Protein 7U5Q (pdb70)

Foldseek 3Di:
DDDPLVVVLVVVLVCLLLCVFAFFRFDDLVVVCVVVVHDSVSVVSSLVVCVVLVQWDCPPPPHITGHFQEPVLVVVLLVLCLVLLLQLLLQLLQLPDVVLLVVLVVLLVVLVVCVVVVNVVVNVVSVLVNSLSSNVSSVHSVSSVVSVSSCSSLSSLVSVVVSPPCNSVVLSVLSVQLSVSSNVSPSVSNSVSSSVSSCVSVVSVVVVCVVPVSRYD/DVLVVVLVVVLVCQLLCVQAFFAFDDLVVVCVVVVDDSPSVVVSLVVCVVLVQWDQDPVPHITGHFQELVLVVVLLVLCLVLLLQLLLLLLQLPDPVLLVQLVVLLVVLVVCVVVLNQSVNLVSLLVNSLSSNVSSVHSVSSVVSVSSCSSVSSLSSVPRSPPPPSVVLSVLSVQLSVSSNVSPSVSNSVSSSVSSCVSNVSVVVCCVVPVVRYD

Structure (mmCIF, N/CA/C/O backbone):
data_7U5Q
#
_entry.id   7U5Q
#
_cell.length_a   79.320
_cell.length_b   83.350
_cell.length_c   116.100
_cell.angle_alpha   90.000
_cell.angle_beta   90.000
_cell.angle_gamma   90.000
#
_symmetry.space_group_name_H-M   'P 21 21 21'
#
loop_
_entity.id
_entity.type
_entity.pdbx_description
1 polymer 'Transcriptional regulator, GntR family protein'
2 non-polymer 'ZINC ION'
3 non-polymer 'BROMIDE ION'
4 water water
#
loop_
_atom_site.group_PDB
_atom_site.id
_atom_site.type_symbol
_atom_site.label_atom_id
_atom_site.label_alt_id
_atom_site.label_comp_id
_atom_site.label_asym_id
_atom_site.label_entity_id
_atom_site.label_seq_id
_atom_site.pdbx_PDB_ins_code
_atom_site.Cartn_x
_atom_site.Cartn_y
_atom_site.Cartn_z
_atom_site.occupancy
_atom_site.B_iso_or_equiv
_atom_site.auth_seq_id
_atom_site.auth_comp_id
_atom_site.auth_asym_id
_atom_site.auth_atom_id
_atom_site.pdbx_PDB_model_num
ATOM 1 N N . ARG A 1 49 ? 44.25601 -12.27896 -25.27022 1.000 113.77619 41 ARG A N 1
ATOM 2 C CA . ARG A 1 49 ? 44.77405 -13.37308 -24.45098 1.000 119.35627 41 ARG A CA 1
ATOM 3 C C . ARG A 1 49 ? 44.92576 -12.97059 -22.97796 1.000 117.69359 41 ARG A C 1
ATOM 4 O O . ARG A 1 49 ? 45.07610 -11.79323 -22.65110 1.000 116.57377 41 ARG A O 1
ATOM 6 N N . VAL A 1 50 ? 44.88699 -13.96667 -22.09746 1.000 113.53106 42 VAL A N 1
ATOM 7 C CA . VAL A 1 50 ? 44.99786 -13.74057 -20.66052 1.000 100.98642 42 VAL A CA 1
ATOM 8 C C . VAL A 1 50 ? 46.45514 -13.49004 -20.29250 1.000 103.87866 42 VAL A C 1
ATOM 9 O O . VAL A 1 50 ? 47.35007 -14.23101 -20.71399 1.000 111.12495 42 VAL A O 1
ATOM 13 N N . THR A 1 51 ? 46.69728 -12.44937 -19.49531 1.000 99.26697 43 THR A N 1
ATOM 14 C CA . THR A 1 51 ? 48.01239 -12.16792 -18.93308 1.000 101.17423 43 THR A CA 1
ATOM 15 C C . THR A 1 51 ? 47.88284 -11.97396 -17.42642 1.000 98.69725 43 THR A C 1
ATOM 16 O O . THR A 1 51 ? 46.79406 -11.70651 -16.91341 1.000 98.07571 43 THR A O 1
ATOM 20 N N . THR A 1 52 ? 49.00565 -12.12740 -16.70877 1.000 100.03331 44 THR A N 1
ATOM 21 C CA . THR A 1 52 ? 48.97462 -11.89693 -15.26482 1.000 93.25938 44 THR A CA 1
ATOM 22 C C . THR A 1 52 ? 48.57782 -10.46100 -14.93063 1.000 98.57601 44 THR A C 1
ATOM 23 O O . THR A 1 52 ? 47.95709 -10.21901 -13.88938 1.000 98.36856 44 THR A O 1
ATOM 27 N N . ALA A 1 53 ? 48.89517 -9.49970 -15.80110 1.000 98.11523 45 ALA A N 1
ATOM 28 C CA . ALA A 1 53 ? 48.45468 -8.13007 -15.55563 1.000 94.06337 45 ALA A CA 1
ATOM 29 C C . ALA A 1 53 ? 46.93511 -8.02254 -15.61262 1.000 91.50822 45 ALA A C 1
ATOM 30 O O . ALA A 1 53 ? 46.31325 -7.41090 -14.73770 1.000 94.52732 45 ALA A O 1
ATOM 32 N N . LYS A 1 54 ? 46.31400 -8.62517 -16.62643 1.000 91.76714 46 LYS A N 1
ATOM 33 C CA . LYS A 1 54 ? 44.85833 -8.58271 -16.70642 1.000 94.14003 46 LYS A CA 1
ATOM 34 C C . LYS A 1 54 ? 44.21800 -9.36418 -15.56174 1.000 90.27741 46 LYS A C 1
ATOM 35 O O . LYS A 1 54 ? 43.17351 -8.96026 -15.03988 1.000 91.65726 46 LYS A O 1
ATOM 37 N N . LEU A 1 55 ? 44.82864 -10.48566 -15.15935 1.000 88.88198 47 LEU A N 1
ATOM 38 C CA . LEU A 1 55 ? 44.26345 -11.30942 -14.09072 1.000 86.03540 47 LEU A CA 1
ATOM 39 C C . LEU A 1 55 ? 44.32319 -10.60225 -12.74252 1.000 93.56953 47 LEU A C 1
ATOM 40 O O . LEU A 1 55 ? 43.36188 -10.64997 -11.96442 1.000 95.90711 47 LEU A O 1
ATOM 45 N N . ILE A 1 56 ? 45.45375 -9.96854 -12.43314 1.000 92.11990 48 ILE A N 1
ATOM 46 C CA . ILE A 1 56 ? 45.53565 -9.15767 -11.22273 1.000 88.01954 48 ILE A CA 1
ATOM 47 C C . ILE A 1 56 ? 44.53430 -8.01160 -11.29004 1.000 93.83316 48 ILE A C 1
ATOM 48 O O . ILE A 1 56 ? 43.81580 -7.73522 -10.32135 1.000 97.44079 48 ILE A O 1
ATOM 53 N N . TYR A 1 57 ? 44.46350 -7.33803 -12.44077 1.000 90.26918 49 TYR A N 1
ATOM 54 C CA . TYR A 1 57 ? 43.54816 -6.21754 -12.61562 1.000 88.27046 49 TYR A CA 1
ATOM 55 C C . TYR A 1 57 ? 42.11888 -6.61791 -12.27176 1.000 89.65508 49 TYR A C 1
ATOM 56 O O . TYR A 1 57 ? 41.49603 -6.03385 -11.37960 1.000 93.52402 49 TYR A O 1
ATOM 65 N N . HIS A 1 58 ? 41.59137 -7.63937 -12.95260 1.000 90.63343 50 HIS A N 1
ATOM 66 C CA A HIS A 1 58 ? 40.20926 -8.03496 -12.70283 0.494 90.22551 50 HIS A CA 1
ATOM 67 C CA B HIS A 1 58 ? 40.21440 -8.06100 -12.70990 0.506 95.10036 50 HIS A CA 1
ATOM 68 C C . HIS A 1 58 ? 40.00504 -8.49820 -11.26355 1.000 95.15964 50 HIS A C 1
ATOM 69 O O . HIS A 1 58 ? 38.92355 -8.29945 -10.69768 1.000 93.43191 50 HIS A O 1
ATOM 82 N N . GLU A 1 59 ? 41.02251 -9.10093 -10.64486 1.000 87.59388 51 GLU A N 1
ATOM 83 C CA . GLU A 1 59 ? 40.87087 -9.49688 -9.24816 1.000 86.99945 51 GLU A CA 1
ATOM 84 C C . GLU A 1 59 ? 40.77644 -8.27120 -8.34678 1.000 91.34610 51 GLU A C 1
ATOM 85 O O . GLU A 1 59 ? 39.85912 -8.15825 -7.52374 1.000 89.45697 51 GLU A O 1
ATOM 91 N N . LEU A 1 60 ? 41.71246 -7.33330 -8.50288 1.000 92.34908 52 LEU A N 1
ATOM 92 C CA . LEU A 1 60 ? 41.68089 -6.10620 -7.71649 1.000 85.63968 52 LEU A CA 1
ATOM 93 C C . LEU A 1 60 ? 40.42145 -5.31156 -8.01320 1.000 88.04989 52 LEU A C 1
ATOM 94 O O . LEU A 1 60 ? 39.74241 -4.83474 -7.09882 1.000 100.04840 52 LEU A O 1
ATOM 99 N N . GLN A 1 61 ? 40.11006 -5.13757 -9.29675 1.000 89.50244 53 GLN A N 1
ATOM 100 C CA . GLN A 1 61 ? 38.89190 -4.43765 -9.67708 1.000 89.30715 53 GLN A CA 1
ATOM 101 C C . GLN A 1 61 ? 37.68626 -5.02299 -8.96137 1.000 94.14661 53 GLN A C 1
ATOM 102 O O . GLN A 1 61 ? 36.92556 -4.29884 -8.31202 1.000 94.23511 53 GLN A O 1
ATOM 108 N N . GLN A 1 62 ? 37.49851 -6.34248 -9.06934 1.000 99.47026 54 GLN A N 1
ATOM 109 C CA . GLN A 1 62 ? 36.33424 -6.97438 -8.45300 1.000 95.21987 54 GLN A CA 1
ATOM 110 C C . GLN A 1 62 ? 36.27139 -6.69941 -6.95952 1.000 94.71384 54 GLN A C 1
ATOM 111 O O . GLN A 1 62 ? 35.20477 -6.36746 -6.43110 1.000 98.27770 54 GLN A O 1
ATOM 117 N N . GLN A 1 63 ? 37.40409 -6.81314 -6.26463 1.000 95.54988 55 GLN A N 1
ATOM 118 C CA . GLN A 1 63 ? 37.41573 -6.54910 -4.82782 1.000 90.72861 55 GLN A CA 1
ATOM 119 C C . GLN A 1 63 ? 36.96695 -5.12750 -4.51888 1.000 91.95387 55 GLN A C 1
ATOM 120 O O . GLN A 1 63 ? 36.27946 -4.88972 -3.52219 1.000 96.31210 55 GLN A O 1
ATOM 126 N N . ILE A 1 64 ? 37.31143 -4.17440 -5.38073 1.000 91.15681 56 ILE A N 1
ATOM 127 C CA . ILE A 1 64 ? 36.87958 -2.80010 -5.16373 1.000 85.39816 56 ILE A CA 1
ATOM 128 C C . ILE A 1 64 ? 35.39638 -2.65120 -5.48178 1.000 89.86426 56 ILE A C 1
ATOM 129 O O . ILE A 1 64 ? 34.65261 -2.00724 -4.73454 1.000 97.69481 56 ILE A O 1
ATOM 134 N N . ILE A 1 65 ? 34.93948 -3.25565 -6.58415 1.000 91.90116 57 ILE A N 1
ATOM 135 C CA . ILE A 1 65 ? 33.54111 -3.13277 -6.99816 1.000 92.05657 57 ILE A CA 1
ATOM 136 C C . ILE A 1 65 ? 32.61417 -3.81043 -5.99588 1.000 93.06983 57 ILE A C 1
ATOM 137 O O . ILE A 1 65 ? 31.46794 -3.38023 -5.80972 1.000 90.72368 57 ILE A O 1
ATOM 142 N N . ARG A 1 66 ? 33.08051 -4.86915 -5.33433 1.000 92.76409 58 ARG A N 1
ATOM 143 C CA . ARG A 1 66 ? 32.26401 -5.61052 -4.38624 1.000 93.46118 58 ARG A CA 1
ATOM 144 C C . ARG A 1 66 ? 32.49297 -5.13427 -2.96351 1.000 98.62675 58 ARG A C 1
ATOM 145 O O . ARG A 1 66 ? 32.02849 -5.77800 -2.01653 1.000 103.06695 58 ARG A O 1
ATOM 153 N N . MET A 1 67 ? 33.15195 -3.98613 -2.80519 1.000 92.18507 59 MET A N 1
ATOM 154 C CA . MET A 1 67 ? 33.36746 -3.35599 -1.50798 1.000 94.99904 59 MET A CA 1
ATOM 155 C C . MET A 1 67 ? 34.05539 -4.29341 -0.51234 1.000 102.85310 59 MET A C 1
ATOM 156 O O . MET A 1 67 ? 33.90705 -4.14661 0.70653 1.000 104.64108 59 MET A O 1
ATOM 161 N N . GLU A 1 68 ? 34.82607 -5.25831 -1.02820 1.000 96.99372 60 GLU A N 1
ATOM 162 C CA . GLU A 1 68 ? 35.71308 -6.04145 -0.17220 1.000 89.27337 60 GLU A CA 1
ATOM 163 C C . GLU A 1 68 ? 36.92708 -5.21777 0.23399 1.000 92.64946 60 GLU A C 1
ATOM 164 O O . GLU A 1 68 ? 37.42304 -5.34242 1.35914 1.000 106.36747 60 GLU A O 1
ATOM 170 N N . LEU A 1 69 ? 37.43571 -4.39517 -0.68132 1.000 93.03562 61 LEU A N 1
ATOM 171 C CA . LEU A 1 69 ? 38.44909 -3.38631 -0.37831 1.000 102.91829 61 LEU A CA 1
ATOM 172 C C . LEU A 1 69 ? 37.73743 -2.03573 -0.31760 1.000 108.95015 61 LEU A C 1
ATOM 173 O O . LEU A 1 69 ? 37.36238 -1.46619 -1.34797 1.000 109.99074 61 LEU A O 1
ATOM 178 N N . LEU A 1 70 ? 37.50838 -1.55717 0.90459 1.000 108.54074 62 LEU A N 1
ATOM 179 C CA . LEU A 1 70 ? 36.74361 -0.34615 1.13903 1.000 109.28767 62 LEU A CA 1
ATOM 180 C C . LEU A 1 70 ? 37.53509 0.88784 0.69894 1.000 108.45505 62 LEU A C 1
ATOM 181 O O . LEU A 1 70 ? 38.76340 0.84095 0.58338 1.000 102.09868 62 LEU A O 1
ATOM 186 N N . PRO A 1 71 ? 36.84662 1.99807 0.41993 1.000 110.93108 63 PRO A N 1
ATOM 187 C CA . PRO A 1 71 ? 37.55333 3.22799 0.03094 1.000 104.80667 63 PRO A CA 1
ATOM 188 C C . PRO A 1 71 ? 38.54251 3.65795 1.10490 1.000 111.07467 63 PRO A C 1
ATOM 189 O O . PRO A 1 71 ? 38.22318 3.67899 2.29598 1.000 116.40233 63 PRO A O 1
ATOM 193 N N . GLY A 1 72 ? 39.75253 4.00945 0.67569 1.000 107.98315 64 GLY A N 1
ATOM 194 C CA . GLY A 1 72 ? 40.80595 4.40909 1.58042 1.000 111.82207 64 GLY A CA 1
ATOM 195 C C . GLY A 1 72 ? 41.79194 3.30861 1.91245 1.000 115.04802 64 GLY A C 1
ATOM 196 O O . GLY A 1 72 ? 42.89616 3.60371 2.38871 1.000 115.72567 64 GLY A O 1
ATOM 197 N N . THR A 1 73 ? 41.41540 2.05660 1.68227 1.000 111.90220 65 THR A N 1
ATOM 198 C CA . THR A 1 73 ? 42.30161 0.92625 1.90391 1.000 112.01009 65 THR A CA 1
ATOM 199 C C . THR A 1 73 ? 43.56519 1.11638 1.07474 1.000 118.11756 65 THR A C 1
ATOM 200 O O . THR A 1 73 ? 43.47350 1.25618 -0.15571 1.000 122.61548 65 THR A O 1
ATOM 204 N N . PRO A 1 74 ? 44.74272 1.15400 1.68644 1.000 115.62072 66 PRO A N 1
ATOM 205 C CA . PRO A 1 74 ? 45.96928 1.26732 0.89742 1.000 118.42272 66 PRO A CA 1
ATOM 206 C C . PRO A 1 74 ? 46.23909 0.00520 0.09183 1.000 125.03043 66 PRO A C 1
ATOM 207 O O . PRO A 1 74 ? 45.78795 -1.09622 0.41570 1.000 125.56165 66 PRO A O 1
ATOM 211 N N . LEU A 1 75 ? 46.99049 0.19537 -0.98836 1.000 128.18923 67 LEU A N 1
ATOM 212 C CA . LEU A 1 75 ? 47.42039 -0.87940 -1.87189 1.000 121.69786 67 LEU A CA 1
ATOM 213 C C . LEU A 1 75 ? 48.93346 -0.78703 -1.95868 1.000 125.52155 67 LEU A C 1
ATOM 214 O O . LEU A 1 75 ? 49.47312 0.23309 -2.40092 1.000 130.05296 67 LEU A O 1
ATOM 219 N N . ASN A 1 76 ? 49.61410 -1.82881 -1.50678 1.000 122.54630 68 ASN A N 1
ATOM 220 C CA . ASN A 1 76 ? 51.06461 -1.81658 -1.39035 1.000 128.94929 68 ASN A CA 1
ATOM 221 C C . ASN A 1 76 ? 51.63973 -2.65533 -2.51939 1.000 125.80271 68 ASN A C 1
ATOM 222 O O . ASN A 1 76 ? 51.41656 -3.86928 -2.57395 1.000 127.95237 68 ASN A O 1
ATOM 227 N N . GLU A 1 77 ? 52.35280 -1.99566 -3.43482 1.000 128.50133 69 GLU A N 1
ATOM 228 C CA . GLU A 1 77 ? 52.92191 -2.70457 -4.57444 1.000 130.63210 69 GLU A CA 1
ATOM 229 C C . GLU A 1 77 ? 53.88371 -3.79364 -4.11379 1.000 133.88148 69 GLU A C 1
ATOM 230 O O . GLU A 1 77 ? 53.92870 -4.88177 -4.70057 1.000 132.33145 69 GLU A O 1
ATOM 236 N N . LYS A 1 78 ? 54.65407 -3.52350 -3.05617 1.000 125.75677 70 LYS A N 1
ATOM 237 C CA . LYS A 1 78 ? 55.53421 -4.54934 -2.50701 1.000 134.16902 70 LYS A CA 1
ATOM 238 C C . LYS A 1 78 ? 54.71907 -5.72238 -1.98058 1.000 134.76056 70 LYS A C 1
ATOM 239 O O . LYS A 1 78 ? 55.02016 -6.88551 -2.27171 1.000 136.91262 70 LYS A O 1
ATOM 241 N N . ALA A 1 79 ? 53.66332 -5.42916 -1.21482 1.000 129.87091 71 ALA A N 1
ATOM 242 C CA . ALA A 1 79 ? 52.83967 -6.48914 -0.64404 1.000 126.59328 71 ALA A CA 1
ATOM 243 C C . ALA A 1 79 ? 52.04243 -7.22170 -1.71325 1.000 125.53468 71 ALA A C 1
ATOM 244 O O . ALA A 1 79 ? 51.81205 -8.43010 -1.59030 1.000 123.67147 71 ALA A O 1
ATOM 246 N N . LEU A 1 80 ? 51.60712 -6.50794 -2.75688 1.000 128.86473 72 LEU A N 1
ATOM 247 C CA . LEU A 1 80 ? 50.90427 -7.14794 -3.86415 1.000 117.51097 72 LEU A CA 1
ATOM 248 C C . LEU A 1 80 ? 51.83406 -8.05241 -4.65918 1.000 120.8997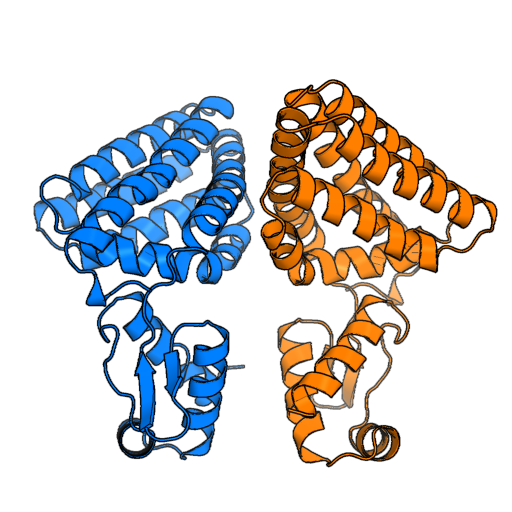8 72 LEU A C 1
ATOM 249 O O . LEU A 1 80 ? 51.45808 -9.17356 -5.02108 1.000 120.71683 72 LEU A O 1
ATOM 254 N N . THR A 1 81 ? 53.04907 -7.57735 -4.94461 1.000 121.73401 73 THR A N 1
ATOM 255 C CA . THR A 1 81 ? 54.02220 -8.39091 -5.66741 1.000 127.23133 73 THR A CA 1
ATOM 256 C C . THR A 1 81 ? 54.31413 -9.69263 -4.93091 1.000 125.43029 73 THR A C 1
ATOM 257 O O . THR A 1 81 ? 54.43506 -10.75413 -5.55356 1.000 126.63957 73 THR A O 1
ATOM 261 N N . GLU A 1 82 ? 54.43009 -9.63087 -3.60448 1.000 131.93011 74 GLU A N 1
ATOM 262 C CA . GLU A 1 82 ? 54.67002 -10.84258 -2.83036 1.000 134.04335 74 GLU A CA 1
ATOM 263 C C . GLU A 1 82 ? 53.45758 -11.76714 -2.86502 1.000 132.54347 74 GLU A C 1
ATOM 264 O O . GLU A 1 82 ? 53.60727 -12.99115 -2.95503 1.000 131.96351 74 GLU A O 1
ATOM 270 N N . LYS A 1 83 ? 52.25013 -11.20308 -2.77891 1.000 124.49577 75 LYS A N 1
ATOM 271 C CA . LYS A 1 83 ? 51.04105 -12.02350 -2.75662 1.000 117.86973 75 LYS A CA 1
ATOM 272 C C . LYS A 1 83 ? 50.89880 -12.84904 -4.02923 1.000 120.62540 75 LYS A C 1
ATOM 273 O O . LYS A 1 83 ? 50.69091 -14.06675 -3.97285 1.000 120.94243 75 LYS A O 1
ATOM 279 N N . TYR A 1 84 ? 51.01328 -12.20044 -5.19117 1.000 118.65770 76 TYR A N 1
ATOM 280 C CA . TYR A 1 84 ? 50.73605 -12.86305 -6.46066 1.000 115.20353 76 TYR A CA 1
ATOM 281 C C . TYR A 1 84 ? 51.88578 -13.73933 -6.93292 1.000 115.23291 76 TYR A C 1
ATOM 282 O O . TYR A 1 84 ? 51.67197 -14.60154 -7.79125 1.000 111.19226 76 TYR A O 1
ATOM 291 N N . GLY A 1 85 ? 53.09445 -13.51494 -6.42307 1.000 119.69410 77 GLY A N 1
ATOM 292 C CA . GLY A 1 85 ? 54.24089 -14.31224 -6.80969 1.000 124.78606 77 GLY A CA 1
ATOM 293 C C . GLY A 1 85 ? 54.77833 -14.04179 -8.18982 1.000 122.19196 77 GLY A C 1
ATOM 294 O O . GLY A 1 85 ? 55.53115 -14.86031 -8.72139 1.000 128.47801 77 GLY A O 1
ATOM 295 N N . VAL A 1 86 ? 54.43141 -12.90463 -8.78172 1.000 128.50112 78 VAL A N 1
ATOM 296 C CA . VAL A 1 86 ? 54.92271 -12.54743 -10.10563 1.000 130.99012 78 VAL A CA 1
ATOM 297 C C . VAL A 1 86 ? 55.72274 -11.26681 -9.89883 1.000 136.37792 78 VAL A C 1
ATOM 298 O O . VAL A 1 86 ? 55.86868 -10.80049 -8.76298 1.000 135.28956 78 VAL A O 1
ATOM 302 N N . SER A 1 87 ? 56.25580 -10.69848 -10.97575 1.000 136.11794 79 SER A N 1
ATOM 303 C CA . SER A 1 87 ? 57.08469 -9.50993 -10.88861 1.000 134.34750 79 SER A CA 1
ATOM 304 C C . SER A 1 87 ? 56.28766 -8.32451 -10.33718 1.000 132.80622 79 SER A C 1
ATOM 305 O O . SER A 1 87 ? 55.07394 -8.38627 -10.12841 1.000 131.01275 79 SER A O 1
ATOM 308 N N . ARG A 1 88 ? 57.00259 -7.22847 -10.08944 1.000 132.90247 80 ARG A N 1
ATOM 309 C CA . ARG A 1 88 ? 56.34838 -5.97523 -9.74634 1.000 123.18452 80 ARG A CA 1
ATOM 310 C C . ARG A 1 88 ? 55.78198 -5.29152 -10.98040 1.000 128.08178 80 ARG A C 1
ATOM 311 O O . ARG A 1 88 ? 54.99298 -4.35002 -10.84348 1.000 128.78499 80 ARG A O 1
ATOM 313 N N . THR A 1 89 ? 56.17425 -5.75021 -12.17970 1.000 129.54184 81 THR A N 1
ATOM 314 C CA . THR A 1 89 ? 55.70939 -5.10942 -13.40888 1.000 125.43948 81 THR A CA 1
ATOM 315 C C . THR A 1 89 ? 54.21025 -5.28805 -13.62193 1.000 124.73222 81 THR A C 1
ATOM 316 O O . THR A 1 89 ? 53.52228 -4.27715 -13.84927 1.000 127.90886 81 THR A O 1
ATOM 320 N N . PRO A 1 90 ? 53.63695 -6.50225 -13.59298 1.000 123.57263 82 PRO A N 1
ATOM 321 C CA . PRO A 1 90 ? 52.19046 -6.61079 -13.84620 1.000 117.98901 82 PRO A CA 1
ATOM 322 C C . PRO A 1 90 ? 51.34392 -5.94275 -12.77880 1.000 119.10918 82 PRO A C 1
ATOM 323 O O . PRO A 1 90 ? 50.18671 -5.60147 -13.05023 1.000 117.77662 82 PRO A O 1
ATOM 327 N N . VAL A 1 91 ? 51.86914 -5.77419 -11.56528 1.000 117.52706 83 VAL A N 1
ATOM 328 C CA . VAL A 1 91 ? 51.13008 -5.06254 -10.52763 1.000 111.29553 83 VAL A CA 1
ATOM 329 C C . VAL A 1 91 ? 50.98676 -3.59160 -10.89546 1.000 115.92089 83 VAL A C 1
ATOM 330 O O . VAL A 1 91 ? 49.90035 -3.01101 -10.78827 1.000 118.28597 83 VAL A O 1
ATOM 334 N N . ARG A 1 92 ? 52.08092 -2.97352 -11.35264 1.000 116.29816 84 ARG A N 1
ATOM 335 C CA . ARG A 1 92 ? 52.03253 -1.57152 -11.75595 1.000 116.37905 84 ARG A CA 1
ATOM 336 C C . ARG A 1 92 ? 51.05475 -1.36350 -12.90510 1.000 118.09770 84 ARG A C 1
ATOM 337 O O . ARG A 1 92 ? 50.28121 -0.39858 -12.90480 1.000 114.65818 84 ARG A O 1
ATOM 345 N N . GLU A 1 93 ? 51.07472 -2.25968 -13.89515 1.000 123.55129 85 GLU A N 1
ATOM 346 C CA . GLU A 1 93 ? 50.17631 -2.11798 -15.03615 1.000 122.67703 85 GLU A CA 1
ATOM 347 C C . GLU A 1 93 ? 48.71962 -2.16181 -14.59534 1.000 122.88667 85 GLU A C 1
ATOM 348 O O . GLU A 1 93 ? 47.88242 -1.41366 -15.11510 1.000 122.42423 85 GLU A O 1
ATOM 354 N N . ALA A 1 94 ? 48.39788 -3.03580 -13.63769 1.000 112.88978 86 ALA A N 1
ATOM 355 C CA . ALA A 1 94 ? 47.01822 -3.15338 -13.17964 1.000 108.46995 86 ALA A CA 1
ATOM 356 C C . ALA A 1 94 ? 46.59128 -1.91825 -12.39370 1.000 110.83459 86 ALA A C 1
ATOM 357 O O . ALA A 1 94 ? 45.47496 -1.41406 -12.57222 1.000 109.26270 86 ALA A O 1
ATOM 359 N N . LEU A 1 95 ? 47.45864 -1.42484 -11.50907 1.000 111.72954 87 LEU A N 1
ATOM 360 C CA . LEU A 1 95 ? 47.12412 -0.23385 -10.73583 1.000 107.20307 87 LEU A CA 1
ATOM 361 C C . LEU A 1 95 ? 46.90906 0.97276 -11.64518 1.000 110.04978 87 LEU A C 1
ATOM 362 O O . LEU A 1 95 ? 46.02549 1.80012 -11.39057 1.000 110.61860 87 LEU A O 1
ATOM 367 N N . ILE A 1 96 ? 47.71003 1.09247 -12.70843 1.000 107.85660 88 ILE A N 1
ATOM 368 C CA . ILE A 1 96 ? 47.53018 2.18747 -13.66264 1.000 110.16554 88 ILE A CA 1
ATOM 369 C C . ILE A 1 96 ? 46.13233 2.14559 -14.27086 1.000 106.99176 88 ILE A C 1
ATOM 370 O O . ILE A 1 96 ? 45.42831 3.16186 -14.32275 1.000 111.02090 88 ILE A O 1
ATOM 375 N N . ARG A 1 97 ? 45.71500 0.97084 -14.75003 1.000 101.90152 89 ARG A N 1
ATOM 376 C CA . ARG A 1 97 ? 44.39911 0.84913 -15.37021 1.000 105.77917 89 ARG A CA 1
ATOM 377 C C . ARG A 1 97 ? 43.29437 1.16874 -14.37023 1.000 106.10746 89 ARG A C 1
ATOM 378 O O . ARG A 1 97 ? 42.34074 1.89087 -14.68817 1.000 102.64854 89 ARG A O 1
ATOM 386 N N . LEU A 1 98 ? 43.41050 0.63293 -13.15144 1.000 108.71863 90 LEU A N 1
ATOM 387 C CA . LEU A 1 98 ? 42.42934 0.91313 -12.10894 1.000 100.08157 90 LEU A CA 1
ATOM 388 C C . LEU A 1 98 ? 42.32202 2.40570 -11.81991 1.000 103.98776 90 LEU A C 1
ATOM 389 O O . LEU A 1 98 ? 41.22808 2.91451 -11.54742 1.000 105.57856 90 LEU A O 1
ATOM 394 N N . ALA A 1 99 ? 43.44037 3.12839 -11.88133 1.000 104.31132 91 ALA A N 1
ATOM 395 C CA . ALA A 1 99 ? 43.37749 4.57121 -11.68171 1.000 104.41964 91 ALA A CA 1
ATOM 396 C C . ALA A 1 99 ? 42.56736 5.23974 -12.78451 1.000 110.68724 91 ALA A C 1
ATOM 397 O O . ALA A 1 99 ? 41.73558 6.11357 -12.51156 1.000 112.95883 91 ALA A O 1
ATOM 399 N N . GLU A 1 100 ? 42.78118 4.82069 -14.03628 1.000 105.07780 92 GLU A N 1
ATOM 400 C CA . GLU A 1 100 ? 41.99885 5.34036 -15.15377 1.000 105.08882 92 GLU A CA 1
ATOM 401 C C . GLU A 1 100 ? 40.52198 5.00424 -15.01483 1.000 105.98013 92 GLU A C 1
ATOM 402 O O . GLU A 1 100 ? 39.66968 5.73507 -15.53178 1.000 108.56301 92 GLU A O 1
ATOM 408 N N . ASP A 1 101 ? 40.19958 3.89277 -14.35054 1.000 107.70326 93 ASP A N 1
ATOM 409 C CA . ASP A 1 101 ? 38.81260 3.57716 -14.03563 1.000 102.62389 93 ASP A CA 1
ATOM 410 C C . ASP A 1 101 ? 38.25437 4.45150 -12.92315 1.000 107.63060 93 ASP A C 1
ATOM 411 O O . ASP A 1 101 ? 37.05929 4.34186 -12.62103 1.000 108.58539 93 ASP A O 1
ATOM 416 N N . ARG A 1 102 ? 39.08224 5.31583 -12.32702 1.000 109.91178 94 ARG A N 1
ATOM 417 C CA . ARG A 1 102 ? 38.73599 6.11516 -11.15268 1.000 107.93419 94 ARG A CA 1
ATOM 418 C C . ARG A 1 102 ? 38.42426 5.23715 -9.93996 1.000 108.49579 94 ARG A C 1
ATOM 419 O O . ARG A 1 102 ? 37.73893 5.67261 -9.00450 1.000 108.37689 94 ARG A O 1
ATOM 421 N N . LEU A 1 103 ? 38.93567 4.00301 -9.93618 1.000 106.77105 95 LEU A N 1
ATOM 422 C CA . LEU A 1 103 ? 38.72057 3.08078 -8.82881 1.000 103.84070 95 LEU A CA 1
ATOM 423 C C . LEU A 1 103 ? 39.76716 3.22789 -7.73298 1.000 106.03666 95 LEU A C 1
ATOM 424 O O . LEU A 1 103 ? 39.48123 2.91470 -6.57150 1.000 106.78914 95 LEU A O 1
ATOM 429 N N . VAL A 1 104 ? 40.97376 3.69095 -8.06985 1.000 103.84709 96 VAL A N 1
ATOM 430 C CA . VAL A 1 104 ? 42.02580 3.91593 -7.08806 1.000 107.52136 96 VAL A CA 1
ATOM 431 C C . VAL A 1 104 ? 42.55867 5.33380 -7.25154 1.000 110.39231 96 VAL A C 1
ATOM 432 O O . VAL A 1 104 ? 42.44946 5.94924 -8.31408 1.000 110.56207 96 VAL A O 1
ATOM 436 N N . ASP A 1 105 ? 43.13808 5.84991 -6.17222 1.000 117.49771 97 ASP A N 1
ATOM 437 C CA . ASP A 1 105 ? 43.72751 7.18278 -6.14290 1.000 117.53105 97 ASP A CA 1
ATOM 438 C C . ASP A 1 105 ? 45.23425 7.05993 -5.98557 1.000 123.25034 97 ASP A C 1
ATOM 439 O O . ASP A 1 105 ? 45.71269 6.37616 -5.07424 1.000 125.21481 97 ASP A O 1
ATOM 444 N N . VAL A 1 106 ? 45.97388 7.70740 -6.87850 1.000 126.60900 98 VAL A N 1
ATOM 445 C CA . VAL A 1 106 ? 47.43364 7.72731 -6.82223 1.000 131.02806 98 VAL A CA 1
ATOM 446 C C . VAL A 1 106 ? 47.83050 9.05888 -6.18994 1.000 136.34064 98 VAL A C 1
ATOM 447 O O . VAL A 1 106 ? 48.08175 10.05181 -6.87631 1.000 138.60874 98 VAL A O 1
ATOM 449 N N . PHE A 1 107 ? 47.88211 9.08250 -4.86413 1.000 132.96862 99 PHE A N 1
ATOM 450 C CA . PHE A 1 107 ? 48.37617 10.25030 -4.13946 1.000 147.98792 99 PHE A CA 1
ATOM 451 C C . PHE A 1 107 ? 49.89168 10.27187 -4.29793 1.000 162.33845 99 PHE A C 1
ATOM 452 O O . PHE A 1 107 ? 50.56808 9.38683 -3.75492 1.000 160.53334 99 PHE A O 1
ATOM 454 N N . PRO A 1 108 ? 50.46179 11.23995 -5.02964 1.000 178.46364 100 PRO A N 1
ATOM 455 C CA . PRO A 1 108 ? 51.85306 11.08912 -5.51250 1.000 179.19346 100 PRO A CA 1
ATOM 456 C C . PRO A 1 108 ? 52.88648 10.74022 -4.45193 1.000 179.83912 100 PRO A C 1
ATOM 457 O O . PRO A 1 108 ? 53.63490 9.76734 -4.62118 1.000 173.89460 100 PRO A O 1
ATOM 461 N N . GLN A 1 109 ? 52.94870 11.49395 -3.36054 1.000 166.34923 101 GLN A N 1
ATOM 462 C CA . GLN A 1 109 ? 53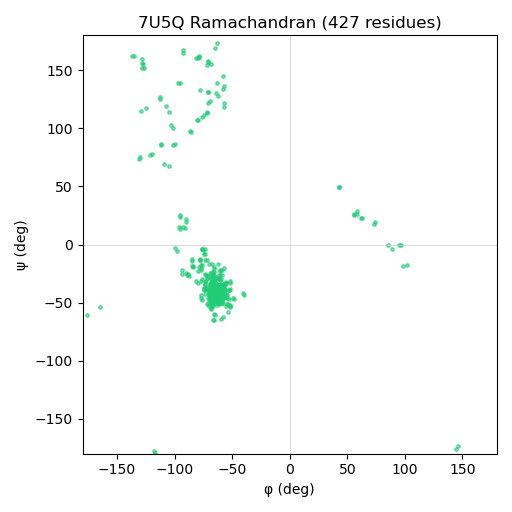.87957 11.20946 -2.27348 1.000 165.20596 101 GLN A CA 1
ATOM 463 C C . GLN A 1 109 ? 53.09864 10.69937 -1.06634 1.000 164.54703 101 GLN A C 1
ATOM 464 O O . GLN A 1 109 ? 53.00136 11.36207 -0.03151 1.000 172.35108 101 GLN A O 1
ATOM 466 N N . SER A 1 110 ? 52.55455 9.49070 -1.20314 1.000 159.49406 102 SER A N 1
ATOM 467 C CA . SER A 1 110 ? 51.84711 8.82653 -0.11386 1.000 153.05363 102 SER A CA 1
ATOM 468 C C . SER A 1 110 ? 51.67391 7.34976 -0.43852 1.000 147.27291 102 SER A C 1
ATOM 469 O O . SER A 1 110 ? 52.05153 6.47812 0.35128 1.000 150.86948 102 SER A O 1
ATOM 472 N N . GLY A 1 111 ? 51.09749 7.07065 -1.60274 1.000 138.69568 103 GLY A N 1
ATOM 473 C CA . GLY A 1 111 ? 50.86870 5.71681 -2.06094 1.000 137.83135 103 GLY A CA 1
ATOM 474 C C . GLY A 1 111 ? 49.57163 5.61553 -2.83514 1.000 140.02301 103 GLY A C 1
ATOM 475 O O . GLY A 1 111 ? 48.90098 6.62679 -3.06364 1.000 138.27385 103 GLY A O 1
ATOM 476 N N . THR A 1 112 ? 49.20236 4.41006 -3.24883 1.000 132.79289 104 THR A N 1
ATOM 477 C CA . THR A 1 112 ? 47.92802 4.18743 -3.91362 1.000 132.89753 104 THR A CA 1
ATOM 478 C C . THR A 1 112 ? 46.91036 3.69511 -2.89810 1.000 132.38219 104 THR A C 1
ATOM 479 O O . THR A 1 112 ? 47.23013 2.88286 -2.02645 1.000 133.07096 104 THR A O 1
ATOM 483 N N . PHE A 1 113 ? 45.68678 4.19695 -3.01274 1.000 124.41070 105 PHE A N 1
ATOM 484 C CA . PHE A 1 113 ? 44.59344 3.77559 -2.15547 1.000 120.70521 105 PHE A CA 1
ATOM 485 C C . PHE A 1 113 ? 43.36107 3.56172 -3.02186 1.000 117.20509 105 PHE A C 1
ATOM 486 O O . PHE A 1 113 ? 43.28739 4.03739 -4.15732 1.000 116.49540 105 PHE A O 1
ATOM 494 N N . VAL A 1 114 ? 42.38915 2.83164 -2.47677 1.000 111.60352 106 VAL A N 1
ATOM 495 C CA . VAL A 1 114 ? 41.11444 2.66745 -3.16331 1.000 108.66007 106 VAL A CA 1
ATOM 496 C C . VAL A 1 114 ? 40.36033 3.98924 -3.12976 1.000 107.24296 106 VAL A C 1
ATOM 497 O O . VAL A 1 114 ? 40.25229 4.63338 -2.07780 1.000 113.98907 106 VAL A O 1
ATOM 501 N N . ALA A 1 115 ? 39.85304 4.41074 -4.28472 1.000 102.31392 107 ALA A N 1
ATOM 502 C CA . ALA A 1 115 ? 39.22736 5.71790 -4.39474 1.000 107.72613 107 ALA A CA 1
ATOM 503 C C . ALA A 1 115 ? 37.81107 5.69211 -3.82651 1.000 104.95057 107 ALA A C 1
ATOM 504 O O . ALA A 1 115 ? 37.19488 4.63591 -3.66191 1.000 101.09833 107 ALA A O 1
ATOM 506 N N . ARG A 1 116 ? 37.29825 6.88070 -3.52398 1.000 101.95762 108 ARG A N 1
ATOM 507 C CA . ARG A 1 116 ? 35.91225 7.01211 -3.10955 1.000 106.67690 108 ARG A CA 1
ATOM 508 C C . ARG A 1 116 ? 34.98124 7.02502 -4.31914 1.000 103.68840 108 ARG A C 1
ATOM 509 O O . ARG A 1 116 ? 35.38771 7.30573 -5.44745 1.000 105.13398 108 ARG A O 1
ATOM 517 N N . ILE A 1 117 ? 33.71129 6.72821 -4.06068 1.000 100.86843 109 ILE A N 1
ATOM 518 C CA . ILE A 1 117 ? 32.68358 6.65253 -5.09554 1.000 97.65509 109 ILE A CA 1
ATOM 519 C C . ILE A 1 117 ? 32.36254 8.05893 -5.58656 1.000 103.11551 109 ILE A C 1
ATOM 520 O O . ILE A 1 117 ? 31.82277 8.86770 -4.81848 1.000 104.18104 109 ILE A O 1
ATOM 525 N N . PRO A 1 118 ? 32.65908 8.39541 -6.84382 1.000 102.76170 110 PRO A N 1
ATOM 526 C CA . PRO A 1 118 ? 32.37989 9.75356 -7.33963 1.000 101.98767 110 PRO A CA 1
ATOM 527 C C . PRO A 1 118 ? 30.88197 9.98456 -7.46788 1.000 107.18399 110 PRO A C 1
ATOM 528 O O . PRO A 1 118 ? 30.18061 9.22636 -8.13763 1.000 106.04705 110 PRO A O 1
ATOM 532 N N . VAL A 1 119 ? 30.39073 11.02487 -6.79419 1.000 109.60593 111 VAL A N 1
ATOM 533 C CA . VAL A 1 119 ? 28.95381 11.27168 -6.76425 1.000 113.92051 111 VAL A CA 1
ATOM 534 C C . VAL A 1 119 ? 28.47427 11.95208 -8.04560 1.000 119.90700 111 VAL A C 1
ATOM 535 O O . VAL A 1 119 ? 27.35242 11.69920 -8.49822 1.000 118.78660 111 VAL A O 1
ATOM 539 N N . ASP A 1 120 ? 29.30768 12.79824 -8.66098 1.000 135.68955 112 ASP A N 1
ATOM 540 C CA . ASP A 1 120 ? 28.86426 13.58504 -9.81160 1.000 139.36693 112 ASP A CA 1
ATOM 541 C C . ASP A 1 120 ? 28.53639 12.72041 -11.02662 1.000 140.01544 112 ASP A C 1
ATOM 542 O O . ASP A 1 120 ? 27.66266 13.08204 -11.82248 1.000 142.37864 112 ASP A O 1
ATOM 547 N N . ALA A 1 121 ? 29.21081 11.58262 -11.18606 1.000 126.50285 113 ALA A N 1
ATOM 548 C CA . ALA A 1 121 ? 29.00673 10.73399 -12.35435 1.000 112.47604 113 ALA A CA 1
ATOM 549 C C . ALA A 1 121 ? 27.83808 9.76619 -12.20600 1.000 108.63743 113 ALA A C 1
ATOM 550 O O . ALA A 1 121 ? 27.42708 9.16804 -13.20363 1.000 108.45543 113 ALA A O 1
ATOM 552 N N . ILE A 1 122 ? 27.29740 9.59716 -10.99747 1.000 108.37764 114 ILE A N 1
ATOM 553 C CA . ILE A 1 122 ? 26.22163 8.62116 -10.78688 1.000 99.77586 114 ILE A CA 1
ATOM 554 C C . ILE A 1 122 ? 24.99314 8.90374 -11.64962 1.000 94.74383 114 ILE A C 1
ATOM 555 O O . ILE A 1 122 ? 24.49952 7.96923 -12.30354 1.000 97.62753 114 ILE A O 1
ATOM 560 N N . PRO A 1 123 ? 24.43770 10.12539 -11.69208 1.000 90.29799 115 PRO A N 1
ATOM 561 C CA . PRO A 1 123 ? 23.20707 10.32064 -12.48209 1.000 97.27719 115 PRO A CA 1
ATOM 562 C C . PRO A 1 123 ? 23.36624 9.97893 -13.95537 1.000 94.37472 115 PRO A C 1
ATOM 563 O O . PRO A 1 123 ? 22.46619 9.36339 -14.54255 1.000 94.98329 115 PRO A O 1
ATOM 567 N N . GLU A 1 124 ? 24.48349 10.37792 -14.57178 1.000 88.38012 116 GLU A N 1
ATOM 568 C CA . GLU A 1 124 ? 24.73853 10.02197 -15.96625 1.000 87.70998 116 GLU A CA 1
ATOM 569 C C . GLU A 1 124 ? 24.80260 8.50775 -16.15215 1.000 81.32926 116 GLU A C 1
ATOM 570 O O . GLU A 1 124 ? 24.34428 7.98175 -17.17183 1.000 83.19687 116 GLU A O 1
ATOM 576 N N . ALA A 1 125 ? 25.36172 7.78699 -15.17671 1.000 85.94413 117 ALA A N 1
ATOM 577 C CA . ALA A 1 125 ? 25.39742 6.33134 -15.27318 1.000 80.23495 117 ALA A CA 1
ATOM 578 C C . ALA A 1 125 ? 24.00204 5.72399 -15.21460 1.000 84.74307 117 ALA A C 1
ATOM 579 O O . ALA A 1 125 ? 23.73751 4.72470 -15.89254 1.000 88.96800 117 ALA A O 1
ATOM 581 N N . VAL A 1 126 ? 23.09319 6.31519 -14.43571 1.000 87.75365 118 VAL A N 1
ATOM 582 C CA . VAL A 1 126 ? 21.73484 5.78431 -14.36181 1.000 88.14918 118 VAL A CA 1
ATOM 583 C C . VAL A 1 126 ? 20.99923 6.01662 -15.67682 1.000 89.84449 118 VAL A C 1
ATOM 584 O O . VAL A 1 126 ? 20.28247 5.13454 -16.17162 1.000 81.94140 118 VAL A O 1
ATOM 588 N N . VAL A 1 127 ? 21.16204 7.20515 -16.26284 1.000 86.65906 119 VAL A N 1
ATOM 589 C CA . VAL A 1 127 ? 20.50524 7.50195 -17.53166 1.000 82.44912 119 VAL A CA 1
ATOM 590 C C . VAL A 1 127 ? 20.98034 6.53986 -18.61260 1.000 78.56585 119 VAL A C 1
ATOM 591 O O . VAL A 1 127 ? 20.17221 5.90449 -19.29906 1.000 76.10051 119 VAL A O 1
ATOM 595 N N . ILE A 1 128 ? 22.29827 6.38193 -18.74532 1.000 75.87799 120 ILE A N 1
ATOM 596 C CA . ILE A 1 128 ? 22.84277 5.43970 -19.72054 1.000 71.80004 120 ILE A CA 1
ATOM 597 C C . ILE A 1 128 ? 22.26558 4.05114 -19.49293 1.000 78.54123 120 ILE A C 1
ATOM 598 O O . ILE A 1 128 ? 21.84055 3.37538 -20.43727 1.000 81.19019 120 ILE A O 1
ATOM 603 N N . ARG A 1 129 ? 22.22574 3.61211 -18.23166 1.000 83.48554 121 ARG A N 1
ATOM 604 C CA . ARG A 1 129 ? 21.66360 2.30064 -17.93285 1.000 77.55963 121 ARG A CA 1
ATOM 605 C C . ARG A 1 129 ? 20.16479 2.26659 -18.20793 1.000 74.99657 121 ARG A C 1
ATOM 606 O O . ARG A 1 129 ? 19.66361 1.30570 -18.79790 1.000 80.50748 121 ARG A O 1
ATOM 614 N N . GLN A 1 130 ? 19.43228 3.30773 -17.80676 1.000 75.68980 122 GLN A N 1
ATOM 615 C CA . GLN A 1 130 ? 18.01147 3.35700 -18.13702 1.000 82.65987 122 GLN A CA 1
ATOM 616 C C . GLN A 1 130 ? 17.79696 3.26861 -19.64189 1.000 83.92059 122 GLN A C 1
ATOM 617 O O . GLN A 1 130 ? 16.86025 2.61128 -20.10656 1.000 88.75266 122 GLN A O 1
ATOM 623 N N . ALA A 1 131 ? 18.65605 3.92093 -20.42206 1.000 81.87503 123 ALA A N 1
ATOM 624 C CA . ALA A 1 131 ? 18.48113 3.90344 -21.86803 1.000 83.71220 123 ALA A CA 1
ATOM 625 C C . ALA A 1 131 ? 18.81497 2.53167 -22.44645 1.000 84.81664 123 ALA A C 1
ATOM 626 O O . ALA A 1 131 ? 18.01669 1.95084 -23.19312 1.000 93.04334 123 ALA A O 1
ATOM 628 N N . LEU A 1 132 ? 19.98936 1.99260 -22.10864 1.000 77.82329 124 LEU A N 1
ATOM 629 C CA . LEU A 1 132 ? 20.40206 0.71474 -22.68056 1.000 78.81204 124 LEU A CA 1
ATOM 630 C C . LEU A 1 132 ? 19.53220 -0.42589 -22.16918 1.000 84.40976 124 LEU A C 1
ATOM 631 O O . LEU A 1 132 ? 19.07656 -1.26969 -22.95065 1.000 87.09795 124 LEU A O 1
ATOM 636 N N . GLU A 1 133 ? 19.30371 -0.48274 -20.85646 1.000 88.41641 125 GLU A N 1
ATOM 637 C CA . GLU A 1 133 ? 18.44807 -1.53507 -20.32222 1.000 88.76957 125 GLU A CA 1
ATOM 638 C C . GLU A 1 133 ? 16.98542 -1.28292 -20.64659 1.000 89.56074 125 GLU A C 1
ATOM 639 O O . GLU A 1 133 ? 16.19414 -2.23023 -20.69080 1.000 91.04435 125 GLU A O 1
ATOM 645 N N . GLY A 1 134 ? 16.60166 -0.02430 -20.86187 1.000 83.79600 126 GLY A N 1
ATOM 646 C CA . GLY A 1 134 ? 15.28446 0.23315 -21.41124 1.000 85.08768 126 GLY A CA 1
ATOM 647 C C . GLY A 1 134 ? 15.12790 -0.40654 -22.77239 1.000 94.45863 126 GLY A C 1
ATOM 648 O O . GLY A 1 134 ? 14.06710 -0.94365 -23.09980 1.000 97.84984 126 GLY A O 1
ATOM 649 N N . GLU A 1 135 ? 16.20219 -0.39158 -23.56739 1.000 93.14746 127 GLU A N 1
ATOM 650 C CA . GLU A 1 135 ? 16.18184 -1.01566 -24.88518 1.000 82.95381 127 GLU A CA 1
ATOM 651 C C . GLU A 1 135 ? 16.07704 -2.53178 -24.77384 1.000 82.15845 127 GLU A C 1
ATOM 652 O O . GLU A 1 135 ? 15.15111 -3.14114 -25.31874 1.000 88.92832 127 GLU A O 1
ATOM 658 N N . THR A 1 136 ? 17.00379 -3.15701 -24.04024 1.000 87.89023 128 THR A N 1
ATOM 659 C CA . THR A 1 136 ? 16.95672 -4.60626 -23.85758 1.000 82.11608 128 THR A CA 1
ATOM 660 C C . THR A 1 136 ? 15.62278 -5.06915 -23.28461 1.000 84.47365 128 THR A C 1
ATOM 661 O O . THR A 1 136 ? 15.18630 -6.18517 -23.57147 1.000 89.32405 128 THR A O 1
ATOM 665 N N . ALA A 1 137 ? 14.97532 -4.24962 -22.45410 1.000 89.85328 129 ALA A N 1
ATOM 666 C CA . ALA A 1 137 ? 13.65476 -4.60991 -21.93949 1.000 93.49299 129 ALA A CA 1
ATOM 667 C C . ALA A 1 137 ? 12.59861 -4.56696 -23.04121 1.000 93.21974 129 ALA A C 1
ATOM 668 O O . ALA A 1 137 ? 11.75781 -5.46878 -23.14023 1.000 91.80819 129 ALA A O 1
ATOM 670 N N . GLU A 1 138 ? 12.61282 -3.50853 -23.86228 1.000 94.24605 130 GLU A N 1
ATOM 671 C CA . GLU A 1 138 ? 11.70010 -3.41121 -25.00132 1.000 91.62337 130 GLU A CA 1
ATOM 672 C C . GLU A 1 138 ? 11.79428 -4.64700 -25.87586 1.000 92.36617 130 GLU A C 1
ATOM 673 O O . GLU A 1 138 ? 10.78338 -5.26248 -26.23080 1.000 91.65719 130 GLU A O 1
ATOM 679 N N . ARG A 1 139 ? 13.01742 -5.00718 -26.25039 1.000 91.97329 131 ARG A N 1
ATOM 680 C CA . ARG A 1 139 ? 13.21826 -6.09050 -27.19683 1.000 83.96606 131 ARG A CA 1
ATOM 681 C C . ARG A 1 139 ? 12.91285 -7.44706 -26.57231 1.000 94.28204 131 ARG A C 1
ATOM 682 O O . ARG A 1 139 ? 12.34296 -8.32286 -27.23430 1.000 95.91125 131 ARG A O 1
ATOM 690 N N . ALA A 1 140 ? 13.27110 -7.63536 -25.29730 1.000 101.54136 132 ALA A N 1
ATOM 691 C CA . ALA A 1 140 ? 12.97804 -8.89492 -24.61801 1.000 102.03870 132 ALA A CA 1
ATOM 692 C C . ALA A 1 140 ? 11.48442 -9.19126 -24.60747 1.000 104.95218 132 ALA A C 1
ATOM 693 O O . ALA A 1 140 ? 11.07246 -10.34313 -24.79474 1.000 114.29243 132 ALA A O 1
ATOM 695 N N . ALA A 1 141 ? 10.65582 -8.16943 -24.37921 1.000 101.84648 133 ALA A N 1
ATOM 696 C CA . ALA A 1 141 ? 9.21103 -8.36857 -24.45131 1.000 104.44450 133 ALA A CA 1
ATOM 697 C C . ALA A 1 141 ? 8.79769 -8.86226 -25.82874 1.000 103.10052 133 ALA A C 1
ATOM 698 O O . ALA A 1 141 ? 7.99417 -9.79548 -25.95224 1.000 100.72138 133 ALA A O 1
ATOM 700 N N . ALA A 1 142 ? 9.35743 -8.25284 -26.87493 1.000 102.41466 134 ALA A N 1
ATOM 701 C CA . ALA A 1 142 ? 9.00186 -8.61092 -28.24192 1.000 101.69400 134 ALA A CA 1
ATOM 702 C C . ALA A 1 142 ? 9.45204 -10.02571 -28.58779 1.000 105.53275 134 ALA A C 1
ATOM 703 O O . ALA A 1 142 ? 8.75100 -10.74127 -29.31317 1.000 107.73466 134 ALA A O 1
ATOM 705 N N . ASN A 1 143 ? 10.61903 -10.44514 -28.09058 1.000 106.46447 135 ASN A N 1
ATOM 706 C CA . ASN A 1 143 ? 11.17977 -11.75311 -28.40441 1.000 101.78493 135 ASN A CA 1
ATOM 707 C C . ASN A 1 143 ? 10.83544 -12.80242 -27.36298 1.000 111.16230 135 ASN A C 1
ATOM 708 O O . ASN A 1 143 ? 11.53304 -13.81912 -27.26593 1.000 112.62424 135 ASN A O 1
ATOM 713 N N . SER A 1 144 ? 9.74781 -12.60456 -26.62535 1.000 115.70083 136 SER A N 1
ATOM 714 C CA . SER A 1 144 ? 9.47042 -13.38969 -25.42899 1.000 117.11368 136 SER A CA 1
ATOM 715 C C . SER A 1 144 ? 8.87266 -14.74277 -25.79487 1.000 125.44944 136 SER A C 1
ATOM 716 O O . SER A 1 144 ? 7.71658 -14.82889 -26.22375 1.000 124.48098 136 SER A O 1
ATOM 719 N N . THR A 1 145 ? 9.66809 -15.79521 -25.65322 1.000 125.64414 137 THR A N 1
ATOM 720 C CA . THR A 1 145 ? 9.13777 -17.14727 -25.63493 1.000 121.50062 137 THR A CA 1
ATOM 721 C C . THR A 1 145 ? 8.87541 -17.56180 -24.18942 1.000 112.73029 137 THR A C 1
ATOM 722 O O . THR A 1 145 ? 9.37703 -16.95182 -23.24464 1.000 111.91429 137 THR A O 1
ATOM 726 N N . ALA A 1 146 ? 8.09762 -18.63154 -24.02719 1.000 116.61454 138 ALA A N 1
ATOM 727 C CA . ALA A 1 146 ? 7.77384 -19.10569 -22.68570 1.000 109.84699 138 ALA A CA 1
ATOM 728 C C . ALA A 1 146 ? 8.99585 -19.70516 -22.00075 1.000 114.19411 138 ALA A C 1
ATOM 729 O O . ALA A 1 146 ? 9.15758 -19.57254 -20.78132 1.000 116.01723 138 ALA A O 1
ATOM 731 N N . ALA A 1 147 ? 9.85806 -20.38505 -22.76372 1.000 116.14114 139 ALA A N 1
ATOM 732 C CA . ALA A 1 147 ? 11.07068 -20.94985 -22.18019 1.000 113.50735 139 ALA A CA 1
ATOM 733 C C . ALA A 1 147 ? 12.00322 -19.85976 -21.68572 1.000 111.20179 139 ALA A C 1
ATOM 734 O O . ALA A 1 147 ? 12.78317 -20.08506 -20.75350 1.000 116.11975 139 ALA A O 1
ATOM 736 N N . ALA A 1 148 ? 11.93977 -18.67606 -22.29495 1.000 110.76353 140 ALA A N 1
ATOM 737 C CA . ALA A 1 148 ? 12.69758 -17.54358 -21.77840 1.000 112.47626 140 ALA A CA 1
ATOM 738 C C . ALA A 1 148 ? 12.14058 -17.08181 -20.43294 1.000 109.87710 140 ALA A C 1
ATOM 739 O O . ALA A 1 148 ? 12.90042 -16.82181 -19.49181 1.000 101.64643 140 ALA A O 1
ATOM 741 N N . ILE A 1 149 ? 10.81127 -16.97041 -20.32695 1.000 108.83903 141 ILE A N 1
ATOM 742 C CA . ILE A 1 149 ? 10.18816 -16.57001 -19.06774 1.000 101.10360 141 ILE A CA 1
ATOM 743 C C . ILE A 1 149 ? 10.52008 -17.56592 -17.96745 1.000 104.56766 141 ILE A C 1
ATOM 744 O O . ILE A 1 149 ? 10.73017 -17.18538 -16.80823 1.000 101.27959 141 ILE A O 1
ATOM 749 N N . GLU A 1 150 ? 10.58211 -18.85437 -18.30863 1.000 103.09633 142 GLU A N 1
ATOM 750 C CA . GLU A 1 150 ? 11.00905 -19.84345 -17.32607 1.000 106.78268 142 GLU A CA 1
ATOM 751 C C . GLU A 1 150 ? 12.39911 -19.50810 -16.80165 1.000 103.92452 142 GLU A C 1
ATOM 752 O O . GLU A 1 150 ? 12.63509 -19.51004 -15.58709 1.000 106.18316 142 GLU A O 1
ATOM 754 N N . LYS A 1 151 ? 13.32387 -19.17732 -17.70854 1.000 102.74476 143 LYS A N 1
ATOM 755 C CA . LYS A 1 151 ? 14.67634 -18.81310 -17.29692 1.000 106.63932 143 LYS A CA 1
ATOM 756 C C . LYS A 1 151 ? 14.66627 -17.61528 -16.34730 1.000 106.03327 143 LYS A C 1
ATOM 757 O O . LYS A 1 151 ? 15.43551 -17.57683 -15.37750 1.000 105.82361 143 LYS A O 1
ATOM 763 N N . LEU A 1 152 ? 13.80051 -16.62878 -16.60669 1.000 101.02034 144 LEU A N 1
ATOM 764 C CA . LEU A 1 152 ? 13.67819 -15.49095 -15.69871 1.000 95.01652 144 LEU A CA 1
ATOM 765 C C . LEU A 1 152 ? 13.07911 -15.91647 -14.36279 1.000 100.20984 144 LEU A C 1
ATOM 766 O O . LEU A 1 152 ? 13.59085 -15.55298 -13.29523 1.000 89.73618 144 LEU A O 1
ATOM 771 N N . ASP A 1 153 ? 11.98640 -16.68531 -14.40960 1.000 102.74366 145 ASP A N 1
ATOM 772 C CA . ASP A 1 153 ? 11.34915 -17.17282 -13.19050 1.000 89.10542 145 ASP A CA 1
ATOM 773 C C . ASP A 1 153 ? 12.32180 -17.98237 -12.34961 1.000 92.36895 145 ASP A C 1
ATOM 774 O O . ASP A 1 153 ? 12.35823 -17.84230 -11.12230 1.000 96.72577 145 ASP A O 1
ATOM 779 N N . GLU A 1 154 ? 13.11032 -18.84511 -12.99407 1.000 93.35697 146 GLU A N 1
ATOM 780 C CA . GLU A 1 154 ? 14.12910 -19.60001 -12.27391 1.000 96.90298 146 GLU A CA 1
ATOM 781 C C . GLU A 1 154 ? 15.08963 -18.66999 -11.53861 1.000 99.03850 146 GLU A C 1
ATOM 782 O O . GLU A 1 154 ? 15.50170 -18.95980 -10.40896 1.000 96.59306 146 GLU A O 1
ATOM 788 N N . LEU A 1 155 ? 15.45979 -17.54563 -12.16128 1.000 94.32988 147 LEU A N 1
ATOM 789 C CA . LEU A 1 155 ? 16.37375 -16.61104 -11.51085 1.000 92.20857 147 LEU A CA 1
ATOM 790 C C . LEU A 1 155 ? 15.69028 -15.78384 -10.42496 1.000 99.26334 147 LEU A C 1
ATOM 791 O O . LEU A 1 155 ? 16.34055 -15.39092 -9.44703 1.000 92.55578 147 LEU A O 1
ATOM 796 N N . ILE A 1 156 ? 14.39411 -15.51197 -10.57200 1.000 97.91730 148 ILE A N 1
ATOM 797 C CA . ILE A 1 156 ? 13.66625 -14.81105 -9.52310 1.000 81.01996 148 ILE A CA 1
ATOM 798 C C . ILE A 1 156 ? 13.54562 -15.69377 -8.29258 1.000 92.38781 148 ILE A C 1
ATOM 799 O O . ILE A 1 156 ? 13.78193 -15.25055 -7.16271 1.000 104.31439 148 ILE A O 1
ATOM 804 N N . HIS A 1 157 ? 13.17541 -16.95853 -8.49351 1.000 92.64210 149 HIS A N 1
ATOM 805 C CA . HIS A 1 157 ? 13.14462 -17.90516 -7.38452 1.000 90.47252 149 HIS A CA 1
ATOM 806 C C . HIS A 1 157 ? 14.50706 -18.01246 -6.70872 1.000 91.35559 149 HIS A C 1
ATOM 807 O O . HIS A 1 157 ? 14.58873 -18.13395 -5.48234 1.000 103.83545 149 HIS A O 1
ATOM 814 N N . LEU A 1 158 ? 15.59011 -17.97458 -7.48712 1.000 92.74460 150 LEU A N 1
ATOM 815 C CA . LEU A 1 158 ? 16.91683 -18.03769 -6.88305 1.000 89.26881 150 LEU A CA 1
ATOM 816 C C . LEU A 1 158 ? 17.21933 -16.78771 -6.06567 1.000 94.70199 150 LEU A C 1
ATOM 817 O O . LEU A 1 158 ? 17.82542 -16.87734 -4.99157 1.000 93.83960 150 LEU A O 1
ATOM 822 N N . GLN A 1 159 ? 16.78976 -15.61726 -6.54310 1.000 96.45045 151 GLN A N 1
ATOM 823 C CA . GLN A 1 159 ? 16.95224 -14.39741 -5.75938 1.000 94.72523 151 GLN A CA 1
ATOM 824 C C . GLN A 1 159 ? 16.13597 -14.46861 -4.47893 1.000 96.49199 151 GLN A C 1
ATOM 825 O O . GLN A 1 159 ? 16.63022 -14.14361 -3.39274 1.000 98.64886 151 GLN A O 1
ATOM 831 N N . THR A 1 160 ? 14.87050 -14.87902 -4.59546 1.000 94.59472 152 THR A N 1
ATOM 832 C CA . THR A 1 160 ? 14.01906 -15.03831 -3.42198 1.000 94.38278 152 THR A CA 1
ATOM 833 C C . THR A 1 160 ? 14.68660 -15.91247 -2.36478 1.000 92.44915 152 THR A C 1
ATOM 834 O O . THR A 1 160 ? 14.58389 -15.63727 -1.16299 1.000 86.32568 152 THR A O 1
ATOM 838 N N . PHE A 1 161 ? 15.39024 -16.96212 -2.79478 1.000 92.29597 153 PHE A N 1
ATOM 839 C CA . PHE A 1 161 ? 16.08279 -17.82419 -1.84406 1.000 88.75130 153 PHE A CA 1
ATOM 840 C C . PHE A 1 161 ? 17.18052 -17.06842 -1.10677 1.000 92.46602 153 PHE A C 1
ATOM 841 O O . PHE A 1 161 ? 17.32102 -17.19074 0.11437 1.000 94.81740 153 PHE A O 1
ATOM 849 N N . TYR A 1 162 ? 17.98604 -16.29449 -1.83229 1.000 90.72696 154 TYR A N 1
ATOM 850 C CA . TYR A 1 162 ? 19.04892 -15.55324 -1.16346 1.000 90.58571 154 TYR A CA 1
ATOM 851 C C . TYR A 1 162 ? 18.49158 -14.46843 -0.25453 1.000 91.08473 154 TYR A C 1
ATOM 852 O O . TYR A 1 162 ? 19.09450 -14.16476 0.78128 1.000 92.92954 154 TYR A O 1
ATOM 861 N N . ALA A 1 163 ? 17.34753 -13.88353 -0.61625 1.000 89.65905 155 ALA A N 1
ATOM 862 C CA . ALA A 1 163 ? 16.69841 -12.92397 0.26835 1.000 88.64706 155 ALA A CA 1
ATOM 863 C C . ALA A 1 163 ? 16.19713 -13.60730 1.53690 1.000 95.78928 155 ALA A C 1
ATOM 864 O O . ALA A 1 163 ? 16.45049 -13.12914 2.64857 1.000 92.81488 155 ALA A O 1
ATOM 866 N N . ARG A 1 164 ? 15.47883 -14.73009 1.38777 1.000 94.09478 156 ARG A N 1
ATOM 867 C CA . ARG A 1 164 ? 15.03348 -15.49641 2.55012 1.000 82.86338 156 ARG A CA 1
ATOM 868 C C . ARG A 1 164 ? 16.19047 -15.85963 3.46729 1.000 86.87354 156 ARG A C 1
ATOM 869 O O . ARG A 1 164 ? 16.05763 -15.80262 4.69514 1.000 103.32951 156 ARG A O 1
ATOM 877 N N . LYS A 1 165 ? 17.33316 -16.23901 2.89993 1.000 88.09633 157 LYS A N 1
ATOM 878 C CA . LYS A 1 165 ? 18.46664 -16.67128 3.69949 1.000 90.20182 157 LYS A CA 1
ATOM 879 C C . LYS A 1 165 ? 19.39521 -15.51107 4.04060 1.000 94.30526 157 LYS A C 1
ATOM 880 O O . LYS A 1 165 ? 20.48968 -15.73945 4.56676 1.000 94.97641 157 LYS A O 1
ATOM 882 N N . ASP A 1 166 ? 18.92967 -14.27895 3.83774 1.000 98.55150 158 ASP A N 1
ATOM 883 C CA . ASP A 1 166 ? 19.68104 -13.05813 4.10658 1.000 99.64433 158 ASP A CA 1
ATOM 884 C C . ASP A 1 166 ? 21.13280 -13.17174 3.63857 1.000 100.31623 158 ASP A C 1
ATOM 885 O O . ASP A 1 166 ? 22.08283 -12.87416 4.36757 1.000 106.29969 158 ASP A O 1
ATOM 890 N N . LYS A 1 167 ? 21.29665 -13.61927 2.39370 1.000 96.60249 159 LYS A N 1
ATOM 891 C CA . LYS A 1 167 ? 22.59289 -13.70916 1.72888 1.000 89.63703 159 LYS A CA 1
ATOM 892 C C . LYS A 1 167 ? 22.63544 -12.68099 0.60608 1.000 97.51559 159 LYS A C 1
ATOM 893 O O . LYS A 1 167 ? 22.29851 -12.99253 -0.54663 1.000 97.29494 159 LYS A O 1
ATOM 899 N N . PRO A 1 168 ? 23.02637 -11.43297 0.88957 1.000 99.84210 160 PRO A N 1
ATOM 900 C CA . PRO A 1 168 ? 22.90540 -10.37525 -0.12779 1.000 101.31393 160 PRO A CA 1
ATOM 901 C C . PRO A 1 168 ? 23.97740 -10.41052 -1.21163 1.000 96.27407 160 PRO A C 1
ATOM 902 O O . PRO A 1 168 ? 23.79529 -9.76096 -2.25080 1.000 89.64013 160 PRO A O 1
ATOM 906 N N . GLY A 1 169 ? 25.09288 -11.10858 -0.99833 1.000 93.83545 161 GLY A N 1
ATOM 907 C CA . GLY A 1 169 ? 26.12719 -11.21710 -2.00172 1.000 85.70164 161 GLY A CA 1
ATOM 908 C C . GLY A 1 169 ? 25.63487 -11.99393 -3.20363 1.000 97.64657 161 GLY A C 1
ATOM 909 O O . GLY A 1 169 ? 25.52483 -11.46731 -4.31705 1.000 94.71051 161 GLY A O 1
ATOM 910 N N . PRO A 1 170 ? 25.33874 -13.27874 -2.99582 1.000 97.70386 162 PRO A N 1
ATOM 911 C CA . PRO A 1 170 ? 24.66347 -14.05643 -4.04375 1.000 86.92634 162 PRO A CA 1
ATOM 912 C C . PRO A 1 170 ? 23.40785 -13.39148 -4.56794 1.000 84.70553 162 PRO A C 1
ATOM 913 O O . PRO A 1 170 ? 23.06886 -13.57256 -5.74475 1.000 94.43120 162 PRO A O 1
ATOM 917 N N . PHE A 1 171 ? 22.69580 -12.62965 -3.73262 1.000 85.99433 163 PHE A N 1
ATOM 918 C CA . PHE A 1 171 ? 21.55385 -11.87750 -4.24114 1.000 92.80678 163 PHE A CA 1
ATOM 919 C C . PHE A 1 171 ? 21.98255 -10.87366 -5.29942 1.000 87.13506 163 PHE A C 1
ATOM 920 O O . PHE A 1 171 ? 21.28990 -10.69041 -6.30589 1.000 82.34029 163 PHE A O 1
ATOM 928 N N . HIS A 1 172 ? 23.10068 -10.18499 -5.07201 1.000 87.87562 164 HIS A N 1
ATOM 929 C CA . HIS A 1 172 ? 23.55117 -9.20879 -6.05026 1.000 87.85842 164 HIS A CA 1
ATOM 930 C C . HIS A 1 172 ? 23.99565 -9.90211 -7.33094 1.000 92.02350 164 HIS A C 1
ATOM 931 O O . HIS A 1 172 ? 23.73394 -9.40935 -8.43478 1.000 89.15590 164 HIS A O 1
ATOM 938 N N . GLU A 1 173 ? 24.65905 -11.05555 -7.20583 1.000 92.94961 165 GLU A N 1
ATOM 939 C CA . GLU A 1 173 ? 25.14837 -11.74976 -8.39136 1.000 75.90849 165 GLU A CA 1
ATOM 940 C C . GLU A 1 173 ? 23.99463 -12.29646 -9.21524 1.000 85.96152 165 GLU A C 1
ATOM 941 O O . GLU A 1 173 ? 24.03814 -12.26468 -10.45094 1.000 91.17272 165 GLU A O 1
ATOM 947 N N . THR A 1 174 ? 22.94418 -12.78744 -8.55301 1.000 85.16551 166 THR A N 1
ATOM 948 C CA . THR A 1 174 ? 21.77465 -13.25226 -9.29190 1.000 87.89213 166 THR A CA 1
ATOM 949 C C . THR A 1 174 ? 21.00570 -12.07986 -9.88504 1.000 85.73315 166 THR A C 1
ATOM 950 O O . THR A 1 174 ? 20.31404 -12.23733 -10.89691 1.000 90.85613 166 THR A O 1
ATOM 954 N N . ASP A 1 175 ? 21.10766 -10.90488 -9.26287 1.000 86.70572 167 ASP A N 1
ATOM 955 C CA . ASP A 1 175 ? 20.58575 -9.68580 -9.87029 1.000 86.44538 167 ASP A CA 1
ATOM 956 C C . ASP A 1 175 ? 21.23076 -9.43550 -11.23235 1.000 86.52462 167 ASP A C 1
ATOM 957 O O . ASP A 1 175 ? 20.53644 -9.20951 -12.22981 1.000 88.08988 167 ASP A O 1
ATOM 962 N N . ASP A 1 176 ? 22.56429 -9.47463 -11.29180 1.000 83.47204 168 ASP A N 1
ATOM 963 C CA . ASP A 1 176 ? 23.25638 -9.29658 -12.56288 1.000 75.07252 168 ASP A CA 1
ATOM 964 C C . ASP A 1 176 ? 22.81586 -10.34417 -13.57948 1.000 87.91681 168 ASP A C 1
ATOM 965 O O . ASP A 1 176 ? 22.57582 -10.02145 -14.75033 1.000 88.88784 168 ASP A O 1
ATOM 970 N N . ALA A 1 177 ? 22.70420 -11.60620 -13.15225 1.000 86.95468 169 ALA A N 1
ATOM 971 C CA . ALA A 1 177 ? 22.28898 -12.66639 -14.06866 1.000 85.36143 169 ALA A CA 1
ATOM 972 C C . ALA A 1 177 ? 20.87991 -12.42939 -14.60019 1.000 85.85828 169 ALA A C 1
ATOM 973 O O . ALA A 1 177 ? 20.58288 -12.75122 -15.75745 1.000 81.43420 169 ALA A O 1
ATOM 975 N N . PHE A 1 178 ? 19.99723 -11.86727 -13.76916 1.000 84.25444 170 PHE A N 1
ATOM 976 C CA . PHE A 1 178 ? 18.64283 -11.55964 -14.22190 1.000 83.99821 170 PHE A CA 1
ATOM 977 C C . PHE A 1 178 ? 18.67105 -10.55921 -15.36798 1.000 85.68425 170 PHE A C 1
ATOM 978 O O . PHE A 1 178 ? 17.97557 -10.73028 -16.37268 1.000 86.66815 170 PHE A O 1
ATOM 986 N N . HIS A 1 179 ? 19.47061 -9.50017 -15.22657 1.000 84.59034 171 HIS A N 1
ATOM 987 C CA . HIS A 1 179 ? 19.58023 -8.49456 -16.27583 1.000 82.58660 171 HIS A CA 1
ATOM 988 C C . HIS A 1 179 ? 20.32906 -9.03288 -17.48930 1.000 84.83929 171 HIS A C 1
ATOM 989 O O . HIS A 1 179 ? 19.95877 -8.74090 -18.63298 1.000 88.07569 171 HIS A O 1
ATOM 996 N N . GLU A 1 180 ? 21.37937 -9.82693 -17.26259 1.000 83.48118 172 GLU A N 1
ATOM 997 C CA . GLU A 1 180 ? 22.10783 -10.41571 -18.38114 1.000 79.15457 172 GLU A CA 1
ATOM 998 C C . GLU A 1 180 ? 21.18065 -11.27308 -19.23225 1.000 87.48494 172 GLU A C 1
ATOM 999 O O . GLU A 1 180 ? 21.31063 -11.31575 -20.46038 1.000 98.56916 172 GLU A O 1
ATOM 1005 N N . THR A 1 181 ? 20.22468 -11.95389 -18.59573 1.000 86.81385 173 THR A N 1
ATOM 1006 C CA . THR A 1 181 ? 19.28422 -12.77516 -19.34733 1.000 86.51709 173 THR A CA 1
ATOM 1007 C C . THR A 1 181 ? 18.26374 -11.92547 -20.09198 1.000 90.71108 173 THR A C 1
ATOM 1008 O O . THR A 1 181 ? 17.82051 -12.31847 -21.17936 1.000 91.98577 173 THR A O 1
ATOM 1012 N N . ILE A 1 182 ? 17.89481 -10.75598 -19.55460 1.000 82.45484 174 ILE A N 1
ATOM 1013 C CA . ILE A 1 182 ? 17.06144 -9.84734 -20.33882 1.000 83.00471 174 ILE A CA 1
ATOM 1014 C C . ILE A 1 182 ? 17.77213 -9.49643 -21.63714 1.000 88.89918 174 ILE A C 1
ATOM 1015 O O . ILE A 1 182 ? 17.15929 -9.44617 -22.70868 1.000 92.78788 174 ILE A O 1
ATOM 1020 N N . ALA A 1 183 ? 19.08007 -9.24340 -21.55560 1.000 82.81293 175 ALA A N 1
ATOM 1021 C CA . ALA A 1 183 ? 19.85047 -8.88255 -22.73764 1.000 82.97348 175 ALA A CA 1
ATOM 1022 C C . ALA A 1 183 ? 19.94944 -10.05052 -23.71474 1.000 89.52951 175 ALA A C 1
ATOM 1023 O O . ALA A 1 183 ? 19.95475 -9.84282 -24.93572 1.000 87.29491 175 ALA A O 1
ATOM 1025 N N . GLU A 1 184 ? 20.04701 -11.28451 -23.20741 1.000 80.46296 176 GLU A N 1
ATOM 1026 C CA . GLU A 1 184 ? 20.07016 -12.43023 -24.11411 1.000 87.38560 176 GLU A CA 1
ATOM 1027 C C . GLU A 1 184 ? 18.73465 -12.58201 -24.83451 1.000 88.08452 176 GLU A C 1
ATOM 1028 O O . GLU A 1 184 ? 18.69994 -12.90109 -26.02738 1.000 89.09386 176 GLU A O 1
ATOM 1034 N N . ILE A 1 185 ? 17.62510 -12.33843 -24.13039 1.000 90.62849 177 ILE A N 1
ATOM 1035 C CA . ILE A 1 185 ? 16.30759 -12.45209 -24.75087 1.000 86.02363 177 ILE A CA 1
ATOM 1036 C C . ILE A 1 185 ? 16.12521 -11.37856 -25.81571 1.000 87.41098 177 ILE A C 1
ATOM 1037 O O . ILE A 1 185 ? 15.50470 -11.61894 -26.85803 1.000 93.66055 177 ILE A O 1
ATOM 1042 N N . ALA A 1 186 ? 16.65003 -10.17615 -25.56952 1.000 87.79843 178 ALA A N 1
ATOM 1043 C CA . ALA A 1 186 ? 16.52319 -9.08768 -26.53066 1.000 87.43717 178 ALA A CA 1
ATOM 1044 C C . ALA A 1 186 ? 17.36113 -9.31373 -27.78209 1.000 91.78135 178 ALA A C 1
ATOM 1045 O O . ALA A 1 186 ? 17.14235 -8.64398 -28.79735 1.000 90.79116 178 ALA A O 1
ATOM 1047 N N . GLY A 1 187 ? 18.32387 -10.22198 -27.73227 1.000 85.77545 179 GLY A N 1
ATOM 1048 C CA . GLY A 1 187 ? 19.16412 -10.48855 -28.87449 1.000 78.19394 179 GLY A CA 1
ATOM 1049 C C . GLY A 1 187 ? 20.48658 -9.76015 -28.87612 1.000 78.77165 179 GLY A C 1
ATOM 1050 O O . GLY A 1 187 ? 21.26924 -9.93445 -29.81564 1.000 89.70903 179 GLY A O 1
ATOM 1051 N N . TYR A 1 188 ? 20.76915 -8.95565 -27.86173 1.000 81.21277 180 TYR A N 1
ATOM 1052 C CA . TYR A 1 188 ? 22.03391 -8.23282 -27.76505 1.000 83.43355 180 TYR A CA 1
ATOM 1053 C C . TYR A 1 188 ? 22.62428 -8.45936 -26.37482 1.000 84.52860 180 TYR A C 1
ATOM 1054 O O . TYR A 1 188 ? 22.58458 -7.58244 -25.49992 1.000 77.86880 180 TYR A O 1
ATOM 1063 N N . PRO A 1 189 ? 23.17653 -9.65261 -26.13659 1.000 84.25576 181 PRO A N 1
ATOM 1064 C CA . PRO A 1 189 ? 23.83476 -9.91208 -24.84885 1.000 79.23113 181 PRO A CA 1
ATOM 1065 C C . PRO A 1 189 ? 25.08173 -9.07877 -24.64128 1.000 78.66615 181 PRO A C 1
ATOM 1066 O O . PRO A 1 189 ? 25.51228 -8.90912 -23.49537 1.000 87.66247 181 PRO A O 1
ATOM 1070 N N . GLY A 1 190 ? 25.68554 -8.56591 -25.71247 1.000 87.62510 182 GLY A N 1
ATOM 1071 C CA . GLY A 1 190 ? 26.82587 -7.68408 -25.57077 1.000 80.76340 182 GLY A CA 1
ATOM 1072 C C . GLY A 1 190 ? 26.48220 -6.35531 -24.94548 1.000 77.28029 182 GLY A C 1
ATOM 1073 O O . GLY A 1 190 ? 27.36632 -5.70207 -24.38066 1.000 81.25846 182 GLY A O 1
ATOM 1074 N N . ILE A 1 191 ? 25.21675 -5.93696 -25.04069 1.000 70.50337 183 ILE A N 1
ATOM 1075 C CA . ILE A 1 191 ? 24.78260 -4.71824 -24.36514 1.000 76.86118 183 ILE A CA 1
ATOM 1076 C C . ILE A 1 191 ? 25.02205 -4.83664 -22.86621 1.000 81.74354 183 ILE A C 1
ATOM 1077 O O . ILE A 1 191 ? 25.39290 -3.86317 -22.19818 1.000 78.28029 183 ILE A O 1
ATOM 1082 N N . TRP A 1 192 ? 24.84284 -6.04151 -22.32104 1.000 77.59765 184 TRP A N 1
ATOM 1083 C CA . TRP A 1 192 ? 25.12214 -6.26464 -20.91156 1.000 74.89563 184 TRP A CA 1
ATOM 1084 C C . TRP A 1 192 ? 26.60987 -6.13423 -20.61179 1.000 82.38418 184 TRP A C 1
ATOM 1085 O O . TRP A 1 192 ? 27.00368 -5.45222 -19.65775 1.000 87.67984 184 TRP A O 1
ATOM 1096 N N . GLN A 1 193 ? 27.45585 -6.77754 -21.41653 1.000 84.75373 185 GLN A N 1
ATOM 1097 C CA . GLN A 1 193 ? 28.89323 -6.61846 -21.23007 1.000 81.22520 185 GLN A CA 1
ATOM 1098 C C . GLN A 1 193 ? 29.30139 -5.16391 -21.37913 1.000 81.36713 185 GLN A C 1
ATOM 1099 O O . GLN A 1 193 ? 30.26174 -4.71713 -20.74222 1.000 80.32341 185 GLN A O 1
ATOM 1105 N N . HIS A 1 194 ? 28.56820 -4.40948 -22.20173 1.000 78.28929 186 HIS A N 1
ATOM 1106 C CA . HIS A 1 194 ? 28.90214 -3.01267 -22.42855 1.000 75.76265 186 HIS A CA 1
ATOM 1107 C C . HIS A 1 194 ? 28.67275 -2.16525 -21.18396 1.000 81.39623 186 HIS A C 1
ATOM 1108 O O . HIS A 1 194 ? 29.38234 -1.17298 -20.97466 1.000 81.56770 186 HIS A O 1
ATOM 1115 N N . LEU A 1 195 ? 27.70623 -2.55228 -20.34278 1.000 83.20427 187 LEU A N 1
ATOM 1116 C CA . LEU A 1 195 ? 27.31536 -1.76439 -19.17937 1.000 76.18047 187 LEU A CA 1
ATOM 1117 C C . LEU A 1 195 ? 28.20053 -2.01991 -17.97207 1.000 81.84992 187 LEU A C 1
ATOM 1118 O O . LEU A 1 195 ? 28.19843 -1.20687 -17.04448 1.000 88.19501 187 LEU A O 1
ATOM 1123 N N . LYS A 1 196 ? 28.93359 -3.13296 -17.95984 1.000 79.51098 188 LYS A N 1
ATOM 1124 C CA . LYS A 1 196 ? 29.76252 -3.50673 -16.81402 1.000 87.93752 188 LYS A CA 1
ATOM 1125 C C . LYS A 1 196 ? 30.64913 -2.37473 -16.30185 1.000 92.21841 188 LYS A C 1
ATOM 1126 O O . LYS A 1 196 ? 30.68083 -2.15660 -15.07950 1.000 90.92688 188 LYS A O 1
ATOM 1132 N N . PRO A 1 197 ? 31.37376 -1.62337 -17.13963 1.000 88.93222 189 PRO A N 1
ATOM 1133 C CA . PRO A 1 197 ? 32.10969 -0.47173 -16.59845 1.000 86.46084 189 PRO A CA 1
ATOM 1134 C C . PRO A 1 197 ? 31.20512 0.68415 -16.20059 1.000 83.35865 189 PRO A C 1
ATOM 1135 O O . PRO A 1 197 ? 31.54725 1.42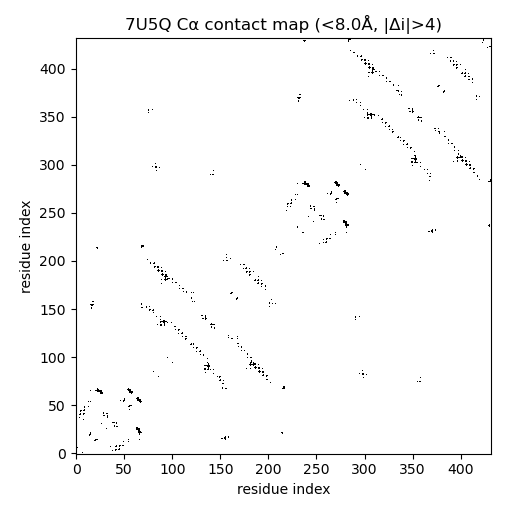935 -15.27370 1.000 86.67340 189 PRO A O 1
ATOM 1139 N N . VAL A 1 198 ? 30.05274 0.84235 -16.85509 1.000 85.62884 190 VAL A N 1
ATOM 1140 C CA . VAL A 1 198 ? 29.15946 1.95512 -16.54281 1.000 78.59195 190 VAL A CA 1
ATOM 1141 C C . VAL A 1 198 ? 28.61812 1.82449 -15.12787 1.000 80.55394 190 VAL A C 1
ATOM 1142 O O . VAL A 1 198 ? 28.57644 2.79846 -14.37040 1.000 98.77967 190 VAL A O 1
ATOM 1146 N N . LYS A 1 199 ? 28.16988 0.62777 -14.75482 1.000 80.93877 191 LYS A N 1
ATOM 1147 C CA . LYS A 1 199 ? 27.49753 0.43580 -13.47915 1.000 88.80413 191 LYS A CA 1
ATOM 1148 C C . LYS A 1 199 ? 28.45813 0.08666 -12.34324 1.000 89.41289 191 LYS A C 1
ATOM 1149 O O . LYS A 1 199 ? 28.01606 -0.41960 -11.30861 1.000 94.81512 191 LYS A O 1
ATOM 1155 N N . MET A 1 200 ? 29.75070 0.37627 -12.49987 1.000 81.23118 192 MET A N 1
ATOM 1156 C CA . MET A 1 200 ? 30.72054 0.06312 -11.45496 1.000 80.08933 192 MET A CA 1
ATOM 1157 C C . MET A 1 200 ? 30.41397 0.80654 -10.16328 1.000 89.67280 192 MET A C 1
ATOM 1158 O O . MET A 1 200 ? 30.39254 0.21075 -9.08038 1.000 86.97711 192 MET A O 1
ATOM 1163 N N . GLN A 1 201 ? 30.20885 2.12119 -10.25046 1.000 90.19471 193 GLN A N 1
ATOM 1164 C CA . GLN A 1 201 ? 30.00902 2.90031 -9.03421 1.000 88.71674 193 GLN A CA 1
ATOM 1165 C C . GLN A 1 201 ? 28.63047 2.63978 -8.43188 1.000 92.75321 193 GLN A C 1
ATOM 1166 O O . GLN A 1 201 ? 28.47977 2.60298 -7.20618 1.000 96.14203 193 GLN A O 1
ATOM 1172 N N . ILE A 1 202 ? 27.61270 2.46378 -9.27776 1.000 100.72269 194 ILE A N 1
ATOM 1173 C CA . ILE A 1 202 ? 26.28902 2.07808 -8.79236 1.000 98.20046 194 ILE A CA 1
ATOM 1174 C C . ILE A 1 202 ? 26.36470 0.77315 -8.00637 1.000 98.94113 194 ILE A C 1
ATOM 1175 O O . ILE A 1 202 ? 25.72193 0.62321 -6.96077 1.000 102.55959 194 ILE A O 1
ATOM 1180 N N . ASP A 1 203 ? 27.13829 -0.19503 -8.49940 1.000 93.43531 195 ASP A N 1
ATOM 1181 C CA . ASP A 1 203 ? 27.23551 -1.48034 -7.81336 1.000 93.61808 195 ASP A CA 1
ATOM 1182 C C . ASP A 1 203 ? 27.88434 -1.32936 -6.44392 1.000 93.20794 195 ASP A C 1
ATOM 1183 O O . ASP A 1 203 ? 27.50630 -2.01862 -5.48930 1.000 94.79885 195 ASP A O 1
ATOM 1188 N N . ARG A 1 204 ? 28.86606 -0.43360 -6.32823 1.000 92.43681 196 ARG A N 1
ATOM 1189 C CA . ARG A 1 204 ? 29.46865 -0.16934 -5.02761 1.000 87.12086 196 ARG A CA 1
ATOM 1190 C C . ARG A 1 204 ? 28.44000 0.40578 -4.06610 1.000 92.39194 196 ARG A C 1
ATOM 1191 O O . ARG A 1 204 ? 28.35982 -0.01268 -2.90578 1.000 97.86815 196 ARG A O 1
ATOM 1199 N N . ALA A 1 205 ? 27.62764 1.35227 -4.53798 1.000 89.11619 197 ALA A N 1
ATOM 1200 C CA . ALA A 1 205 ? 26.58657 1.91252 -3.68772 1.000 92.40828 197 ALA A CA 1
ATOM 1201 C C . ALA A 1 205 ? 25.53222 0.87271 -3.33621 1.000 90.76744 197 ALA A C 1
ATOM 1202 O O . ALA A 1 205 ? 25.08398 0.80075 -2.18670 1.000 99.12324 197 ALA A O 1
ATOM 1204 N N . ARG A 1 206 ? 25.12302 0.05541 -4.30463 1.000 84.75704 198 ARG A N 1
ATOM 1205 C CA . ARG A 1 206 ? 24.08124 -0.92107 -4.01872 1.000 92.30635 198 ARG A CA 1
ATOM 1206 C C . ARG A 1 206 ? 24.55222 -2.02490 -3.08374 1.000 90.72117 198 ARG A C 1
ATOM 1207 O O . ARG A 1 206 ? 23.71682 -2.64112 -2.41416 1.000 92.46676 198 ARG A O 1
ATOM 1215 N N . ARG A 1 207 ? 25.85848 -2.29870 -3.02567 1.000 93.97835 199 ARG A N 1
ATOM 1216 C CA . ARG A 1 207 ? 26.35694 -3.24083 -2.02761 1.000 91.27435 199 ARG A CA 1
ATOM 1217 C C . ARG A 1 207 ? 26.02011 -2.78933 -0.61412 1.000 96.19183 199 ARG A C 1
ATOM 1218 O O . ARG A 1 207 ? 25.88614 -3.62277 0.28995 1.000 101.60136 199 ARG A O 1
ATOM 1226 N N . MET A 1 208 ? 25.84887 -1.48474 -0.41491 1.000 96.04020 200 MET A N 1
ATOM 1227 C CA . MET A 1 208 ? 25.56666 -0.91185 0.89150 1.000 83.86440 200 MET A CA 1
ATOM 1228 C C . MET A 1 208 ? 24.08062 -0.75012 1.15814 1.000 93.90220 200 MET A C 1
ATOM 1229 O O . MET A 1 208 ? 23.68379 -0.64353 2.32509 1.000 105.63264 200 MET A O 1
ATOM 1234 N N . THR A 1 209 ? 23.25720 -0.69737 0.10976 1.000 97.74392 201 THR A N 1
ATOM 1235 C CA . THR A 1 209 ? 21.81956 -0.52681 0.28286 1.000 100.51765 201 THR A CA 1
ATOM 1236 C C . THR A 1 209 ? 21.07008 -1.85088 0.41698 1.000 97.09063 201 THR A C 1
ATOM 1237 O O . THR A 1 209 ? 19.99774 -1.87868 1.03152 1.000 95.65529 201 THR A O 1
ATOM 1241 N N . MET A 1 210 ? 21.60798 -2.94693 -0.13227 1.000 94.18279 202 MET A N 1
ATOM 1242 C CA . MET A 1 210 ? 20.91020 -4.23339 -0.07585 1.000 97.03919 202 MET A CA 1
ATOM 1243 C C . MET A 1 210 ? 20.67194 -4.73385 1.34618 1.000 90.72819 202 MET A C 1
ATOM 1244 O O . MET A 1 210 ? 19.52962 -5.12075 1.65387 1.000 86.65652 202 MET A O 1
ATOM 1249 N N . PRO A 1 211 ? 21.66262 -4.77646 2.24356 1.000 88.15266 203 PRO A N 1
ATOM 1250 C CA . PRO A 1 211 ? 21.36997 -5.22390 3.61687 1.000 94.85638 203 PRO A CA 1
ATOM 1251 C C . PRO A 1 211 ? 20.29710 -4.41270 4.33101 1.000 90.17606 203 PRO A C 1
ATOM 1252 O O . PRO A 1 211 ? 19.68896 -4.94142 5.27068 1.000 92.94691 203 PRO A O 1
ATOM 1256 N N . ILE A 1 212 ? 20.00536 -3.18451 3.88581 1.000 87.22784 204 ILE A N 1
ATOM 1257 C CA . ILE A 1 212 ? 18.97785 -2.37029 4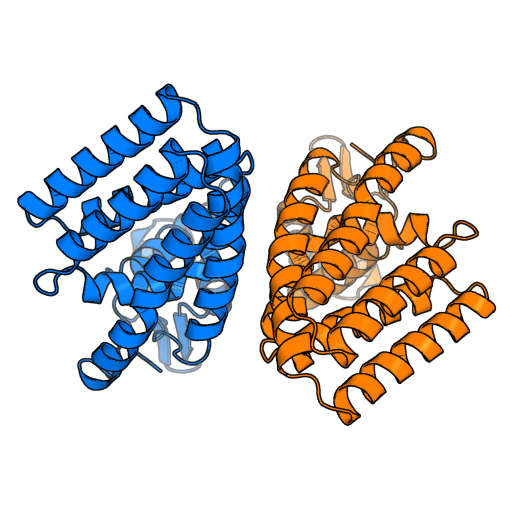.52956 1.000 82.92922 204 ILE A CA 1
ATOM 1258 C C . ILE A 1 212 ? 17.64654 -3.11274 4.51490 1.000 87.71262 204 ILE A C 1
ATOM 1259 O O . ILE A 1 212 ? 17.34370 -3.87524 3.58847 1.000 93.95327 204 ILE A O 1
ATOM 1264 N N . LEU A 1 213 ? 16.86936 -2.93626 5.58087 1.000 96.93767 205 LEU A N 1
ATOM 1265 C CA . LEU A 1 213 ? 15.67755 -3.74643 5.78685 1.000 98.54826 205 LEU A CA 1
ATOM 1266 C C . LEU A 1 213 ? 14.67893 -3.52829 4.65989 1.000 92.95297 205 LEU A C 1
ATOM 1267 O O . LEU A 1 213 ? 14.34014 -2.38965 4.32478 1.000 92.97292 205 LEU A O 1
ATOM 1272 N N . GLY A 1 214 ? 14.22748 -4.62632 4.05734 1.000 89.48322 206 GLY A N 1
ATOM 1273 C CA . GLY A 1 214 ? 13.19793 -4.56125 3.04351 1.000 94.00087 206 GLY A CA 1
ATOM 1274 C C . GLY A 1 214 ? 13.67284 -4.28758 1.63296 1.000 95.04032 206 GLY A C 1
ATOM 1275 O O . GLY A 1 214 ? 12.83445 -4.20789 0.72604 1.000 96.32759 206 GLY A O 1
ATOM 1276 N N . ARG A 1 215 ? 14.97999 -4.11337 1.42010 1.000 90.85340 207 ARG A N 1
ATOM 1277 C CA . ARG A 1 215 ? 15.47919 -3.70425 0.11049 1.000 94.17427 207 ARG A CA 1
ATOM 1278 C C . ARG A 1 215 ? 15.47424 -4.84613 -0.90152 1.000 89.92282 207 ARG A C 1
ATOM 1279 O O . ARG A 1 215 ? 15.03344 -4.66152 -2.03921 1.000 93.25358 207 ARG A O 1
ATOM 1287 N N . MET A 1 216 ? 15.99118 -6.02054 -0.52682 1.000 95.18789 208 MET A N 1
ATOM 1288 C CA . MET A 1 216 ? 15.97459 -7.14946 -1.45448 1.000 85.52580 208 MET A CA 1
ATOM 1289 C C . MET A 1 216 ? 14.55044 -7.52058 -1.83644 1.000 88.65513 208 MET A C 1
ATOM 1290 O O . MET A 1 216 ? 14.27591 -7.84966 -2.99400 1.000 97.01578 208 MET A O 1
ATOM 1295 N N . GLU A 1 217 ? 13.62435 -7.43851 -0.88235 1.000 90.62041 209 GLU A N 1
ATOM 1296 C CA . GLU A 1 217 ? 12.22303 -7.71914 -1.17127 1.000 88.51167 209 GLU A CA 1
ATOM 1297 C C . GLU A 1 217 ? 11.65161 -6.69810 -2.14566 1.000 92.28484 209 GLU A C 1
ATOM 1298 O O . GLU A 1 217 ? 10.82406 -7.03978 -2.99807 1.000 93.75897 209 GLU A O 1
ATOM 1304 N N . GLN A 1 218 ? 12.05893 -5.43449 -2.01775 1.000 94.92749 210 GLN A N 1
ATOM 1305 C CA . GLN A 1 218 ? 11.64258 -4.42958 -2.98870 1.000 96.71518 210 GLN A CA 1
ATOM 1306 C C . GLN A 1 218 ? 12.20194 -4.73905 -4.37453 1.000 93.60682 210 GLN A C 1
ATOM 1307 O O . GLN A 1 218 ? 11.51050 -4.56590 -5.38241 1.000 95.26369 210 GLN A O 1
ATOM 1313 N N . VAL A 1 219 ? 13.46013 -5.17871 -4.44539 1.000 89.76261 211 VAL A N 1
ATOM 1314 C CA . VAL A 1 219 ? 14.05163 -5.55003 -5.72762 1.000 90.16922 211 VAL A CA 1
ATOM 1315 C C . VAL A 1 219 ? 13.26091 -6.68288 -6.37133 1.000 94.55735 211 VAL A C 1
ATOM 1316 O O . VAL A 1 219 ? 12.98375 -6.65774 -7.57861 1.000 91.41270 211 VAL A O 1
ATOM 1320 N N . LEU A 1 220 ? 12.90429 -7.70436 -5.58218 1.000 91.87924 212 LEU A N 1
ATOM 1321 C CA . LEU A 1 220 ? 12.11889 -8.81436 -6.11452 1.000 90.22377 212 LEU A CA 1
ATOM 1322 C C . LEU A 1 220 ? 10.78164 -8.33582 -6.66642 1.000 91.35406 212 LEU A C 1
ATOM 1323 O O . LEU A 1 220 ? 10.34201 -8.79422 -7.72767 1.000 97.69593 212 LEU A O 1
ATOM 1328 N N . ARG A 1 221 ? 10.11096 -7.42853 -5.95545 1.000 89.76261 213 ARG A N 1
ATOM 1329 C CA . ARG A 1 221 ? 8.87056 -6.86478 -6.47807 1.000 91.54335 213 ARG A CA 1
ATOM 1330 C C . ARG A 1 221 ? 9.10643 -6.17054 -7.81061 1.000 90.42452 213 ARG A C 1
ATOM 1331 O O . ARG A 1 221 ? 8.31519 -6.32618 -8.74866 1.000 94.38782 213 ARG A O 1
ATOM 1339 N N . GLU A 1 222 ? 10.19135 -5.40097 -7.91129 1.000 83.30848 214 GLU A N 1
ATOM 1340 C CA . GLU A 1 222 ? 10.48738 -4.68755 -9.14588 1.000 83.56263 214 GLU A CA 1
ATOM 1341 C C . GLU A 1 222 ? 10.81391 -5.66221 -10.27108 1.000 88.38791 214 GLU A C 1
ATOM 1342 O O . GLU A 1 222 ? 10.42055 -5.44466 -11.42355 1.000 90.54969 214 GLU A O 1
ATOM 1348 N N . HIS A 1 223 ? 11.53873 -6.73856 -9.95620 1.000 83.57698 215 HIS A N 1
ATOM 1349 C CA . HIS A 1 223 ? 11.82981 -7.75762 -10.95871 1.000 81.41666 215 HIS A CA 1
ATOM 1350 C C . HIS A 1 223 ? 10.56180 -8.45609 -11.44546 1.000 92.79384 215 HIS A C 1
ATOM 1351 O O . HIS A 1 223 ? 10.43562 -8.76561 -12.63575 1.000 98.07877 215 HIS A O 1
ATOM 1358 N N . HIS A 1 224 ? 9.62195 -8.73853 -10.54241 1.000 96.08744 216 HIS A N 1
ATOM 1359 C CA . HIS A 1 224 ? 8.35933 -9.32838 -10.97460 1.000 95.89668 216 HIS A CA 1
ATOM 1360 C C . HIS A 1 224 ? 7.63547 -8.41954 -11.95832 1.000 95.96182 216 HIS A C 1
ATOM 1361 O O . HIS A 1 224 ? 7.04099 -8.89577 -12.93047 1.000 101.57027 216 HIS A O 1
ATOM 1368 N N . ALA A 1 225 ? 7.67973 -7.10760 -11.72831 1.000 96.05969 217 ALA A N 1
ATOM 1369 C CA . ALA A 1 225 ? 7.06328 -6.17799 -12.66742 1.000 94.50634 217 ALA A CA 1
ATOM 1370 C C . ALA A 1 225 ? 7.70466 -6.28234 -14.04577 1.000 102.22731 217 ALA A C 1
ATOM 1371 O O . ALA A 1 225 ? 7.00579 -6.30210 -15.06678 1.000 106.24959 217 ALA A O 1
ATOM 1373 N N . ILE A 1 226 ? 9.03470 -6.37151 -14.09336 1.000 93.68498 218 ILE A N 1
ATOM 1374 C CA . ILE A 1 226 ? 9.72804 -6.44636 -15.37397 1.000 92.68445 218 ILE A CA 1
ATOM 1375 C C . ILE A 1 226 ? 9.43041 -7.76822 -16.06710 1.000 95.71065 218 ILE A C 1
ATOM 1376 O O . ILE A 1 226 ? 9.19649 -7.80746 -17.27833 1.000 101.75538 218 ILE A O 1
ATOM 1381 N N . ARG A 1 227 ? 9.44381 -8.87235 -15.31987 1.000 103.90304 219 ARG A N 1
ATOM 1382 C CA . ARG A 1 227 ? 9.12137 -10.16383 -15.91798 1.000 102.27682 219 ARG A CA 1
ATOM 1383 C C . ARG A 1 227 ? 7.69586 -10.18700 -16.45540 1.000 103.07521 219 ARG A C 1
ATOM 1384 O O . ARG A 1 227 ? 7.45607 -10.60840 -17.59332 1.000 105.19173 219 ARG A O 1
ATOM 1392 N N . ASP A 1 228 ? 6.73149 -9.74490 -15.64551 1.000 101.09780 220 ASP A N 1
ATOM 1393 C CA . ASP A 1 228 ? 5.33842 -9.80653 -16.07303 1.000 103.70608 220 ASP A CA 1
ATOM 1394 C C . ASP A 1 228 ? 5.13302 -9.05799 -17.38530 1.000 105.52141 220 ASP A C 1
ATOM 1395 O O . ASP A 1 228 ? 4.41985 -9.53647 -18.27471 1.000 104.09950 220 ASP A O 1
ATOM 1400 N N . ALA A 1 229 ? 5.79588 -7.91077 -17.54722 1.000 103.03629 221 ALA A N 1
ATOM 1401 C CA . ALA A 1 229 ? 5.66609 -7.14962 -18.78635 1.000 106.30632 221 ALA A CA 1
ATOM 1402 C C . ALA A 1 229 ? 6.31383 -7.88314 -19.95650 1.000 110.13899 221 ALA A C 1
ATOM 1403 O O . ALA A 1 229 ? 5.75629 -7.92266 -21.06129 1.000 107.16268 221 ALA A O 1
ATOM 1405 N N . ILE A 1 230 ? 7.49681 -8.45644 -19.73593 1.000 103.66311 222 ILE A N 1
ATOM 1406 C CA . ILE A 1 230 ? 8.16189 -9.22393 -20.78298 1.000 102.37893 222 ILE A CA 1
ATOM 1407 C C . ILE A 1 230 ? 7.30494 -10.41643 -21.18977 1.000 109.35461 222 ILE A C 1
ATOM 1408 O O . ILE A 1 230 ? 7.11060 -10.68614 -22.38024 1.000 111.98322 222 ILE A O 1
ATOM 1413 N N . SER A 1 231 ? 6.78459 -11.15367 -20.20426 1.000 109.01841 223 SER A N 1
ATOM 1414 C CA . SER A 1 231 ? 5.91478 -12.28297 -20.51271 1.000 107.67345 223 SER A CA 1
ATOM 1415 C C . SER A 1 231 ? 4.69980 -11.83749 -21.31646 1.000 112.47948 223 SER A C 1
ATOM 1416 O O . SER A 1 231 ? 4.28382 -12.52318 -22.25886 1.000 117.96992 223 SER A O 1
ATOM 1419 N N . ALA A 1 232 ? 4.14280 -10.67059 -20.98745 1.000 109.28485 224 ALA A N 1
ATOM 1420 C CA . ALA A 1 232 ? 2.98885 -10.14647 -21.70749 1.000 110.45857 224 ALA A CA 1
ATOM 1421 C C . ALA A 1 232 ? 3.33728 -9.57693 -23.07787 1.000 115.39330 224 ALA A C 1
ATOM 1422 O O . ALA A 1 232 ? 2.42367 -9.19518 -23.82013 1.000 111.64649 224 ALA A O 1
ATOM 1424 N N . ARG A 1 233 ? 4.62106 -9.51798 -23.43314 1.000 110.52813 225 ARG A N 1
ATOM 1425 C CA . ARG A 1 233 ? 5.06594 -8.90448 -24.68278 1.000 105.67665 225 ARG A CA 1
ATOM 1426 C C . ARG A 1 233 ? 4.63385 -7.43744 -24.77600 1.000 115.88585 225 ARG A C 1
ATOM 1427 O O . ARG A 1 233 ? 4.40875 -6.91072 -25.86820 1.000 127.72355 225 ARG A O 1
ATOM 1429 N N . ASP A 1 234 ? 4.49200 -6.77305 -23.62545 1.000 123.84648 226 ASP A N 1
ATOM 1430 C CA . ASP A 1 234 ? 4.14592 -5.35002 -23.55770 1.000 125.82548 226 ASP A CA 1
ATOM 1431 C C . ASP A 1 234 ? 5.44018 -4.54761 -23.64243 1.000 126.13172 226 ASP A C 1
ATOM 1432 O O . ASP A 1 234 ? 6.14086 -4.37363 -22.64166 1.000 121.21380 226 ASP A O 1
ATOM 1437 N N . VAL A 1 235 ? 5.76202 -4.06142 -24.84618 1.000 127.40560 227 VAL A N 1
ATOM 1438 C CA . VAL A 1 235 ? 7.04524 -3.39558 -25.06768 1.000 124.39363 227 VAL A CA 1
ATOM 1439 C C . VAL A 1 235 ? 7.14300 -2.10806 -24.25846 1.000 126.97793 227 VAL A C 1
ATOM 1440 O O . VAL A 1 235 ? 8.20691 -1.78018 -23.71803 1.000 125.50153 227 VAL A O 1
ATOM 1444 N N . HIS A 1 236 ? 6.04689 -1.35412 -24.16278 1.000 133.36590 228 HIS A N 1
ATOM 1445 C CA . HIS A 1 236 ? 6.08049 -0.13569 -23.36250 1.000 133.86683 228 HIS A CA 1
ATOM 1446 C C . HIS A 1 236 ? 6.21578 -0.46466 -21.88179 1.000 131.58363 228 HIS A C 1
ATOM 1447 O O . HIS A 1 236 ? 7.10511 0.05588 -21.20034 1.000 130.04929 228 HIS A O 1
ATOM 1454 N N . ALA A 1 237 ? 5.33915 -1.33323 -21.36842 1.000 125.85991 229 ALA A N 1
ATOM 1455 C CA . ALA A 1 237 ? 5.37688 -1.68786 -19.95326 1.000 120.24885 229 ALA A CA 1
ATOM 1456 C C . ALA A 1 237 ? 6.72821 -2.25812 -19.54554 1.000 114.67337 229 ALA A C 1
ATOM 1457 O O . ALA A 1 237 ? 7.16990 -2.05336 -18.40918 1.000 111.13281 229 ALA A O 1
ATOM 1459 N N . ALA A 1 238 ? 7.38929 -2.99297 -20.43791 1.000 114.42027 230 ALA A N 1
ATOM 1460 C CA . ALA A 1 238 ? 8.70641 -3.52352 -20.10448 1.000 111.27231 230 ALA A CA 1
ATOM 1461 C C . ALA A 1 238 ? 9.72444 -2.39992 -19.94396 1.000 110.82487 230 ALA A C 1
ATOM 1462 O O . ALA A 1 238 ? 10.48358 -2.37173 -18.96812 1.000 96.54552 230 ALA A O 1
ATOM 1464 N N . ARG A 1 239 ? 9.74253 -1.45217 -20.88683 1.000 113.61414 231 ARG A N 1
ATOM 1465 C CA . ARG A 1 239 ? 10.70597 -0.35668 -20.81910 1.000 106.77967 231 ARG A CA 1
ATOM 1466 C C . ARG A 1 239 ? 10.52846 0.46369 -19.54738 1.000 103.93067 231 ARG A C 1
ATOM 1467 O O . ARG A 1 239 ? 11.50689 0.78388 -18.86444 1.000 103.03780 231 ARG A O 1
ATOM 1475 N N . GLU A 1 240 ? 9.28301 0.80226 -19.20373 1.000 101.23662 232 GLU A N 1
ATOM 1476 C CA . GLU A 1 240 ? 9.05264 1.70050 -18.07579 1.000 98.05292 232 GLU A CA 1
ATOM 1477 C C . GLU A 1 240 ? 9.31017 1.00953 -16.73792 1.000 103.84748 232 GLU A C 1
ATOM 1478 O O . GLU A 1 240 ? 9.85618 1.62703 -15.81547 1.000 101.63576 232 GLU A O 1
ATOM 1484 N N . ALA A 1 241 ? 8.93523 -0.26855 -16.61086 1.000 103.76729 233 ALA A N 1
ATOM 1485 C CA . ALA A 1 241 ? 9.24764 -1.01129 -15.39068 1.000 88.23415 233 ALA A CA 1
ATOM 1486 C C . ALA A 1 241 ? 10.75250 -1.13835 -15.18707 1.000 87.94827 233 ALA A C 1
ATOM 1487 O O . ALA A 1 241 ? 11.24102 -1.07468 -14.05594 1.000 107.64668 233 ALA A O 1
ATOM 1489 N N . MET A 1 242 ? 11.50079 -1.34412 -16.26701 1.000 94.34674 234 MET A N 1
ATOM 1490 C CA . MET A 1 242 ? 12.95422 -1.40867 -16.16553 1.000 88.84407 234 MET A CA 1
ATOM 1491 C C . MET A 1 242 ? 13.53738 -0.04867 -15.80343 1.000 94.50940 234 MET A C 1
ATOM 1492 O O . MET A 1 242 ? 14.43524 0.04480 -14.96035 1.000 94.80127 234 MET A O 1
ATOM 1497 N N . LYS A 1 243 ? 13.06595 1.01846 -16.45815 1.000 93.24907 235 LYS A N 1
ATOM 1498 C CA . LYS A 1 243 ? 13.57095 2.35169 -16.14160 1.000 93.56227 235 LYS A CA 1
ATOM 1499 C C . LYS A 1 243 ? 13.21637 2.76944 -14.71854 1.000 97.36106 235 LYS A C 1
ATOM 1500 O O . LYS A 1 243 ? 13.99750 3.47360 -14.06923 1.000 97.31597 235 LYS A O 1
ATOM 1506 N N . HIS A 1 244 ? 12.05700 2.34335 -14.21263 1.000 100.78542 236 HIS A N 1
ATOM 1507 C CA . HIS A 1 244 ? 11.69094 2.64850 -12.83141 1.000 100.69234 236 HIS A CA 1
ATOM 1508 C C . HIS A 1 244 ? 12.62898 1.95316 -11.85602 1.000 98.46977 236 HIS A C 1
ATOM 1509 O O . HIS A 1 244 ? 13.28192 2.59934 -11.02759 1.000 98.17972 236 HIS A O 1
ATOM 1516 N N . HIS A 1 245 ? 12.67159 0.62620 -11.92175 1.000 91.83262 237 HIS A N 1
ATOM 1517 C CA . HIS A 1 245 ? 13.58230 -0.20931 -11.15157 1.000 94.42007 237 HIS A CA 1
ATOM 1518 C C . HIS A 1 245 ? 14.98539 0.38172 -11.03998 1.000 94.55293 237 HIS A C 1
ATOM 1519 O O . HIS A 1 245 ? 15.58827 0.36408 -9.96184 1.000 97.36323 237 HIS A O 1
ATOM 1526 N N . LEU A 1 246 ? 15.51181 0.91351 -12.14319 1.000 94.70571 238 LEU A N 1
ATOM 1527 C CA . LEU A 1 246 ? 16.87922 1.42028 -12.16134 1.000 91.84340 238 LEU A CA 1
ATOM 1528 C C . LEU A 1 246 ? 17.02535 2.78303 -11.49234 1.000 93.51398 238 LEU A C 1
ATOM 1529 O O . LEU A 1 246 ? 18.14330 3.15292 -11.11899 1.000 96.91822 238 LEU A O 1
ATOM 1534 N N . SER A 1 247 ? 15.93471 3.53917 -11.34464 1.000 93.07069 239 SER A N 1
ATOM 1535 C CA . SER A 1 247 ? 15.97440 4.84405 -10.69292 1.000 93.57725 239 SER A CA 1
ATOM 1536 C C . SER A 1 247 ? 16.03244 4.75196 -9.17461 1.000 100.68610 239 SER A C 1
ATOM 1537 O O . SER A 1 247 ? 16.31359 5.76193 -8.52172 1.000 102.92314 239 SER A O 1
ATOM 1540 N N . ALA A 1 248 ? 15.76415 3.57543 -8.60282 1.000 103.15810 240 ALA A N 1
ATOM 1541 C CA . ALA A 1 248 ? 15.77231 3.41782 -7.15417 1.000 98.15378 240 ALA A CA 1
ATOM 1542 C C . ALA A 1 248 ? 17.13076 3.73180 -6.54658 1.000 105.34265 240 ALA A C 1
ATOM 1543 O O . ALA A 1 248 ? 17.20553 4.05385 -5.35515 1.000 112.80150 240 ALA A O 1
ATOM 1545 N N . VAL A 1 249 ? 18.20242 3.65096 -7.33783 1.000 103.31040 241 VAL A N 1
ATOM 1546 C CA . VAL A 1 249 ? 19.54043 3.88080 -6.80545 1.000 108.03612 241 VAL A CA 1
ATOM 1547 C C . VAL A 1 249 ? 19.73942 5.33794 -6.40343 1.000 101.12800 241 VAL A C 1
ATOM 1548 O O . VAL A 1 249 ? 20.55272 5.63878 -5.52244 1.000 106.16532 241 VAL A O 1
ATOM 1552 N N . LEU A 1 250 ? 19.00584 6.26359 -7.02589 1.000 102.41387 242 LEU A N 1
ATOM 1553 C CA . LEU A 1 250 ? 19.29515 7.68245 -6.81681 1.000 103.23867 242 LEU A CA 1
ATOM 1554 C C . LEU A 1 250 ? 18.95085 8.15486 -5.41174 1.000 112.94885 242 LEU A C 1
ATOM 1555 O O . LEU A 1 250 ? 19.80295 8.80385 -4.77755 1.000 117.28585 242 LEU A O 1
ATOM 1560 N N . PRO A 1 251 ? 17.75396 7.90284 -4.86918 1.000 114.07466 243 PRO A N 1
ATOM 1561 C CA . PRO A 1 251 ? 17.50847 8.31745 -3.47953 1.000 113.12830 243 PRO A CA 1
ATOM 1562 C C . PRO A 1 251 ? 18.38498 7.58489 -2.48160 1.000 113.93323 243 PRO A C 1
ATOM 1563 O O . PRO A 1 251 ? 18.78949 8.17857 -1.47440 1.000 118.10999 243 PRO A O 1
ATOM 1567 N N . ASP A 1 252 ? 18.70116 6.31254 -2.74218 1.000 112.77977 244 ASP A N 1
ATOM 1568 C CA . ASP A 1 252 ? 19.52601 5.54095 -1.81739 1.000 115.41395 244 ASP A CA 1
ATOM 1569 C C . ASP A 1 252 ? 20.89270 6.18555 -1.60524 1.000 116.88508 244 ASP A C 1
ATOM 1570 O O . ASP A 1 252 ? 21.39033 6.24260 -0.47401 1.000 117.44927 244 ASP A O 1
ATOM 1575 N N . ILE A 1 253 ? 21.50783 6.69157 -2.67669 1.000 117.51918 245 ILE A N 1
ATOM 1576 C CA . ILE A 1 253 ? 22.84895 7.25924 -2.56220 1.000 116.56798 245 ILE A CA 1
ATOM 1577 C C . ILE A 1 253 ? 22.81643 8.61265 -1.86223 1.000 117.39478 245 ILE A C 1
ATOM 1578 O O . ILE A 1 253 ? 23.76318 8.97769 -1.15263 1.000 109.66614 245 ILE A O 1
ATOM 1583 N N . ASP A 1 254 ? 21.75241 9.38962 -2.07105 1.000 120.60214 246 ASP A N 1
ATOM 1584 C CA . ASP A 1 254 ? 21.55991 10.61072 -1.29582 1.000 124.81521 246 ASP A CA 1
ATOM 1585 C C . ASP A 1 254 ? 21.60507 10.30885 0.19457 1.000 127.75427 246 ASP A C 1
ATOM 1586 O O . ASP A 1 254 ? 22.20929 11.05282 0.97640 1.000 129.55890 246 ASP A O 1
ATOM 1591 N N . GLU A 1 255 ? 20.94981 9.22136 0.60499 1.000 122.23165 247 GLU A N 1
ATOM 1592 C CA . GLU A 1 255 ? 20.95246 8.82613 2.00719 1.000 118.50501 247 GLU A CA 1
ATOM 1593 C C . GLU A 1 255 ? 22.33394 8.34576 2.43959 1.000 120.61337 247 GLU A C 1
ATOM 1594 O O . GLU A 1 255 ? 22.84510 8.75801 3.48686 1.000 134.99907 247 GLU A O 1
ATOM 1596 N N . LEU A 1 256 ? 22.95465 7.47336 1.64111 1.000 121.00901 248 LEU A N 1
ATOM 1597 C CA . LEU A 1 256 ? 24.25888 6.92395 2.00460 1.000 125.52751 248 LEU A CA 1
ATOM 1598 C C . LEU A 1 256 ? 25.30132 8.01676 2.19454 1.000 127.24591 248 LEU A C 1
ATOM 1599 O O . LEU A 1 256 ? 26.13549 7.93417 3.10357 1.000 136.07976 248 LEU A O 1
ATOM 1604 N N . ARG A 1 257 ? 25.27669 9.04013 1.33792 1.000 124.08328 249 ARG A N 1
ATOM 1605 C CA . ARG A 1 257 ? 26.24670 10.12582 1.43768 1.000 126.74612 249 ARG A CA 1
ATOM 1606 C C . ARG A 1 257 ? 26.19527 10.80788 2.80165 1.000 134.66078 249 ARG A C 1
ATOM 1607 O O . ARG A 1 257 ? 27.24015 11.09500 3.40023 1.000 133.85969 249 ARG A O 1
ATOM 1615 N N . LYS A 1 258 ? 24.99163 11.08093 3.31024 1.000 137.38470 250 LYS A N 1
ATOM 1616 C CA . LYS A 1 258 ? 24.87669 11.60176 4.67045 1.000 137.68553 250 LYS A CA 1
ATOM 1617 C C . LYS A 1 258 ? 25.35799 10.57052 5.68443 1.000 134.03954 250 LYS A C 1
ATOM 1618 O O . LYS A 1 258 ? 26.17878 10.87719 6.55515 1.000 135.60323 250 LYS A O 1
ATOM 1620 N N . SER A 1 259 ? 24.85923 9.33472 5.57407 1.000 143.37706 251 SER A N 1
ATOM 1621 C CA . SER A 1 259 ? 25.18039 8.27801 6.53315 1.000 138.98519 251 SER A CA 1
ATOM 1622 C C . SER A 1 259 ? 26.68184 8.02452 6.60888 1.000 139.41049 251 SER A C 1
ATOM 1623 O O . SER A 1 259 ? 27.30501 8.20431 7.66066 1.000 140.13622 251 SER A O 1
ATOM 1626 N N . ARG A 1 260 ? 27.28266 7.59467 5.49848 1.000 135.48408 252 ARG A N 1
ATOM 1627 C CA . ARG A 1 260 ? 28.68916 7.20371 5.45784 1.000 136.07180 252 ARG A CA 1
ATOM 1628 C C . ARG A 1 260 ? 29.39623 8.10528 4.45334 1.000 125.08238 252 ARG A C 1
ATOM 1629 O O . ARG A 1 260 ? 29.68273 7.69033 3.32167 1.000 127.77197 252 ARG A O 1
ATOM 1631 N N . PRO A 1 261 ? 29.70883 9.34502 4.83703 1.000 129.88891 253 PRO A N 1
ATOM 1632 C CA . PRO A 1 261 ? 30.30318 10.28012 3.87388 1.000 121.99064 253 PRO A CA 1
ATOM 1633 C C . PRO A 1 261 ? 31.73755 9.94472 3.51801 1.000 126.12326 253 PRO A C 1
ATOM 1634 O O . PRO A 1 261 ? 32.26350 10.50613 2.54834 1.000 126.75408 253 PRO A O 1
ATOM 1638 N N . ASP A 1 262 ? 32.38630 9.05403 4.26702 1.000 134.92920 254 ASP A N 1
ATOM 1639 C CA . ASP A 1 262 ? 33.75957 8.66811 3.97768 1.000 137.49193 254 ASP A CA 1
ATOM 1640 C C . ASP A 1 262 ? 33.86730 7.74851 2.76556 1.000 127.03544 254 ASP A C 1
ATOM 1641 O O . ASP A 1 262 ? 34.98217 7.48732 2.30333 1.000 124.18212 254 ASP A O 1
ATOM 1646 N N . TYR A 1 263 ? 32.74161 7.27722 2.22659 1.000 123.38599 255 TYR A N 1
ATOM 1647 C CA . TYR A 1 263 ? 32.72963 6.40364 1.06098 1.000 114.53232 255 TYR A CA 1
ATOM 1648 C C . TYR A 1 263 ? 32.46269 7.15274 -0.23736 1.000 118.36743 255 TYR A C 1
ATOM 1649 O O . TYR A 1 263 ? 32.54374 6.54501 -1.31085 1.000 114.98552 255 TYR A O 1
ATOM 1658 N N . PHE A 1 264 ? 32.16836 8.45015 -0.17101 1.000 117.97366 256 PHE A N 1
ATOM 1659 C CA . PHE A 1 264 ? 31.78526 9.22652 -1.33905 1.000 105.19235 256 PHE A CA 1
ATOM 1660 C C . PHE A 1 264 ? 32.64426 10.47799 -1.42745 1.000 108.43048 256 PHE A C 1
ATOM 1661 O O . PHE A 1 264 ? 33.11818 10.99905 -0.41562 1.000 133.88081 256 PHE A O 1
ATOM 1669 N N . ALA A 1 265 ? 32.84008 10.95568 -2.64777 1.000 103.65544 257 ALA A N 1
ATOM 1670 C CA . ALA A 1 265 ? 33.63676 12.15079 -2.88807 1.000 109.96970 257 ALA A CA 1
ATOM 1671 C C . ALA A 1 265 ? 33.19224 12.81266 -4.18831 1.000 122.77408 257 ALA A C 1
ATOM 1672 O O . ALA A 1 265 ? 33.97499 12.97467 -5.12744 1.000 124.14857 257 ALA A O 1
ATOM 1675 N N . THR B 1 51 ? 51.46621 9.15226 -20.71201 1.000 143.38993 43 THR B N 1
ATOM 1676 C CA . THR B 1 51 ? 52.70831 8.62495 -21.27250 1.000 153.12868 43 THR B CA 1
ATOM 1677 C C . THR B 1 51 ? 52.76397 8.79170 -22.79001 1.000 151.05613 43 THR B C 1
ATOM 1678 O O . THR B 1 51 ? 51.72776 8.94149 -23.44526 1.000 150.74829 43 THR B O 1
ATOM 1682 N N . THR B 1 52 ? 53.98255 8.76574 -23.34482 1.000 147.97743 44 THR B N 1
ATOM 1683 C CA . THR B 1 52 ? 54.13392 8.82203 -24.79725 1.000 146.96451 44 THR B CA 1
ATOM 1684 C C . THR B 1 52 ? 53.45606 7.63445 -25.46901 1.000 150.31297 44 THR B C 1
ATOM 1685 O O . THR B 1 52 ? 53.07984 7.71694 -26.64488 1.000 144.97534 44 THR B O 1
ATOM 1689 N N . ALA B 1 53 ? 53.31765 6.51652 -24.74897 1.000 150.95662 45 ALA B N 1
ATOM 1690 C CA . ALA B 1 53 ? 52.56943 5.37970 -25.27556 1.000 148.64617 45 ALA B CA 1
ATOM 1691 C C . ALA B 1 53 ? 51.10690 5.74498 -25.49245 1.000 139.77186 45 ALA B C 1
ATOM 1692 O O . ALA B 1 53 ? 50.51173 5.37823 -26.51261 1.000 138.99132 45 ALA B O 1
ATOM 1694 N N . LYS B 1 54 ? 50.50586 6.45824 -24.53683 1.000 141.31723 46 LYS B N 1
ATOM 1695 C CA . LYS B 1 54 ? 49.12561 6.89544 -24.71083 1.000 137.96518 46 LYS B CA 1
ATOM 1696 C C . LYS B 1 54 ? 49.01015 7.87340 -25.87466 1.000 136.33910 46 LYS B C 1
ATOM 1697 O O . LYS B 1 54 ? 48.00911 7.87098 -26.60081 1.000 130.98872 46 LYS B O 1
ATOM 1699 N N . LEU B 1 55 ? 50.02586 8.72099 -26.06694 1.000 137.10375 47 LEU B N 1
ATOM 1700 C CA . LEU B 1 55 ? 49.99849 9.66594 -27.17981 1.000 131.53114 47 LEU B CA 1
ATOM 1701 C C . LEU B 1 55 ? 50.07956 8.93934 -28.51698 1.000 127.03446 47 LEU B C 1
ATOM 1702 O O . LEU B 1 55 ? 49.35707 9.28182 -29.46068 1.000 128.04917 47 LEU B O 1
ATOM 1704 N N . ILE B 1 56 ? 50.95321 7.93392 -28.61470 1.000 127.51515 48 ILE B N 1
ATOM 1705 C CA . ILE B 1 56 ? 51.03245 7.11840 -29.82545 1.000 125.87029 48 ILE B CA 1
ATOM 1706 C C . ILE B 1 56 ? 49.71584 6.39084 -30.07508 1.000 127.77151 48 ILE B C 1
ATOM 1707 O O . ILE B 1 56 ? 49.20940 6.35804 -31.20355 1.000 122.62128 48 ILE B O 1
ATOM 1712 N N . TYR B 1 57 ? 49.15350 5.78161 -29.02680 1.000 126.27408 49 TYR B N 1
ATOM 1713 C CA . TYR B 1 57 ? 47.90482 5.03537 -29.16763 1.000 120.81216 49 TYR B CA 1
ATOM 1714 C C . TYR B 1 57 ? 46.78440 5.89462 -29.74371 1.000 123.57485 49 TYR B C 1
ATOM 1715 O O . TYR B 1 57 ? 45.94225 5.39504 -30.49706 1.000 125.21733 49 TYR B O 1
ATOM 1724 N N . HIS B 1 58 ? 46.75055 7.18605 -29.40646 1.000 121.63113 50 HIS B N 1
ATOM 1725 C CA . HIS B 1 58 ? 45.71736 8.05061 -29.97147 1.000 123.82226 50 HIS B CA 1
ATOM 1726 C C . HIS B 1 58 ? 46.01273 8.38461 -31.42794 1.000 123.24764 50 HIS B C 1
ATOM 1727 O O . HIS B 1 58 ? 45.09592 8.43919 -32.25804 1.000 119.94946 50 HIS B O 1
ATOM 1734 N N . GLU B 1 59 ? 47.28605 8.61088 -31.75653 1.000 123.17309 51 GLU B N 1
ATOM 1735 C CA . GLU B 1 59 ? 47.65101 8.92551 -33.13288 1.000 116.54897 51 GLU B CA 1
ATOM 1736 C C . GLU B 1 59 ? 47.30912 7.76827 -34.06638 1.000 117.64095 51 GLU B C 1
ATOM 1737 O O . GLU B 1 59 ? 46.65113 7.95994 -35.09582 1.000 119.95289 51 GLU B O 1
ATOM 1739 N N . LEU B 1 60 ? 47.72943 6.55160 -33.70609 1.000 119.83552 52 LEU B N 1
ATOM 1740 C CA . LEU B 1 60 ? 47.43527 5.37643 -34.52383 1.000 112.33528 52 LEU B CA 1
ATOM 1741 C C . LEU B 1 60 ? 45.93772 5.12349 -34.61367 1.000 114.36572 52 LEU B C 1
ATOM 1742 O O . LEU B 1 60 ? 45.39311 4.92317 -35.70595 1.000 115.71096 52 LEU B O 1
ATOM 1747 N N . GLN B 1 61 ? 45.25991 5.10920 -33.46446 1.000 114.44153 53 GLN B N 1
ATOM 1748 C CA . GLN B 1 61 ? 43.81172 4.93928 -33.44599 1.000 115.02951 53 GLN B CA 1
ATOM 1749 C C . GLN B 1 61 ? 43.13649 5.93929 -34.37390 1.000 111.92018 53 GLN B C 1
ATOM 1750 O O . GLN B 1 61 ? 42.35141 5.55889 -35.24948 1.000 105.07742 53 GLN B O 1
ATOM 1756 N N . GLN B 1 62 ? 43.44131 7.23046 -34.19652 1.000 115.20060 54 GLN B N 1
ATOM 1757 C CA . GLN B 1 62 ? 42.83970 8.25806 -35.04283 1.000 114.73775 54 GLN B CA 1
ATOM 1758 C C . GLN B 1 62 ? 43.08904 7.97721 -36.51741 1.000 107.54058 54 GLN B C 1
ATOM 1759 O O . GLN B 1 62 ? 42.17929 8.10596 -37.34443 1.000 110.14031 54 GLN B O 1
ATOM 1765 N N . GLN B 1 63 ? 44.32015 7.60612 -36.86673 1.000 110.05050 55 GLN B N 1
ATOM 1766 C CA . GLN B 1 63 ? 44.62805 7.28252 -38.25390 1.000 107.75377 55 GLN B CA 1
ATOM 1767 C C . GLN B 1 63 ? 43.80114 6.10228 -38.75100 1.000 108.87950 55 GLN B C 1
ATOM 1768 O O . GLN B 1 63 ? 43.43674 6.04363 -39.93048 1.000 111.59674 55 GLN B O 1
ATOM 1774 N N . ILE B 1 64 ? 43.51865 5.13843 -37.87698 1.000 109.14180 56 ILE B N 1
ATOM 1775 C CA . ILE B 1 64 ? 42.69041 4.00458 -38.27268 1.000 103.02222 56 ILE B CA 1
ATOM 1776 C C . ILE B 1 64 ? 41.21304 4.38900 -38.32630 1.000 105.29416 56 ILE B C 1
ATOM 1777 O O . ILE B 1 64 ? 40.50083 4.01906 -39.26509 1.000 105.46500 56 ILE B O 1
ATOM 1782 N N . ILE B 1 65 ? 40.72800 5.14043 -37.33283 1.000 109.01153 57 ILE B N 1
ATOM 1783 C CA . ILE B 1 65 ? 39.30663 5.48388 -37.27697 1.000 105.36997 57 ILE B CA 1
ATOM 1784 C C . ILE B 1 65 ? 38.90853 6.36247 -38.45705 1.000 101.78453 57 ILE B C 1
ATOM 1785 O O . ILE B 1 65 ? 37.78424 6.26029 -38.97013 1.000 90.39456 57 ILE B O 1
ATOM 1790 N N . ARG B 1 66 ? 39.82911 7.19869 -38.93792 1.000 104.93731 58 ARG B N 1
ATOM 1791 C CA . ARG B 1 66 ? 39.56587 8.13781 -40.01831 1.000 108.36675 58 ARG B CA 1
ATOM 1792 C C . ARG B 1 66 ? 39.99864 7.59022 -41.37406 1.000 106.51568 58 ARG B C 1
ATOM 1793 O O . ARG B 1 66 ? 40.06536 8.34178 -42.35305 1.000 107.52355 58 ARG B O 1
ATOM 1801 N N . MET B 1 67 ? 40.24993 6.28233 -41.44841 1.000 108.77700 59 MET B N 1
ATOM 1802 C CA . MET B 1 67 ? 40.57811 5.59505 -42.69242 1.000 105.22677 59 MET B CA 1
ATOM 1803 C C . MET B 1 67 ? 41.77926 6.20954 -43.40585 1.000 106.22702 59 MET B C 1
ATOM 1804 O O . MET B 1 67 ? 41.92858 6.07036 -44.62132 1.000 116.58493 59 MET B O 1
ATOM 1809 N N . GLU B 1 68 ? 42.66628 6.86800 -42.66094 1.000 106.49430 60 GLU B N 1
ATOM 1810 C CA . GLU B 1 68 ? 43.93614 7.28257 -43.24558 1.000 107.95711 60 GLU B CA 1
ATOM 1811 C C . GLU B 1 68 ? 44.88074 6.09559 -43.40805 1.000 111.55114 60 GLU B C 1
ATOM 1812 O O . GLU B 1 68 ? 45.59456 5.99546 -44.41294 1.000 109.22624 60 GLU B O 1
ATOM 1818 N N . LEU B 1 69 ? 44.88344 5.18146 -42.44077 1.000 114.38959 61 LEU B N 1
ATOM 1819 C CA . LEU B 1 69 ? 45.60541 3.91649 -42.54400 1.000 113.95167 61 LEU B CA 1
ATOM 1820 C C . LEU B 1 69 ? 44.56466 2.85904 -42.89493 1.000 115.32676 61 LEU B C 1
ATOM 1821 O O . LEU B 1 69 ? 43.82780 2.38120 -42.02669 1.000 115.33777 61 LEU B O 1
ATOM 1826 N N . LEU B 1 70 ? 44.49952 2.50526 -44.17563 1.000 106.41870 62 LEU B N 1
ATOM 1827 C CA . LEU B 1 70 ? 43.44616 1.63602 -44.66499 1.000 106.64451 62 LEU B CA 1
ATOM 1828 C C . LEU B 1 70 ? 43.63407 0.20759 -44.16432 1.000 108.02075 62 LEU B C 1
ATOM 1829 O O . LEU B 1 70 ? 44.74471 -0.19882 -43.81465 1.000 108.04892 62 LEU B O 1
ATOM 1834 N N . PRO B 1 71 ? 42.55195 -0.57145 -44.11777 1.000 107.28042 63 PRO B N 1
ATOM 1835 C CA . PRO B 1 71 ? 42.66853 -1.96836 -43.68757 1.000 111.00879 63 PRO B CA 1
ATOM 1836 C C . PRO B 1 71 ? 43.66147 -2.73645 -44.54620 1.000 107.46063 63 PRO B C 1
ATOM 1837 O O . PRO B 1 71 ? 43.66343 -2.63172 -45.77293 1.000 114.87880 63 PRO B O 1
ATOM 1841 N N . GLY B 1 72 ? 44.50002 -3.52835 -43.88099 1.000 113.82120 64 GLY B N 1
ATOM 1842 C CA . GLY B 1 72 ? 45.54177 -4.29074 -44.52163 1.000 119.05629 64 GLY B CA 1
ATOM 1843 C C . GLY B 1 72 ? 46.93066 -3.69799 -44.39770 1.000 129.50270 64 GLY B C 1
ATOM 1844 O O . GLY B 1 72 ? 47.91372 -4.41679 -44.61739 1.000 135.23928 64 GLY B O 1
ATOM 1845 N N . THR B 1 73 ? 47.03866 -2.41868 -44.05306 1.000 132.72763 65 THR B N 1
ATOM 1846 C CA . THR B 1 73 ? 48.33895 -1.78361 -43.86288 1.000 136.07633 65 THR B CA 1
ATOM 1847 C C . THR B 1 73 ? 49.15594 -2.52388 -42.80733 1.000 138.85641 65 THR B C 1
ATOM 1848 O O . THR B 1 73 ? 48.72520 -2.60252 -41.64600 1.000 143.82457 65 THR B O 1
ATOM 1852 N N . PRO B 1 74 ? 50.31228 -3.08429 -43.15384 1.000 141.06989 66 PRO B N 1
ATOM 1853 C CA . PRO B 1 74 ? 51.16090 -3.69806 -42.12830 1.000 146.32680 66 PRO B CA 1
ATOM 1854 C C . PRO B 1 74 ? 51.80215 -2.62829 -41.25895 1.000 146.99529 66 PRO B C 1
ATOM 1855 O O . PRO B 1 74 ? 51.97682 -1.48053 -41.67611 1.000 149.85811 66 PRO B O 1
ATOM 1859 N N . LEU B 1 75 ? 52.14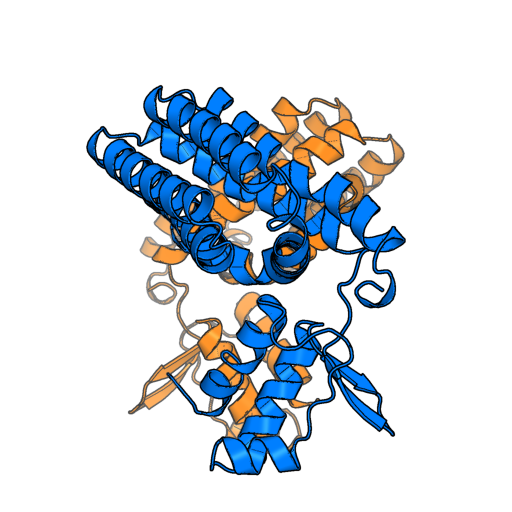749 -3.00937 -40.03067 1.000 145.70191 67 LEU B N 1
ATOM 1860 C CA . LEU B 1 75 ? 52.79958 -2.09863 -39.09625 1.000 146.34409 67 LEU B CA 1
ATOM 1861 C C . LEU B 1 75 ? 54.05427 -2.74698 -38.52493 1.000 157.13049 67 LEU B C 1
ATOM 1862 O O . LEU B 1 75 ? 53.96890 -3.74398 -37.80021 1.000 157.43791 67 LEU B O 1
ATOM 1867 N N . ASN B 1 76 ? 55.21139 -2.16752 -38.83423 1.000 156.57392 68 ASN B N 1
ATOM 1868 C CA . ASN B 1 76 ? 56.51141 -2.68967 -38.42945 1.000 155.68669 68 ASN B CA 1
ATOM 1869 C C . ASN B 1 76 ? 57.07248 -1.77920 -37.34302 1.000 160.87988 68 ASN B C 1
ATOM 1870 O O . ASN B 1 76 ? 57.28114 -0.58416 -37.57947 1.000 162.37982 68 ASN B O 1
ATOM 1875 N N . GLU B 1 77 ? 57.30360 -2.34830 -36.15427 1.000 162.00284 69 GLU B N 1
ATOM 1876 C CA . GLU B 1 77 ? 57.71275 -1.56509 -34.98790 1.000 159.29362 69 GLU B CA 1
ATOM 1877 C C . GLU B 1 77 ? 58.96667 -0.73051 -35.23463 1.000 162.44693 69 GLU B C 1
ATOM 1878 O O . GLU B 1 77 ? 59.10111 0.36099 -34.66869 1.000 163.24137 69 GLU B O 1
ATOM 1880 N N . LYS B 1 78 ? 59.89700 -1.22204 -36.05629 1.000 161.86784 70 LYS B N 1
ATOM 1881 C CA . LYS B 1 78 ? 61.10101 -0.45094 -36.35978 1.000 161.55820 70 LYS B CA 1
ATOM 1882 C C . LYS B 1 78 ? 60.75861 0.88438 -37.01805 1.000 168.94584 70 LYS B C 1
ATOM 1883 O O . LYS B 1 78 ? 61.32675 1.92502 -36.66473 1.000 169.35703 70 LYS B O 1
ATOM 1885 N N . ALA B 1 79 ? 59.83804 0.87269 -37.98994 1.000 162.40156 71 ALA B N 1
ATOM 1886 C CA . ALA B 1 79 ? 59.48013 2.10255 -38.69460 1.000 161.27180 71 ALA B CA 1
ATOM 1887 C C . ALA B 1 79 ? 58.74368 3.08874 -37.79277 1.000 167.20376 71 ALA B C 1
ATOM 1888 O O . ALA B 1 79 ? 58.87165 4.30558 -37.97542 1.000 168.76581 71 ALA B O 1
ATOM 1890 N N . LEU B 1 80 ? 57.95442 2.58948 -36.83665 1.000 168.81644 72 LEU B N 1
ATOM 1891 C CA . LEU B 1 80 ? 57.27196 3.47298 -35.89412 1.000 167.94391 72 LEU B CA 1
ATOM 1892 C C . LEU B 1 80 ? 58.26205 4.16628 -34.96419 1.000 167.17991 72 LEU B C 1
ATOM 1893 O O . LEU B 1 80 ? 58.10935 5.35663 -34.66174 1.000 164.77694 72 LEU B O 1
ATOM 1895 N N . THR B 1 81 ? 59.26059 3.42723 -34.47161 1.000 168.54400 73 THR B N 1
ATOM 1896 C CA . THR B 1 81 ? 60.28258 4.02710 -33.61802 1.000 172.35509 73 THR B CA 1
ATOM 1897 C C . THR B 1 81 ? 61.01486 5.15625 -34.33504 1.000 177.45948 73 THR B C 1
ATOM 1898 O O . THR B 1 81 ? 61.27728 6.20940 -33.74262 1.000 176.91753 73 THR B O 1
ATOM 1902 N N . GLU B 1 82 ? 61.35850 4.95269 -35.61003 1.000 178.93094 74 GLU B N 1
ATOM 1903 C CA . GLU B 1 82 ? 62.03028 6.00046 -36.37187 1.000 181.60939 74 GLU B CA 1
ATOM 1904 C C . GLU B 1 82 ? 61.08932 7.16300 -36.66871 1.000 187.32148 74 GLU B C 1
ATOM 1905 O O . GLU B 1 82 ? 61.49000 8.33028 -36.57820 1.000 193.67256 74 GLU B O 1
ATOM 1907 N N . LYS B 1 83 ? 59.84106 6.86345 -37.04187 1.000 187.42597 75 LYS B N 1
ATOM 1908 C CA . LYS B 1 83 ? 58.88314 7.91396 -37.38475 1.000 182.69657 75 LYS B CA 1
ATOM 1909 C C . LYS B 1 83 ? 58.61175 8.83581 -36.19910 1.000 187.73235 75 LYS B C 1
ATOM 1910 O O . LYS B 1 83 ? 58.66158 10.06356 -36.32886 1.000 188.07346 75 LYS B O 1
ATOM 1912 N N . TYR B 1 84 ? 58.31357 8.25866 -35.03247 1.000 184.00899 76 TYR B N 1
ATOM 1913 C CA . TYR B 1 84 ? 57.89103 9.05052 -33.88496 1.000 177.52980 76 TYR B CA 1
ATOM 1914 C C . TYR B 1 84 ? 59.05295 9.70640 -33.14928 1.000 183.65893 76 TYR B C 1
ATOM 1915 O O . TYR B 1 84 ? 58.83783 10.70103 -32.44648 1.000 186.01468 76 TYR B O 1
ATOM 1917 N N . GLY B 1 85 ? 60.26838 9.17988 -33.28197 1.000 186.22523 77 GLY B N 1
ATOM 1918 C CA . GLY B 1 85 ? 61.37844 9.73146 -32.53101 1.000 188.52665 77 GLY B CA 1
ATOM 1919 C C . GLY B 1 85 ? 61.34943 9.38469 -31.06234 1.000 183.75569 77 GLY B C 1
ATOM 1920 O O . GLY B 1 85 ? 62.00402 10.05661 -30.26052 1.000 187.47527 77 GLY B O 1
ATOM 1921 N N . VAL B 1 86 ? 60.61243 8.33905 -30.68814 1.000 176.05417 78 VAL B N 1
ATOM 1922 C CA . VAL B 1 86 ? 60.48156 7.92797 -29.29513 1.000 182.90948 78 VAL B CA 1
ATOM 1923 C C . VAL B 1 86 ? 61.07082 6.52263 -29.17672 1.000 181.78220 78 VAL B C 1
ATOM 1924 O O . VAL B 1 86 ? 61.55562 5.96433 -30.16797 1.000 176.53904 78 VAL B O 1
ATOM 1928 N N . SER B 1 87 ? 61.04559 5.94635 -27.97361 1.000 179.14570 79 SER B N 1
ATOM 1929 C CA . SER B 1 87 ? 61.64160 4.64283 -27.72149 1.000 173.40998 79 SER B CA 1
ATOM 1930 C C . SER B 1 87 ? 60.92279 3.53732 -28.50470 1.000 177.61123 79 SER B C 1
ATOM 1931 O O . SER B 1 87 ? 59.85168 3.73184 -29.08528 1.000 175.68841 79 SER B O 1
ATOM 1934 N N . ARG B 1 88 ? 61.54162 2.35112 -28.51113 1.000 175.08973 80 ARG B N 1
ATOM 1935 C CA . ARG B 1 88 ? 60.92772 1.17153 -29.11317 1.000 174.55513 80 ARG B CA 1
ATOM 1936 C C . ARG B 1 88 ? 59.98487 0.42244 -28.17286 1.000 172.48899 80 ARG B C 1
ATOM 1937 O O . ARG B 1 88 ? 59.17165 -0.37814 -28.64911 1.000 166.15695 80 ARG B O 1
ATOM 1939 N N . THR B 1 89 ? 60.08055 0.64951 -26.85487 1.000 178.13569 81 THR B N 1
ATOM 1940 C CA . THR B 1 89 ? 59.24102 -0.09641 -25.91456 1.000 175.06400 81 THR B CA 1
ATOM 1941 C C . THR B 1 89 ? 57.76568 0.29244 -25.97528 1.000 171.53235 81 THR B C 1
ATOM 1942 O O . THR B 1 89 ? 56.91991 -0.60975 -26.11525 1.000 164.48316 81 THR B O 1
ATOM 1946 N N . PRO B 1 90 ? 57.37762 1.57147 -25.86826 1.000 172.36162 82 PRO B N 1
ATOM 1947 C CA . PRO B 1 90 ? 55.94053 1.89482 -25.81810 1.000 170.30650 82 PRO B CA 1
ATOM 1948 C C . PRO B 1 90 ? 55.17235 1.51114 -27.07060 1.000 169.92685 82 PRO B C 1
ATOM 1949 O O . PRO B 1 90 ? 53.93657 1.46417 -27.02651 1.000 173.16860 82 PRO B O 1
ATOM 1953 N N . VAL B 1 91 ? 55.85668 1.26383 -28.18931 1.000 165.77772 83 VAL B N 1
ATOM 1954 C CA . VAL B 1 91 ? 55.17003 0.86886 -29.41716 1.000 150.33068 83 VAL B CA 1
ATOM 1955 C C . VAL B 1 91 ? 54.41487 -0.43829 -29.21347 1.000 144.89171 83 VAL B C 1
ATOM 1956 O O . VAL B 1 91 ? 53.27284 -0.58793 -29.66663 1.000 139.21567 83 VAL B O 1
ATOM 1960 N N . ARG B 1 92 ? 55.03894 -1.40654 -28.53628 1.000 148.12917 84 ARG B N 1
ATOM 1961 C CA . ARG B 1 92 ? 54.37018 -2.67935 -28.28087 1.000 141.34399 84 ARG B CA 1
ATOM 1962 C C . ARG B 1 92 ? 53.10656 -2.48902 -27.44650 1.000 137.83676 84 ARG B C 1
ATOM 1963 O O . ARG B 1 92 ? 52.07295 -3.10918 -27.72539 1.000 134.17453 84 ARG B O 1
ATOM 1965 N N . GLU B 1 93 ? 53.17110 -1.64027 -26.41469 1.000 143.82663 85 GLU B N 1
ATOM 1966 C CA . GLU B 1 93 ? 52.01033 -1.42336 -25.55206 1.000 138.50254 85 GLU B CA 1
ATOM 1967 C C . GLU B 1 93 ? 50.82610 -0.85612 -26.33069 1.000 132.14973 85 GLU B C 1
ATOM 1968 O O . GLU B 1 93 ? 49.67718 -1.24741 -26.09425 1.000 126.81239 85 GLU B O 1
ATOM 1970 N N . ALA B 1 94 ? 51.08823 0.06858 -27.26277 1.000 139.13332 86 ALA B N 1
ATOM 1971 C CA . ALA B 1 94 ? 50.01514 0.69813 -28.03101 1.000 130.91798 86 ALA B CA 1
ATOM 1972 C C . ALA B 1 94 ? 49.36252 -0.28297 -28.99785 1.000 126.42302 86 ALA B C 1
ATOM 1973 O O . ALA B 1 94 ? 48.13865 -0.26444 -29.17326 1.000 127.09803 86 ALA B O 1
ATOM 1975 N N . LEU B 1 95 ? 50.16382 -1.10482 -29.67928 1.000 124.49438 87 LEU B N 1
ATOM 1976 C CA . LEU B 1 95 ? 49.59845 -2.08356 -30.60263 1.000 124.66194 87 LEU B CA 1
ATOM 1977 C C . LEU B 1 95 ? 48.72118 -3.10348 -29.88038 1.000 125.99276 87 LEU B C 1
ATOM 1978 O O . LEU B 1 95 ? 47.68006 -3.51302 -30.40676 1.000 125.50705 87 LEU B O 1
ATOM 1983 N N . ILE B 1 96 ? 49.12522 -3.53415 -28.68114 1.000 125.05783 88 ILE B N 1
ATOM 1984 C CA . ILE B 1 96 ? 48.29499 -4.45809 -27.90503 1.000 128.56839 88 ILE B CA 1
ATOM 1985 C C . ILE B 1 96 ? 46.92258 -3.84848 -27.64527 1.000 124.38099 88 ILE B C 1
ATOM 1986 O O . ILE B 1 96 ? 45.88898 -4.50459 -27.82076 1.000 129.77531 88 ILE B O 1
ATOM 1991 N N . ARG B 1 97 ? 46.89425 -2.58651 -27.21006 1.000 122.56261 89 ARG B N 1
ATOM 1992 C CA . ARG B 1 97 ? 45.62427 -1.92733 -26.91966 1.000 123.59521 89 ARG B CA 1
ATOM 1993 C C . ARG B 1 97 ? 44.74408 -1.84141 -28.16286 1.000 127.34234 89 ARG B C 1
ATOM 1994 O O . ARG B 1 97 ? 43.53507 -2.10082 -28.09944 1.000 125.58011 89 ARG B O 1
ATOM 2002 N N . LEU B 1 98 ? 45.33012 -1.45521 -29.30142 1.000 126.12393 90 LEU B N 1
ATOM 2003 C CA . LEU B 1 98 ? 44.56718 -1.41052 -30.54515 1.000 121.66088 90 LEU B CA 1
ATOM 2004 C C . LEU B 1 98 ? 43.97961 -2.77585 -30.87843 1.000 120.15919 90 LEU B C 1
ATOM 2005 O O . LEU B 1 98 ? 42.85944 -2.86782 -31.39421 1.000 119.75581 90 LEU B O 1
ATOM 2010 N N . ALA B 1 99 ? 44.71769 -3.84849 -30.58041 1.000 120.07716 91 ALA B N 1
ATOM 2011 C CA . ALA B 1 99 ? 44.18868 -5.19320 -30.78164 1.000 117.73553 91 ALA B CA 1
ATOM 2012 C C . ALA B 1 99 ? 43.00043 -5.46000 -29.86576 1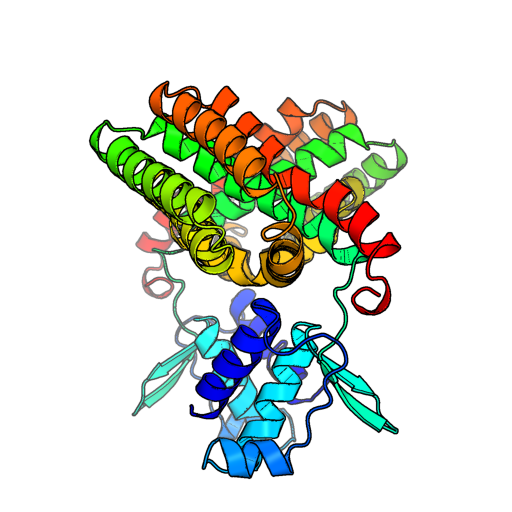.000 119.34488 91 ALA B C 1
ATOM 2013 O O . ALA B 1 99 ? 42.01556 -6.07969 -30.28153 1.000 120.50678 91 ALA B O 1
ATOM 2015 N N . GLU B 1 100 ? 43.07699 -5.00791 -28.61042 1.000 121.11114 92 GLU B N 1
ATOM 2016 C CA . GLU B 1 100 ? 41.94000 -5.15289 -27.70948 1.000 121.54693 92 GLU B CA 1
ATOM 2017 C C . GLU B 1 100 ? 40.72058 -4.41855 -28.24725 1.000 123.36294 92 GLU B C 1
ATOM 2018 O O . GLU B 1 100 ? 39.58347 -4.83256 -27.99392 1.000 123.59859 92 GLU B O 1
ATOM 2024 N N . ASP B 1 101 ? 40.93751 -3.32845 -28.98363 1.000 128.05003 93 ASP B N 1
ATOM 2025 C CA . ASP B 1 101 ? 39.87767 -2.60898 -29.68174 1.000 124.07774 93 ASP B CA 1
ATOM 2026 C C . ASP B 1 101 ? 39.40271 -3.31189 -30.94899 1.000 117.78570 93 ASP B C 1
ATOM 2027 O O . ASP B 1 101 ? 38.46160 -2.82424 -31.58792 1.000 116.17472 93 ASP B O 1
ATOM 2032 N N . ARG B 1 102 ? 40.03244 -4.42559 -31.33017 1.000 118.92489 94 ARG B N 1
ATOM 2033 C CA . ARG B 1 102 ? 39.77010 -5.12470 -32.58843 1.000 116.34171 94 ARG B CA 1
ATOM 2034 C C . ARG B 1 102 ? 40.08502 -4.25743 -33.80648 1.000 116.32731 94 ARG B C 1
ATOM 2035 O O . ARG B 1 102 ? 39.54352 -4.48935 -34.89272 1.000 120.39806 94 ARG B O 1
ATOM 2037 N N . LEU B 1 103 ? 40.95382 -3.25289 -33.64264 1.000 117.53817 95 LEU B N 1
ATOM 2038 C CA . LEU B 1 103 ? 41.34398 -2.36639 -34.73629 1.000 114.58767 95 LEU B CA 1
ATOM 2039 C C . LEU B 1 103 ? 42.54125 -2.87452 -35.52629 1.000 114.12769 95 LEU B C 1
ATOM 2040 O O . LEU B 1 103 ? 42.70299 -2.50300 -36.69307 1.000 118.78595 95 LEU B O 1
ATOM 2045 N N . VAL B 1 104 ? 43.40188 -3.68837 -34.92114 1.000 105.33469 96 VAL B N 1
ATOM 2046 C CA . VAL B 1 104 ? 44.55234 -4.24356 -35.61750 1.000 120.56869 96 VAL B CA 1
ATOM 2047 C C . VAL B 1 104 ? 44.54871 -5.75699 -35.45152 1.000 122.66663 96 VAL B C 1
ATOM 2048 O O . VAL B 1 104 ? 43.98526 -6.30434 -34.50101 1.000 128.73125 96 VAL B O 1
ATOM 2052 N N . ASP B 1 105 ? 45.19115 -6.43291 -36.39760 1.000 117.25944 97 ASP B N 1
ATOM 2053 C CA . ASP B 1 105 ? 45.28904 -7.88630 -36.39737 1.000 126.39425 97 ASP B CA 1
ATOM 2054 C C . ASP B 1 105 ? 46.73930 -8.27452 -36.15956 1.000 133.13510 97 ASP B C 1
ATOM 2055 O O . ASP B 1 105 ? 47.63115 -7.82033 -36.88340 1.000 135.31320 97 ASP B O 1
ATOM 2060 N N . VAL B 1 106 ? 46.97266 -9.09307 -35.13947 1.000 134.32415 98 VAL B N 1
ATOM 2061 C CA . VAL B 1 106 ? 48.30459 -9.61082 -34.83874 1.000 136.05565 98 VAL B CA 1
ATOM 2062 C C . VAL B 1 106 ? 48.33120 -11.03693 -35.37794 1.000 142.63152 98 VAL B C 1
ATOM 2063 O O . VAL B 1 106 ? 48.07692 -12.00186 -34.65678 1.000 147.84623 98 VAL B O 1
ATOM 2065 N N . PHE B 1 107 ? 48.64171 -11.17233 -36.66844 1.000 146.06172 99 PHE B N 1
ATOM 2066 C CA . PHE B 1 107 ? 48.78112 -12.47824 -37.30571 1.000 149.49931 99 PHE B CA 1
ATOM 2067 C C . PHE B 1 107 ? 50.11328 -13.12637 -36.92764 1.000 160.14959 99 PHE B C 1
ATOM 2068 O O . PHE B 1 107 ? 51.17374 -12.66935 -37.37453 1.000 161.01633 99 PHE B O 1
ATOM 2070 N N . PRO B 1 108 ? 50.09152 -14.19712 -36.11756 1.000 164.77985 100 PRO B N 1
ATOM 2071 C CA . PRO B 1 108 ? 51.33816 -14.69424 -35.48612 1.000 166.80953 100 PRO B CA 1
ATOM 2072 C C . PRO B 1 108 ? 52.49325 -14.96875 -36.43950 1.000 171.54118 100 PRO B C 1
ATOM 2073 O O . PRO B 1 108 ? 53.63057 -14.56523 -36.15871 1.000 159.53296 100 PRO B O 1
ATOM 2077 N N . GLN B 1 109 ? 52.24609 -15.65861 -37.54775 1.000 195.50687 101 GLN B N 1
ATOM 2078 C CA . GLN B 1 109 ? 53.28158 -15.93699 -38.53948 1.000 194.99363 101 GLN B CA 1
ATOM 2079 C C . GLN B 1 109 ? 53.05862 -15.03378 -39.74929 1.000 194.75232 101 GLN B C 1
ATOM 2080 O O . GLN B 1 109 ? 52.73872 -15.48983 -40.85314 1.000 200.98306 101 GLN B O 1
ATOM 2082 N N . SER B 1 110 ? 53.26858 -13.73193 -39.53202 1.000 183.40798 102 SER B N 1
ATOM 2083 C CA . SER B 1 110 ? 53.18650 -12.72180 -40.58112 1.000 174.66986 102 SER B CA 1
ATOM 2084 C C . SER B 1 110 ? 53.57628 -11.34860 -40.04243 1.000 170.21551 102 SER B C 1
ATOM 2085 O O . SER B 1 110 ? 54.55270 -10.75121 -40.50508 1.000 176.27417 102 SER B O 1
ATOM 2088 N N . GLY B 1 111 ? 52.84045 -10.85563 -39.05621 1.000 163.38835 103 GLY B N 1
ATOM 2089 C CA . GLY B 1 111 ? 53.08172 -9.54050 -38.49938 1.000 158.23849 103 GLY B CA 1
ATOM 2090 C C . GLY B 1 111 ? 51.77018 -8.90984 -38.07027 1.000 160.33569 103 GLY B C 1
ATOM 2091 O O . GLY B 1 111 ? 50.72256 -9.54905 -38.07704 1.000 157.49312 103 GLY B O 1
ATOM 2092 N N . THR B 1 112 ? 51.85040 -7.64255 -37.67007 1.000 179.88515 104 THR B N 1
ATOM 2093 C CA . THR B 1 112 ? 50.66909 -6.87524 -37.29213 1.000 175.36690 104 THR B CA 1
ATOM 2094 C C . THR B 1 112 ? 50.17885 -6.05095 -38.47651 1.000 172.71675 104 THR B C 1
ATOM 2095 O O . THR B 1 112 ? 50.97775 -5.48196 -39.22609 1.000 173.33498 104 THR B O 1
ATOM 2099 N N . PHE B 1 113 ? 48.85972 -6.00076 -38.64744 1.000 151.18010 105 PHE B N 1
ATOM 2100 C CA . PHE B 1 113 ? 48.24728 -5.23995 -39.72478 1.000 137.09193 105 PHE B CA 1
ATOM 2101 C C . PHE B 1 113 ? 47.04466 -4.48262 -39.19158 1.000 130.51365 105 PHE B C 1
ATOM 2102 O O . PHE B 1 113 ? 46.50747 -4.80203 -38.12839 1.000 135.91971 105 PHE B O 1
ATOM 2110 N N . VAL B 1 114 ? 46.62081 -3.47117 -39.94955 1.000 126.67086 106 VAL B N 1
ATOM 2111 C CA . VAL B 1 114 ? 45.36581 -2.79522 -39.64616 1.000 124.47303 106 VAL B CA 1
ATOM 2112 C C . VAL B 1 114 ? 44.21742 -3.73245 -39.98711 1.000 124.38008 106 VAL B C 1
ATOM 2113 O O . VAL B 1 114 ? 44.19376 -4.34640 -41.06211 1.000 125.32281 106 VAL B O 1
ATOM 2117 N N . ALA B 1 115 ? 43.27789 -3.87568 -39.05915 1.000 119.52693 107 ALA B N 1
ATOM 2118 C CA . ALA B 1 115 ? 42.22432 -4.85947 -39.22809 1.000 117.29036 107 ALA B CA 1
ATOM 2119 C C . ALA B 1 115 ? 41.14572 -4.35373 -40.17662 1.000 115.52275 107 ALA B C 1
ATOM 2120 O O . ALA B 1 115 ? 41.01495 -3.15484 -40.44598 1.000 108.07776 107 ALA B O 1
ATOM 2122 N N . ARG B 1 116 ? 40.36324 -5.30173 -40.67643 1.000 118.12986 108 ARG B N 1
ATOM 2123 C CA . ARG B 1 116 ? 39.18735 -5.00243 -41.46627 1.000 108.28400 108 ARG B CA 1
ATOM 2124 C C . ARG B 1 116 ? 38.04014 -4.62860 -40.53597 1.000 106.59910 108 ARG B C 1
ATOM 2125 O O . ARG B 1 116 ? 38.04827 -4.94811 -39.34623 1.000 110.25686 108 ARG B O 1
ATOM 2133 N N . ILE B 1 117 ? 37.04417 -3.94974 -41.09105 1.000 101.46889 109 ILE B N 1
ATOM 2134 C CA . ILE B 1 117 ? 35.88108 -3.51497 -40.32182 1.000 101.22544 109 ILE B CA 1
ATOM 2135 C C . ILE B 1 117 ? 35.01501 -4.72194 -39.98157 1.000 105.38898 109 ILE B C 1
ATOM 2136 O O . ILE B 1 117 ? 34.44084 -5.33643 -40.89025 1.000 110.13441 109 ILE B O 1
ATOM 2141 N N . PRO B 1 118 ? 34.89115 -5.10649 -38.70918 1.000 105.22671 110 PRO B N 1
ATOM 2142 C CA . PRO B 1 118 ? 34.06015 -6.27372 -38.36537 1.000 107.84127 110 PRO B CA 1
ATOM 2143 C C . PRO B 1 118 ? 32.58518 -5.94983 -38.54728 1.000 109.79155 110 PRO B C 1
ATOM 2144 O O . PRO B 1 118 ? 32.06542 -5.01249 -37.94092 1.000 112.05085 110 PRO B O 1
ATOM 2148 N N . VAL B 1 119 ? 31.91612 -6.72381 -39.40242 1.000 118.19552 111 VAL B N 1
ATOM 2149 C CA . VAL B 1 119 ? 30.52679 -6.42575 -39.73817 1.000 117.43569 111 VAL B CA 1
ATOM 2150 C C . VAL B 1 119 ? 29.56903 -6.94339 -38.66494 1.000 111.61533 111 VAL B C 1
ATOM 2151 O O . VAL B 1 119 ? 28.51267 -6.34455 -38.43515 1.000 110.81375 111 VAL B O 1
ATOM 2155 N N . ASP B 1 120 ? 29.91061 -8.04416 -37.99003 1.000 121.42256 112 ASP B N 1
ATOM 2156 C CA . ASP B 1 120 ? 28.98234 -8.63410 -37.02908 1.000 119.43529 112 ASP B CA 1
ATOM 2157 C C . ASP B 1 120 ? 28.70874 -7.69433 -35.85870 1.000 115.55680 112 ASP B C 1
ATOM 2158 O O . ASP B 1 120 ? 27.64970 -7.77973 -35.22665 1.000 113.83849 112 ASP B O 1
ATOM 2163 N N . ALA B 1 121 ? 29.66127 -6.81819 -35.53496 1.000 112.32621 113 ALA B N 1
ATOM 2164 C CA . ALA B 1 121 ? 29.52343 -5.90798 -34.40601 1.000 108.73662 113 ALA B CA 1
ATOM 2165 C C . ALA B 1 121 ? 28.76514 -4.63034 -34.74670 1.000 98.57757 113 ALA B C 1
ATOM 2166 O O . ALA B 1 121 ? 28.35997 -3.90923 -33.82891 1.000 97.20720 113 ALA B O 1
ATOM 2168 N N . ILE B 1 122 ? 28.56682 -4.32927 -36.02986 1.000 101.44239 114 ILE B N 1
ATOM 2169 C CA . ILE B 1 122 ? 27.87633 -3.09261 -36.40272 1.000 94.99045 114 ILE B CA 1
ATOM 2170 C C . ILE B 1 122 ? 26.45058 -3.02333 -35.86145 1.000 91.97895 114 ILE B C 1
ATOM 2171 O O . ILE B 1 122 ? 26.09634 -1.99921 -35.25433 1.000 89.51773 114 ILE B O 1
ATOM 2176 N N . PRO B 1 123 ? 25.59124 -4.04139 -36.03467 1.000 82.77431 115 PRO B N 1
ATOM 2177 C CA . PRO B 1 123 ? 24.19289 -3.87655 -35.59619 1.000 84.95633 115 PRO B CA 1
ATOM 2178 C C . PRO B 1 123 ? 24.04853 -3.58156 -34.11429 1.000 95.72272 115 PRO B C 1
ATOM 2179 O O . PRO B 1 123 ? 23.24375 -2.71705 -33.73819 1.000 93.25057 115 PRO B O 1
ATOM 2183 N N . GLU B 1 124 ? 24.79404 -4.29174 -33.25900 1.000 88.12354 116 GLU B N 1
ATOM 2184 C CA . GLU B 1 124 ? 24.76233 -3.99347 -31.83069 1.000 87.09136 116 GLU B CA 1
ATOM 2185 C C . GLU B 1 124 ? 25.23243 -2.56913 -31.55779 1.000 83.63139 116 GLU B C 1
ATOM 2186 O O . GLU B 1 124 ? 24.70205 -1.89488 -30.66531 1.000 80.90304 116 GLU B O 1
ATOM 2192 N N . ALA B 1 125 ? 26.22456 -2.08756 -32.31665 1.000 84.89364 117 ALA B N 1
ATOM 2193 C CA . ALA B 1 125 ? 26.64695 -0.69932 -32.14832 1.000 84.85152 117 ALA B CA 1
ATOM 2194 C C . ALA B 1 125 ? 25.54445 0.26252 -32.56497 1.000 81.22685 117 ALA B C 1
ATOM 2195 O O . ALA B 1 125 ? 25.42078 1.34918 -31.99106 1.000 80.43430 117 ALA B O 1
ATOM 2197 N N . VAL B 1 126 ? 24.73809 -0.11302 -33.55759 1.000 83.26123 118 VAL B N 1
ATOM 2198 C CA . VAL B 1 126 ? 23.64092 0.75248 -33.97360 1.000 85.50877 118 VAL B CA 1
ATOM 2199 C C . VAL B 1 126 ? 22.55629 0.79794 -32.90335 1.000 83.97866 118 VAL B C 1
ATOM 2200 O O . VAL B 1 126 ? 21.98673 1.86141 -32.63133 1.000 78.56148 118 VAL B O 1
ATOM 2204 N N . VAL B 1 127 ? 22.23179 -0.35128 -32.30009 1.000 82.14686 119 VAL B N 1
ATOM 2205 C CA . VAL B 1 127 ? 21.24948 -0.36961 -31.21642 1.000 79.38096 119 VAL B CA 1
ATOM 2206 C C . VAL B 1 127 ? 21.73707 0.45960 -30.03420 1.000 81.85458 119 VAL B C 1
ATOM 2207 O O . VAL B 1 127 ? 20.99934 1.28954 -29.48759 1.000 80.41512 119 VAL B O 1
ATOM 2211 N N . ILE B 1 128 ? 22.97896 0.23633 -29.60475 1.000 73.55370 120 ILE B N 1
ATOM 2212 C CA . ILE B 1 128 ? 23.51417 1.03464 -28.50552 1.000 75.91704 120 ILE B CA 1
ATOM 2213 C C . ILE B 1 128 ? 23.43741 2.51348 -28.85178 1.000 77.13494 120 ILE B C 1
ATOM 2214 O O . ILE B 1 128 ? 22.98533 3.33701 -28.04897 1.000 87.00283 120 ILE B O 1
ATOM 2219 N N . ARG B 1 129 ? 23.82922 2.86283 -30.07266 1.000 81.41010 121 ARG B N 1
ATOM 2220 C CA . ARG B 1 129 ? 23.79858 4.26030 -30.47810 1.000 81.93718 121 ARG B CA 1
ATOM 2221 C C . ARG B 1 129 ? 22.36717 4.78948 -30.54543 1.000 79.71241 121 ARG B C 1
ATOM 2222 O O . ARG B 1 129 ? 22.08540 5.89062 -30.06133 1.000 77.95834 121 ARG B O 1
ATOM 2230 N N . GLN B 1 130 ? 21.44475 4.00799 -31.10752 1.000 76.51064 122 GLN B N 1
ATOM 2231 C CA . GLN B 1 130 ? 20.04159 4.41227 -31.14125 1.000 78.96913 122 GLN B CA 1
ATOM 2232 C C . GLN B 1 130 ? 19.48981 4.66022 -29.73888 1.000 84.21388 122 GLN B C 1
ATOM 2233 O O . GLN B 1 130 ? 18.71974 5.60486 -29.52427 1.000 86.01236 122 GLN B O 1
ATOM 2239 N N . ALA B 1 131 ? 19.86589 3.82196 -28.76949 1.000 79.15058 123 ALA B N 1
ATOM 2240 C CA . ALA B 1 131 ? 19.31402 3.96726 -27.42715 1.000 80.30116 123 ALA B CA 1
ATOM 2241 C C . ALA B 1 131 ? 19.86478 5.20963 -26.73331 1.000 78.78429 123 ALA B C 1
ATOM 2242 O O . ALA B 1 131 ? 19.10377 6.02050 -26.19038 1.000 82.71785 123 ALA B O 1
ATOM 2244 N N . LEU B 1 132 ? 21.18867 5.36811 -26.73091 1.000 76.81470 124 LEU B N 1
ATOM 2245 C CA . LEU B 1 132 ? 21.80736 6.49796 -26.04458 1.000 74.04226 124 LEU B CA 1
ATOM 2246 C C . LEU B 1 132 ? 21.49492 7.81122 -26.75390 1.000 83.05260 124 LEU B C 1
ATOM 2247 O O . LEU B 1 132 ? 21.10921 8.79612 -26.11299 1.000 81.59213 124 LEU B O 1
ATOM 2252 N N . GLU B 1 133 ? 21.66375 7.84573 -28.08442 1.000 87.84357 125 GLU B N 1
ATOM 2253 C CA . GLU B 1 133 ? 21.36269 9.05665 -28.84683 1.000 80.21026 125 GLU B CA 1
ATOM 2254 C C . GLU B 1 133 ? 19.86313 9.29642 -28.97080 1.000 80.49701 125 GLU B C 1
ATOM 2255 O O . GLU B 1 133 ? 19.43631 10.44033 -29.16102 1.000 78.87378 125 GLU B O 1
ATOM 2261 N N . GLY B 1 134 ? 19.05080 8.24343 -28.89471 1.000 78.86612 126 GLY B N 1
ATOM 2262 C CA . GLY B 1 134 ? 17.62485 8.45585 -28.73372 1.000 82.00155 126 GLY B CA 1
ATOM 2263 C C . GLY B 1 134 ? 17.31001 9.18525 -27.44167 1.000 90.02485 126 GLY B C 1
ATOM 2264 O O . GLY B 1 134 ? 16.38974 10.00528 -27.38579 1.000 92.83365 126 GLY B O 1
ATOM 2265 N N . GLU B 1 135 ? 18.07635 8.89340 -26.38335 1.000 85.88987 127 GLU B N 1
ATOM 2266 C CA . GLU B 1 135 ? 17.86516 9.53796 -25.08946 1.000 87.32149 127 GLU B CA 1
ATOM 2267 C C . GLU B 1 135 ? 18.22111 11.02026 -25.15288 1.000 84.94656 127 GLU B C 1
ATOM 2268 O O . GLU B 1 135 ? 17.39268 11.88080 -24.83200 1.000 87.28272 127 GLU B O 1
ATOM 2274 N N . THR B 1 136 ? 19.44585 11.33805 -25.58223 1.000 78.60268 128 THR B N 1
ATOM 2275 C CA . THR B 1 136 ? 19.83509 12.73427 -25.74926 1.000 81.56070 128 THR B CA 1
ATOM 2276 C C . THR B 1 136 ? 18.88476 13.48163 -26.68065 1.000 91.64231 128 THR B C 1
ATOM 2277 O O . THR B 1 136 ? 18.64343 14.67752 -26.48936 1.000 93.97755 128 THR B O 1
ATOM 2281 N N . ALA B 1 137 ? 18.32809 12.79827 -27.68378 1.000 89.38953 129 ALA B N 1
ATOM 2282 C CA . ALA B 1 137 ? 17.37536 13.44503 -28.58200 1.000 86.56045 129 ALA B CA 1
ATOM 2283 C C . ALA B 1 137 ? 16.08351 13.79790 -27.85397 1.000 95.74875 129 ALA B C 1
ATOM 2284 O O . ALA B 1 137 ? 15.54591 14.89960 -28.02352 1.000 96.36352 129 ALA B O 1
ATOM 2286 N N . GLU B 1 138 ? 15.55191 12.85929 -27.06345 1.000 97.92398 130 GLU B N 1
ATOM 2287 C CA . GLU B 1 138 ? 14.38786 13.15340 -26.23337 1.000 96.37658 130 GLU B CA 1
ATOM 2288 C C . GLU B 1 138 ? 14.64552 14.36667 -25.35352 1.000 98.69963 130 GLU B C 1
ATOM 2289 O O . GLU B 1 138 ? 13.85818 15.31948 -25.33619 1.000 102.55720 130 GLU B O 1
ATOM 2295 N N . ARG B 1 139 ? 15.76587 14.35083 -24.62708 1.000 91.94760 131 ARG B N 1
ATOM 2296 C CA . ARG B 1 139 ? 16.03355 15.38967 -23.63921 1.000 90.92738 131 ARG B CA 1
ATOM 2297 C C . ARG B 1 139 ? 16.34681 16.72524 -24.30269 1.000 95.37501 131 ARG B C 1
ATOM 2298 O O . ARG B 1 139 ? 15.90431 17.77689 -23.82663 1.000 99.19412 131 ARG B O 1
ATOM 2306 N N . ALA B 1 140 ? 17.09289 16.70634 -25.40973 1.000 95.49887 132 ALA B N 1
ATOM 2307 C CA . ALA B 1 140 ? 17.37008 17.94682 -26.12697 1.000 94.03008 132 ALA B CA 1
ATOM 2308 C C . ALA B 1 140 ? 16.08084 18.62110 -26.57957 1.000 94.71721 132 ALA B C 1
ATOM 2309 O O . ALA B 1 140 ? 15.94880 19.84709 -26.49415 1.000 101.42241 132 ALA B O 1
ATOM 2311 N N . ALA B 1 141 ? 15.12084 17.83898 -27.07452 1.000 91.86615 133 ALA B N 1
ATOM 2312 C CA . ALA B 1 141 ? 13.82930 18.41150 -27.43723 1.000 97.00894 133 ALA B CA 1
ATOM 2313 C C . ALA B 1 141 ? 13.15154 19.04077 -26.22678 1.000 102.72827 133 ALA B C 1
ATOM 2314 O O . ALA B 1 141 ? 12.59264 20.14001 -26.31877 1.000 107.07197 133 ALA B O 1
ATOM 2316 N N . ALA B 1 142 ? 13.19089 18.35497 -25.08200 1.000 101.49755 134 ALA B N 1
ATOM 2317 C CA . ALA B 1 142 ? 12.53356 18.86856 -23.88765 1.000 96.13201 134 ALA B CA 1
ATOM 2318 C C . ALA B 1 142 ? 13.21021 20.13955 -23.39524 1.000 105.08838 134 ALA B C 1
ATOM 2319 O O . ALA B 1 142 ? 12.53532 21.07477 -22.94755 1.000 107.54067 134 ALA B O 1
ATOM 2321 N N . ASN B 1 143 ? 14.54131 20.19706 -23.48656 1.000 96.43470 135 ASN B N 1
ATOM 2322 C CA . ASN B 1 143 ? 15.33209 21.32518 -23.00900 1.000 99.11168 135 ASN B CA 1
ATOM 2323 C C . ASN B 1 143 ? 15.64998 22.32813 -24.11200 1.000 104.17599 135 ASN B C 1
ATOM 2324 O O . ASN B 1 143 ? 16.62718 23.07619 -24.00502 1.000 110.42275 135 ASN B O 1
ATOM 2329 N N . SER B 1 144 ? 14.82660 22.38289 -25.15420 1.000 107.90156 136 SER B N 1
ATOM 2330 C CA . SER B 1 144 ? 15.15928 23.13092 -26.36263 1.000 109.14655 136 SER B CA 1
ATOM 2331 C C . SER B 1 144 ? 14.88677 24.61285 -26.13855 1.000 115.99074 136 SER B C 1
ATOM 2332 O O . SER B 1 144 ? 13.73020 25.03479 -26.04859 1.000 117.79686 136 SER B O 1
ATOM 2335 N N . THR B 1 145 ? 15.95124 25.39417 -26.00380 1.000 119.21775 137 THR B N 1
ATOM 2336 C CA . THR B 1 145 ? 15.87735 26.84468 -26.07071 1.000 120.43775 137 THR B CA 1
ATOM 2337 C C . THR B 1 145 ? 16.14350 27.31898 -27.49961 1.000 119.87350 137 THR B C 1
ATOM 2338 O O . THR B 1 145 ? 16.60171 26.56354 -28.35871 1.000 118.72401 137 THR B O 1
ATOM 2342 N N . ALA B 1 146 ? 15.84267 28.59437 -27.75248 1.000 113.56666 138 ALA B N 1
ATOM 2343 C CA . ALA B 1 146 ? 16.07619 29.14366 -29.08145 1.000 96.17234 138 ALA B CA 1
ATOM 2344 C C . ALA B 1 146 ? 17.56710 29.26639 -29.37038 1.000 109.62239 138 ALA B C 1
ATOM 2345 O O . ALA B 1 146 ? 18.01215 28.98069 -30.48825 1.000 113.70432 138 ALA B O 1
ATOM 2347 N N . ALA B 1 147 ? 18.35887 29.66486 -28.36887 1.000 110.76986 139 ALA B N 1
ATOM 2348 C CA . ALA B 1 147 ? 19.80414 29.77310 -28.55595 1.000 103.00882 139 ALA B CA 1
ATOM 2349 C C . ALA B 1 147 ? 20.44438 28.41294 -28.78830 1.000 105.48000 139 ALA B C 1
ATOM 2350 O O . ALA B 1 147 ? 21.50290 28.32232 -29.42285 1.000 98.47496 139 ALA B O 1
ATOM 2352 N N . ALA B 1 148 ? 19.82543 27.34854 -28.27838 1.000 110.54827 140 ALA B N 1
ATOM 2353 C CA . ALA B 1 148 ? 20.32726 26.01028 -28.55972 1.000 103.40227 140 ALA B CA 1
ATOM 2354 C C . ALA B 1 148 ? 20.15057 25.66686 -30.02798 1.000 96.25629 140 ALA B C 1
ATOM 2355 O O . ALA B 1 148 ? 21.07138 25.14102 -30.66331 1.000 96.08845 140 ALA B O 1
ATOM 2357 N N . ILE B 1 149 ? 18.97292 25.96751 -30.58324 1.000 102.47292 141 ILE B N 1
ATOM 2358 C CA . ILE B 1 149 ? 18.71065 25.71111 -31.99633 1.000 100.40744 141 ILE B CA 1
ATOM 2359 C C . ILE B 1 149 ? 19.69995 26.47140 -32.86678 1.000 94.72608 141 ILE B C 1
ATOM 2360 O O . ILE B 1 149 ? 20.11818 25.97870 -33.92092 1.000 94.04744 141 ILE B O 1
ATOM 2365 N N . GLU B 1 150 ? 20.09578 27.67500 -32.43913 1.000 93.92306 142 GLU B N 1
ATOM 2366 C CA . GLU B 1 150 ? 21.12772 28.42008 -33.15224 1.000 87.29582 142 GLU B CA 1
ATOM 2367 C C . GLU B 1 150 ? 22.41429 27.60921 -33.27598 1.000 94.80613 142 GLU B C 1
ATOM 2368 O O . GLU B 1 150 ? 23.05259 27.60851 -34.33503 1.000 108.28388 142 GLU B O 1
ATOM 2374 N N . LYS B 1 151 ? 22.84181 26.95221 -32.19423 1.000 98.80589 143 LYS B N 1
ATOM 2375 C CA . LYS B 1 151 ? 24.03371 26.11089 -32.27763 1.000 96.84169 143 LYS B CA 1
ATOM 2376 C C . LYS B 1 151 ? 23.84639 24.98578 -33.29384 1.000 93.27021 143 LYS B C 1
ATOM 2377 O O . LYS B 1 151 ? 24.76078 24.67791 -34.06992 1.000 89.70281 143 LYS B O 1
ATOM 2379 N N . LEU B 1 152 ? 22.65871 24.37522 -33.32134 1.000 89.38464 144 LEU B N 1
ATOM 2380 C CA . LEU B 1 152 ? 22.39229 23.32603 -34.30065 1.000 89.60709 144 LEU B CA 1
ATOM 2381 C C . LEU B 1 152 ? 22.35374 23.89482 -35.71298 1.000 92.53150 144 LEU B C 1
ATOM 2382 O O . LEU B 1 152 ? 22.92830 23.31516 -36.64179 1.000 95.50316 144 LEU B O 1
ATOM 2387 N N . ASP B 1 153 ? 21.65167 25.01789 -35.89323 1.000 96.05373 145 ASP B N 1
ATOM 2388 C CA . ASP B 1 153 ? 21.55714 25.66403 -37.19982 1.000 87.47269 145 ASP B CA 1
ATOM 2389 C C . ASP B 1 153 ? 22.92464 26.04665 -37.75069 1.000 93.74069 14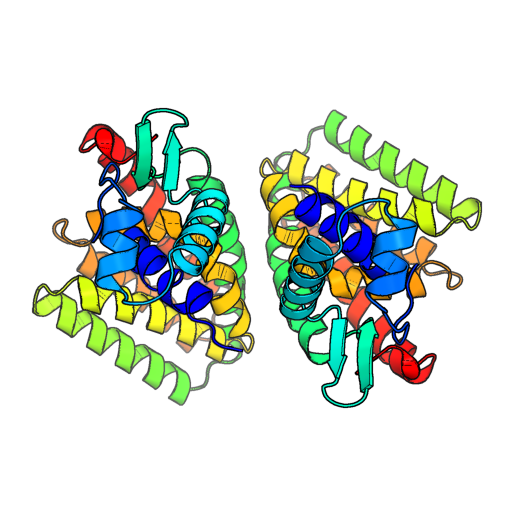5 ASP B C 1
ATOM 2390 O O . ASP B 1 153 ? 23.20931 25.81493 -38.93245 1.000 100.39590 145 ASP B O 1
ATOM 2395 N N . GLU B 1 154 ? 23.78536 26.62919 -36.91309 1.000 90.53446 146 GLU B N 1
ATOM 2396 C CA . GLU B 1 154 ? 25.14062 26.95130 -37.35150 1.000 95.29141 146 GLU B CA 1
ATOM 2397 C C . GLU B 1 154 ? 25.86187 25.71461 -37.87324 1.000 92.20244 146 GLU B C 1
ATOM 2398 O O . GLU B 1 154 ? 26.61288 25.79027 -38.85256 1.000 99.86156 146 GLU B O 1
ATOM 2404 N N . LEU B 1 155 ? 25.65189 24.56768 -37.22855 1.000 93.64659 147 LEU B N 1
ATOM 2405 C CA . LEU B 1 155 ? 26.32635 23.34295 -37.64174 1.000 93.25146 147 LEU B CA 1
ATOM 2406 C C . LEU B 1 155 ? 25.70349 22.73016 -38.89259 1.000 92.64268 147 LEU B C 1
ATOM 2407 O O . LEU B 1 155 ? 26.40837 22.08581 -39.67606 1.000 90.38902 147 LEU B O 1
ATOM 2412 N N . ILE B 1 156 ? 24.39677 22.90127 -39.09259 1.000 94.55123 148 ILE B N 1
ATOM 2413 C CA . ILE B 1 156 ? 23.76820 22.43072 -40.32295 1.000 88.18250 148 ILE B CA 1
ATOM 2414 C C . ILE B 1 156 ? 24.20359 23.29223 -41.50409 1.000 98.77627 148 ILE B C 1
ATOM 2415 O O . ILE B 1 156 ? 24.55150 22.77841 -42.57389 1.000 100.73987 148 ILE B O 1
ATOM 2420 N N . HIS B 1 157 ? 24.17596 24.61870 -41.33356 1.000 92.78890 149 HIS B N 1
ATOM 2421 C CA . HIS B 1 157 ? 24.69778 25.50574 -42.36913 1.000 94.70245 149 HIS B CA 1
ATOM 2422 C C . HIS B 1 157 ? 26.15077 25.18467 -42.68288 1.000 96.30594 149 HIS B C 1
ATOM 2423 O O . HIS B 1 157 ? 26.57459 25.24566 -43.84244 1.000 104.64407 149 HIS B O 1
ATOM 2430 N N . LEU B 1 158 ? 26.93285 24.85523 -41.65801 1.000 96.57397 150 LEU B N 1
ATOM 2431 C CA . LEU B 1 158 ? 28.32319 24.48364 -41.88217 1.000 96.77182 150 LEU B CA 1
ATOM 2432 C C . LEU B 1 158 ? 28.41321 23.16574 -42.64517 1.000 92.85609 150 LEU B C 1
ATOM 2433 O O . LEU B 1 158 ? 29.31512 22.97588 -43.46719 1.000 94.45552 150 LEU B O 1
ATOM 2438 N N . GLN B 1 159 ? 27.49450 22.23789 -42.37412 1.000 93.66513 151 GLN B N 1
ATOM 2439 C CA . GLN B 1 159 ? 27.45997 20.98565 -43.12170 1.000 93.87057 151 GLN B CA 1
ATOM 2440 C C . GLN B 1 159 ? 27.09278 21.23396 -44.57429 1.000 92.06810 151 GLN B C 1
ATOM 2441 O O . GLN B 1 159 ? 27.75144 20.72248 -45.48815 1.000 91.41272 151 GLN B O 1
ATOM 2447 N N . THR B 1 160 ? 26.02526 22.00811 -44.79910 1.000 96.40633 152 THR B N 1
ATOM 2448 C CA . THR B 1 160 ? 25.63519 22.39419 -46.15157 1.000 93.47699 152 THR B CA 1
ATOM 2449 C C . THR B 1 160 ? 26.80135 23.01902 -46.90790 1.000 92.77105 152 THR B C 1
ATOM 2450 O O . THR B 1 160 ? 26.99151 22.75803 -48.09996 1.000 102.08575 152 THR B O 1
ATOM 2454 N N . PHE B 1 161 ? 27.60536 23.83148 -46.22108 1.000 95.56385 153 PHE B N 1
ATOM 2455 C CA . PHE B 1 161 ? 28.76468 24.45929 -46.84957 1.000 95.18357 153 PHE B CA 1
ATOM 2456 C C . PHE B 1 161 ? 29.79916 23.41863 -47.27231 1.000 96.20116 153 PHE B C 1
ATOM 2457 O O . PHE B 1 161 ? 30.34448 23.48530 -48.37934 1.000 100.25450 153 PHE B O 1
ATOM 2465 N N . TYR B 1 162 ? 30.11315 22.46638 -46.38713 1.000 92.13081 154 TYR B N 1
ATOM 2466 C CA . TYR B 1 162 ? 31.07950 21.42763 -46.74149 1.000 92.15470 154 TYR B CA 1
ATOM 2467 C C . TYR B 1 162 ? 30.53927 20.46601 -47.79205 1.000 100.06495 154 TYR B C 1
ATOM 2468 O O . TYR B 1 162 ? 31.30271 19.97956 -48.63433 1.000 101.54856 154 TYR B O 1
ATOM 2477 N N . ALA B 1 163 ? 29.23665 20.18623 -47.77014 1.000 97.44711 155 ALA B N 1
ATOM 2478 C CA . ALA B 1 163 ? 28.65517 19.34051 -48.80508 1.000 88.20581 155 ALA B CA 1
ATOM 2479 C C . ALA B 1 163 ? 28.73969 20.01918 -50.16281 1.000 100.38942 155 ALA B C 1
ATOM 2480 O O . ALA B 1 163 ? 29.09034 19.38826 -51.16613 1.000 104.63494 155 ALA B O 1
ATOM 2482 N N . ARG B 1 164 ? 28.38980 21.30483 -50.20748 1.000 100.99023 156 ARG B N 1
ATOM 2483 C CA . ARG B 1 164 ? 28.44389 22.08659 -51.43537 1.000 90.02748 156 ARG B CA 1
ATOM 2484 C C . ARG B 1 164 ? 29.82055 21.98715 -52.09530 1.000 100.03051 156 ARG B C 1
ATOM 2485 O O . ARG B 1 164 ? 29.92115 21.90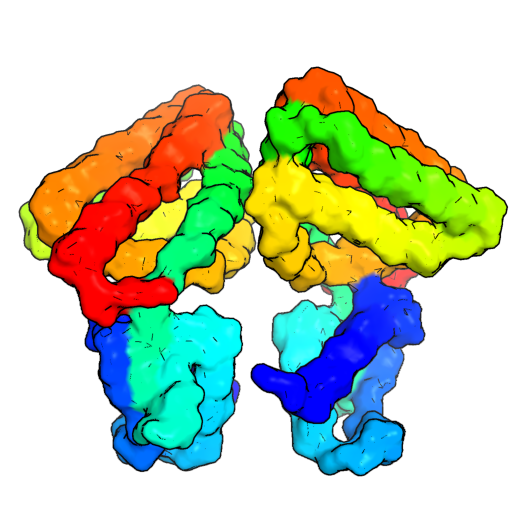212 -53.32376 1.000 104.71930 156 ARG B O 1
ATOM 2493 N N . LYS B 1 165 ? 30.89617 21.99191 -51.29832 1.000 105.14381 157 LYS B N 1
ATOM 2494 C CA . LYS B 1 165 ? 32.25590 21.99175 -51.82606 1.000 99.14505 157 LYS B CA 1
ATOM 2495 C C . LYS B 1 165 ? 32.84836 20.59571 -51.98162 1.000 99.47173 157 LYS B C 1
ATOM 2496 O O . LYS B 1 165 ? 34.05654 20.48536 -52.21642 1.000 101.10228 157 LYS B O 1
ATOM 2502 N N . ASP B 1 166 ? 32.03272 19.54498 -51.92851 1.000 101.31696 158 ASP B N 1
ATOM 2503 C CA . ASP B 1 166 ? 32.51890 18.16648 -52.01086 1.000 108.63244 158 ASP B CA 1
ATOM 2504 C C . ASP B 1 166 ? 33.77776 17.96727 -51.15923 1.000 110.50117 158 ASP B C 1
ATOM 2505 O O . ASP B 1 166 ? 34.80868 17.46247 -51.61570 1.000 108.83405 158 ASP B O 1
ATOM 2510 N N . LYS B 1 167 ? 33.69350 18.42234 -49.90575 1.000 101.95416 159 LYS B N 1
ATOM 2511 C CA . LYS B 1 167 ? 34.73102 18.22102 -48.89814 1.000 97.77554 159 LYS B CA 1
ATOM 2512 C C . LYS B 1 167 ? 34.15846 17.27676 -47.84761 1.000 97.49899 159 LYS B C 1
ATOM 2513 O O . LYS B 1 167 ? 33.63017 17.72630 -46.81793 1.000 95.06724 159 LYS B O 1
ATOM 2519 N N . PRO B 1 168 ? 34.24940 15.95643 -48.04761 1.000 95.09082 160 PRO B N 1
ATOM 2520 C CA . PRO B 1 168 ? 33.51088 15.03447 -47.17387 1.000 90.21607 160 PRO B CA 1
ATOM 2521 C C . PRO B 1 168 ? 34.13839 14.85359 -45.80572 1.000 94.15509 160 PRO B C 1
ATOM 2522 O O . PRO B 1 168 ? 33.45721 14.35814 -44.89649 1.000 93.41268 160 PRO B O 1
ATOM 2526 N N . GLY B 1 169 ? 35.40883 15.21932 -45.63665 1.000 95.70838 161 GLY B N 1
ATOM 2527 C CA . GLY B 1 169 ? 36.07781 15.11658 -44.36223 1.000 89.92591 161 GLY B CA 1
ATOM 2528 C C . GLY B 1 169 ? 35.49205 16.05221 -43.32578 1.000 87.58223 161 GLY B C 1
ATOM 2529 O O . GLY B 1 169 ? 34.91225 15.61755 -42.32575 1.000 91.90912 161 GLY B O 1
ATOM 2530 N N . PRO B 1 170 ? 35.62521 17.36149 -43.55236 1.000 86.06567 162 PRO B N 1
ATOM 2531 C CA . PRO B 1 170 ? 34.96221 18.33484 -42.66843 1.000 89.54671 162 PRO B CA 1
ATOM 2532 C C . PRO B 1 170 ? 33.47876 18.07958 -42.46961 1.000 91.63916 162 PRO B C 1
ATOM 2533 O O . PRO B 1 170 ? 32.95386 18.35454 -41.38365 1.000 89.99331 162 PRO B O 1
ATOM 2537 N N . PHE B 1 171 ? 32.78143 17.55400 -43.47957 1.000 89.47622 163 PHE B N 1
ATOM 2538 C CA . PHE B 1 171 ? 31.38721 17.18107 -43.27405 1.000 86.53984 163 PHE B CA 1
ATOM 2539 C C . PHE B 1 171 ? 31.27466 16.09533 -42.21274 1.000 89.90991 163 PHE B C 1
ATOM 2540 O O . PHE B 1 171 ? 30.34790 16.10764 -41.39410 1.000 90.19357 163 PHE B O 1
ATOM 2548 N N . HIS B 1 172 ? 32.20858 15.13945 -42.22197 1.000 90.91033 164 HIS B N 1
ATOM 2549 C CA . HIS B 1 172 ? 32.19999 14.07122 -41.22741 1.000 87.33408 164 HIS B CA 1
ATOM 2550 C C . HIS B 1 172 ? 32.42628 14.62391 -39.82686 1.000 87.54366 164 HIS B C 1
ATOM 2551 O O . HIS B 1 172 ? 31.74344 14.22409 -38.87690 1.000 82.38290 164 HIS B O 1
ATOM 2558 N N . GLU B 1 173 ? 33.35790 15.57181 -39.68632 1.000 89.88173 165 GLU B N 1
ATOM 2559 C CA . GLU B 1 173 ? 33.66082 16.12495 -38.36988 1.000 84.88160 165 GLU B CA 1
ATOM 2560 C C . GLU B 1 173 ? 32.52397 17.00182 -37.86162 1.000 81.55623 165 GLU B C 1
ATOM 2561 O O . GLU B 1 173 ? 32.21588 16.99260 -36.66502 1.000 92.80899 165 GLU B O 1
ATOM 2567 N N . THR B 1 174 ? 31.88372 17.75847 -38.75614 1.000 84.00581 166 THR B N 1
ATOM 2568 C CA . THR B 1 174 ? 30.72644 18.55729 -38.36755 1.000 82.35550 166 THR B CA 1
ATOM 2569 C C . THR B 1 174 ? 29.50730 17.68106 -38.09983 1.000 83.96239 166 THR B C 1
ATOM 2570 O O . THR B 1 174 ? 28.61877 18.06803 -37.33137 1.000 80.55009 166 THR B O 1
ATOM 2574 N N . ASP B 1 175 ? 29.43635 16.50883 -38.72852 1.000 83.85346 167 ASP B N 1
ATOM 2575 C CA . ASP B 1 175 ? 28.41425 15.54480 -38.34473 1.000 85.23605 167 ASP B CA 1
ATOM 2576 C C . ASP B 1 175 ? 28.51070 15.23477 -36.85758 1.000 88.46919 167 ASP B C 1
ATOM 2577 O O . ASP B 1 175 ? 27.53022 15.35155 -36.11250 1.000 85.59110 167 ASP B O 1
ATOM 2582 N N . ASP B 1 176 ? 29.70663 14.85945 -36.40925 1.000 89.64580 168 ASP B N 1
ATOM 2583 C CA . ASP B 1 176 ? 29.92828 14.56583 -35.00334 1.000 73.40776 168 ASP B CA 1
ATOM 2584 C C . ASP B 1 176 ? 29.61721 15.77471 -34.13080 1.000 84.58256 168 ASP B C 1
ATOM 2585 O O . ASP B 1 176 ? 28.95224 15.64930 -33.09531 1.000 93.05161 168 ASP B O 1
ATOM 2590 N N . ALA B 1 177 ? 30.05981 16.96108 -34.54771 1.000 79.45517 169 ALA B N 1
ATOM 2591 C CA . ALA B 1 177 ? 29.80941 18.15743 -33.75046 1.000 82.94433 169 ALA B CA 1
ATOM 2592 C C . ALA B 1 177 ? 28.31878 18.39773 -33.56096 1.000 83.67034 169 ALA B C 1
ATOM 2593 O O . ALA B 1 177 ? 27.89321 18.89194 -32.51108 1.000 87.83716 169 ALA B O 1
ATOM 2595 N N . PHE B 1 178 ? 27.51765 18.06647 -34.57028 1.000 87.09947 170 PHE B N 1
ATOM 2596 C CA . PHE B 1 178 ? 26.07033 18.19432 -34.45638 1.000 83.11995 170 PHE B CA 1
ATOM 2597 C C . PHE B 1 178 ? 25.53054 17.26670 -33.37262 1.000 87.41881 170 PHE B C 1
ATOM 2598 O O . PHE B 1 178 ? 24.71173 17.67417 -32.54134 1.000 89.89149 170 PHE B O 1
ATOM 2606 N N . HIS B 1 179 ? 26.00231 16.01560 -33.34907 1.000 85.25106 171 HIS B N 1
ATOM 2607 C CA . HIS B 1 179 ? 25.52315 15.06128 -32.35314 1.000 83.39739 171 HIS B CA 1
ATOM 2608 C C . HIS B 1 179 ? 26.01409 15.40818 -30.95463 1.000 92.56248 171 HIS B C 1
ATOM 2609 O O . HIS B 1 179 ? 25.27186 15.25578 -29.97536 1.000 94.27448 171 HIS B O 1
ATOM 2616 N N . GLU B 1 180 ? 27.27057 15.84262 -30.83565 1.000 90.84596 172 GLU B N 1
ATOM 2617 C CA . GLU B 1 180 ? 27.77475 16.27852 -29.53838 1.000 87.28244 172 GLU B CA 1
ATOM 2618 C C . GLU B 1 180 ? 26.96736 17.45178 -28.99644 1.000 89.52696 172 GLU B C 1
ATOM 2619 O O . GLU B 1 180 ? 26.78766 17.57471 -27.78030 1.000 92.20849 172 GLU B O 1
ATOM 2625 N N . THR B 1 181 ? 26.47787 18.32891 -29.87573 1.000 85.77576 173 THR B N 1
ATOM 2626 C CA . THR B 1 181 ? 25.66256 19.43893 -29.39926 1.000 88.34245 173 THR B CA 1
ATOM 2627 C C . THR B 1 181 ? 24.27566 18.96862 -28.96747 1.000 89.88370 173 THR B C 1
ATOM 2628 O O . THR B 1 181 ? 23.69001 19.54991 -28.04831 1.000 87.61294 173 THR B O 1
ATOM 2632 N N . ILE B 1 182 ? 23.73793 17.91692 -29.59290 1.000 86.84074 174 ILE B N 1
ATOM 2633 C CA . ILE B 1 182 ? 22.49392 17.33337 -29.09252 1.000 83.61497 174 ILE B CA 1
ATOM 2634 C C . ILE B 1 182 ? 22.67028 16.87621 -27.65125 1.000 89.62956 174 ILE B C 1
ATOM 2635 O O . ILE B 1 182 ? 21.81616 17.12631 -26.79064 1.000 92.55668 174 ILE B O 1
ATOM 2640 N N . ALA B 1 183 ? 23.78685 16.20638 -27.36154 1.000 88.78862 175 ALA B N 1
ATOM 2641 C CA . ALA B 1 183 ? 24.00706 15.70688 -26.01107 1.000 85.94769 175 ALA B CA 1
ATOM 2642 C C . ALA B 1 183 ? 24.22378 16.85556 -25.03162 1.000 92.65675 175 ALA B C 1
ATOM 2643 O O . ALA B 1 183 ? 23.74815 16.80393 -23.89072 1.000 94.11449 175 ALA B O 1
ATOM 2645 N N . GLU B 1 184 ? 24.91497 17.91334 -25.46814 1.000 90.04191 176 GLU B N 1
ATOM 2646 C CA . GLU B 1 184 ? 25.11890 19.07240 -24.60559 1.000 84.70446 176 GLU B CA 1
ATOM 2647 C C . GLU B 1 184 ? 23.79916 19.76926 -24.30155 1.000 81.15498 176 GLU B C 1
ATOM 2648 O O . GLU B 1 184 ? 23.59870 20.26459 -23.18882 1.000 93.12020 176 GLU B O 1
ATOM 2654 N N . ILE B 1 185 ? 22.89271 19.83734 -25.27886 1.000 88.53585 177 ILE B N 1
ATOM 2655 C CA . ILE B 1 185 ? 21.57719 20.41319 -25.01334 1.000 90.55490 177 ILE B CA 1
ATOM 2656 C C . ILE B 1 185 ? 20.80121 19.52014 -24.05698 1.000 93.71185 177 ILE B C 1
ATOM 2657 O O . ILE B 1 185 ? 20.09354 20.00266 -23.16167 1.000 93.03461 177 ILE B O 1
ATOM 2662 N N . ALA B 1 186 ? 20.95370 18.20297 -24.20646 1.000 92.09206 178 ALA B N 1
ATOM 2663 C CA . ALA B 1 186 ? 20.22195 17.26087 -23.37317 1.000 91.66906 178 ALA B CA 1
ATOM 2664 C C . ALA B 1 186 ? 20.66111 17.30820 -21.91775 1.000 92.30909 178 ALA B C 1
ATOM 2665 O O . ALA B 1 186 ? 19.94768 16.79103 -21.05165 1.000 92.23308 178 ALA B O 1
ATOM 2667 N N . GLY B 1 187 ? 21.81920 17.89784 -21.63130 1.000 86.68449 179 GLY B N 1
ATOM 2668 C CA . GLY B 1 187 ? 22.31768 18.00312 -20.27844 1.000 88.06262 179 GLY B CA 1
ATOM 2669 C C . GLY B 1 187 ? 23.28032 16.91268 -19.87072 1.000 86.11050 179 GLY B C 1
ATOM 2670 O O . GLY B 1 187 ? 23.76205 16.92501 -18.72723 1.000 90.68785 179 GLY B O 1
ATOM 2671 N N . TYR B 1 188 ? 23.57374 15.97236 -20.76253 1.000 79.02730 180 TYR B N 1
ATOM 2672 C CA . TYR B 1 188 ? 24.49440 14.87329 -20.48698 1.000 84.28651 180 TYR B CA 1
ATOM 2673 C C . TYR B 1 188 ? 25.50692 14.76281 -21.61537 1.000 77.68200 180 TYR B C 1
ATOM 2674 O O . TYR B 1 188 ? 25.44115 13.83921 -22.43121 1.000 77.84648 180 TYR B O 1
ATOM 2683 N N . PRO B 1 189 ? 26.47429 15.68551 -21.68248 1.000 80.46118 181 PRO B N 1
ATOM 2684 C CA . PRO B 1 189 ? 27.53035 15.56172 -22.69980 1.000 81.64694 181 PRO B CA 1
ATOM 2685 C C . PRO B 1 189 ? 28.42175 14.35561 -22.50802 1.000 80.07080 181 PRO B C 1
ATOM 2686 O O . PRO B 1 189 ? 29.08413 13.94454 -23.46560 1.000 87.24822 181 PRO B O 1
ATOM 2690 N N . GLY B 1 190 ? 28.46703 13.77017 -21.31358 1.000 83.32997 182 GLY B N 1
ATOM 2691 C CA . GLY B 1 190 ? 29.25969 12.56988 -21.13450 1.000 80.81173 182 GLY B CA 1
ATOM 2692 C C . GLY B 1 190 ? 28.72004 11.39154 -21.90987 1.000 77.52402 182 GLY B C 1
ATOM 2693 O O . GLY B 1 190 ? 29.47615 10.48708 -22.26873 1.000 87.43231 182 GLY B O 1
ATOM 2694 N N . ILE B 1 191 ? 27.41837 11.39319 -22.20268 1.000 76.44268 183 ILE B N 1
ATOM 2695 C CA . ILE B 1 191 ? 26.85109 10.34507 -23.04235 1.000 76.58378 183 ILE B CA 1
ATOM 2696 C C . ILE B 1 191 ? 27.53205 10.33476 -24.40317 1.000 87.35117 183 ILE B C 1
ATOM 2697 O O . ILE B 1 191 ? 27.76416 9.27238 -24.99175 1.000 89.59907 183 ILE B O 1
ATOM 2702 N N . TRP B 1 192 ? 27.87753 11.51527 -24.92007 1.000 88.12708 184 TRP B N 1
ATOM 2703 C CA . TRP B 1 192 ? 28.59946 11.57346 -26.18500 1.000 84.46689 184 TRP B CA 1
ATOM 2704 C C . TRP B 1 192 ? 30.01124 11.01193 -26.04033 1.000 84.11849 184 TRP B C 1
ATOM 2705 O O . TRP B 1 192 ? 30.47058 10.23686 -26.88757 1.000 85.53765 184 TRP B O 1
ATOM 2716 N N . GLN B 1 193 ? 30.73011 11.40980 -24.98618 1.000 83.52243 185 GLN B N 1
ATOM 2717 C CA . GLN B 1 193 ? 32.05396 10.83591 -24.76805 1.000 81.99523 185 GLN B CA 1
ATOM 2718 C C . GLN B 1 193 ? 31.97842 9.33478 -24.55736 1.000 82.41670 185 GLN B C 1
ATOM 2719 O O . GLN B 1 193 ? 32.91284 8.61005 -24.91821 1.000 86.22623 185 GLN B O 1
ATOM 2725 N N . HIS B 1 194 ? 30.86736 8.84694 -24.00326 1.000 79.15628 186 HIS B N 1
ATOM 2726 C CA . HIS B 1 194 ? 30.73712 7.41507 -23.76998 1.000 79.00964 186 HIS B CA 1
ATOM 2727 C C . HIS B 1 194 ? 30.65651 6.63602 -25.07540 1.000 80.04234 186 HIS B C 1
ATOM 2728 O O . HIS B 1 194 ? 31.06193 5.47011 -25.12572 1.000 85.45030 186 HIS B O 1
ATOM 2735 N N . LEU B 1 195 ? 30.14392 7.25841 -26.13402 1.000 75.96275 187 LEU B N 1
ATOM 2736 C CA . LEU B 1 195 ? 29.89316 6.55543 -27.38462 1.000 82.12362 187 LEU B CA 1
ATOM 2737 C C . LEU B 1 195 ? 31.10768 6.45070 -28.29447 1.000 84.04059 187 LEU B C 1
ATOM 2738 O O . LEU B 1 195 ? 31.10295 5.60695 -29.19222 1.000 90.27269 187 LEU B O 1
ATOM 2743 N N . LYS B 1 196 ? 32.12921 7.28445 -28.10374 1.000 86.41858 188 LYS B N 1
ATOM 2744 C CA . LYS B 1 196 ? 33.27480 7.28876 -29.01447 1.000 85.23666 188 LYS B CA 1
ATOM 2745 C C . LYS B 1 196 ? 33.84585 5.90164 -29.29469 1.000 86.18865 188 LYS B C 1
ATOM 2746 O O . LYS B 1 196 ? 34.05832 5.57765 -30.47447 1.000 87.71695 188 LYS B O 1
ATOM 2752 N N . PRO B 1 197 ? 34.07502 5.02978 -28.30868 1.000 90.98646 189 PRO B N 1
ATOM 2753 C CA . PRO B 1 197 ? 34.54560 3.68479 -28.66279 1.000 89.75065 189 PRO B CA 1
ATOM 2754 C C . PRO B 1 197 ? 33.48906 2.85152 -29.35949 1.000 83.92540 189 PRO B C 1
ATOM 2755 O O . PRO B 1 197 ? 33.84043 1.99222 -30.17704 1.000 93.43268 189 PRO B O 1
ATOM 2759 N N . VAL B 1 198 ? 32.20797 3.09604 -29.07731 1.000 86.32582 190 VAL B N 1
ATOM 2760 C CA . VAL B 1 198 ? 31.13490 2.30331 -29.67451 1.000 81.56784 190 VAL B CA 1
ATOM 2761 C C . VAL B 1 198 ? 31.07248 2.53334 -31.17401 1.000 79.48852 190 VAL B C 1
ATOM 2762 O O . VAL B 1 198 ? 30.99538 1.58633 -31.96286 1.000 91.36853 190 VAL B O 1
ATOM 2766 N N . LYS B 1 199 ? 31.10269 3.79563 -31.59081 1.000 75.18731 191 LYS B N 1
ATOM 2767 C CA . LYS B 1 199 ? 30.90859 4.14583 -32.98596 1.000 81.78492 191 LYS B CA 1
ATOM 2768 C C . LYS B 1 199 ? 32.21530 4.18464 -33.78030 1.000 86.21332 191 LYS B C 1
ATOM 2769 O O . LYS B 1 199 ? 32.27051 4.84907 -34.82068 1.000 91.38235 191 LYS B O 1
ATOM 2775 N N . MET B 1 200 ? 33.26611 3.50234 -33.31057 1.000 79.85848 192 MET B N 1
ATOM 2776 C CA . MET B 1 200 ? 34.53524 3.48869 -34.03870 1.000 82.00538 192 MET B CA 1
ATOM 2777 C C . MET B 1 200 ? 34.37242 2.86624 -35.42265 1.000 90.60814 192 MET B C 1
ATOM 2778 O O . MET B 1 200 ? 34.78887 3.44591 -36.43218 1.000 85.31227 192 MET B O 1
ATOM 2783 N N . GLN B 1 201 ? 33.77191 1.67587 -35.48831 1.000 88.16620 193 GLN B N 1
ATOM 2784 C CA . GLN B 1 201 ? 33.65572 0.99009 -36.76772 1.000 85.09371 193 GLN B CA 1
ATOM 2785 C C . GLN B 1 201 ? 32.63006 1.66750 -37.66541 1.000 88.64822 193 GLN B C 1
ATOM 2786 O O . GLN B 1 201 ? 32.81518 1.73272 -38.88704 1.000 91.51862 193 GLN B O 1
ATOM 2792 N N . ILE B 1 202 ? 31.53543 2.16292 -37.08644 1.000 90.31793 194 ILE B N 1
ATOM 2793 C CA . ILE B 1 202 ? 30.57514 2.92723 -37.87660 1.000 87.67622 194 ILE B CA 1
ATOM 2794 C C . ILE B 1 202 ? 31.25770 4.13669 -38.50320 1.000 88.13748 194 ILE B C 1
ATOM 2795 O O . ILE B 1 202 ? 31.05026 4.44416 -39.68337 1.000 89.95880 194 ILE B O 1
ATOM 2800 N N . ASP B 1 203 ? 32.10603 4.82252 -37.73045 1.000 88.41047 195 ASP B N 1
ATOM 2801 C CA . ASP B 1 203 ? 32.79453 6.00385 -38.24045 1.000 86.11978 195 ASP B CA 1
ATOM 2802 C C . ASP B 1 203 ? 33.73384 5.66324 -39.38727 1.000 89.08842 195 ASP B C 1
ATOM 2803 O O . ASP B 1 203 ? 33.90752 6.47574 -40.30076 1.000 98.56905 195 ASP B O 1
ATOM 2808 N N . ARG B 1 204 ? 34.36513 4.48772 -39.35373 1.000 88.85075 196 ARG B N 1
ATOM 2809 C CA . ARG B 1 204 ? 35.17743 4.06920 -40.49007 1.000 83.28786 196 ARG B CA 1
ATOM 2810 C C . ARG B 1 204 ? 34.31970 3.88368 -41.73664 1.000 88.63558 196 ARG B C 1
ATOM 2811 O O . ARG B 1 204 ? 34.68286 4.34837 -42.82215 1.000 92.07364 196 ARG B O 1
ATOM 2819 N N . ALA B 1 205 ? 33.16118 3.23618 -41.59626 1.000 86.23904 197 ALA B N 1
ATOM 2820 C CA . ALA B 1 205 ? 32.27307 3.06540 -42.74202 1.000 80.24849 197 ALA B CA 1
ATOM 2821 C C . ALA B 1 205 ? 31.76923 4.41214 -43.23671 1.000 86.17853 197 ALA B C 1
ATOM 2822 O O . ALA B 1 205 ? 31.59726 4.61567 -44.44336 1.000 93.06430 197 ALA B O 1
ATOM 2824 N N . ARG B 1 206 ? 31.50552 5.34023 -42.31653 1.000 84.59800 198 ARG B N 1
ATOM 2825 C CA . ARG B 1 206 ? 31.04856 6.66564 -42.72004 1.000 90.55799 198 ARG B CA 1
ATOM 2826 C C . ARG B 1 206 ? 32.11891 7.41570 -43.50020 1.000 93.52022 198 ARG B C 1
ATOM 2827 O O . ARG B 1 206 ? 31.79271 8.24773 -44.35621 1.000 84.62658 198 ARG B O 1
ATOM 2835 N N . ARG B 1 207 ? 33.39854 7.13687 -43.22357 1.000 92.06737 199 ARG B N 1
ATOM 2836 C CA . ARG B 1 207 ? 34.47003 7.71108 -44.03187 1.000 87.08790 199 ARG B CA 1
ATOM 2837 C C . ARG B 1 207 ? 34.37072 7.26483 -45.48619 1.000 93.02553 199 ARG B C 1
ATOM 2838 O O . ARG B 1 207 ? 34.83776 7.97380 -46.38619 1.000 104.09434 199 ARG B O 1
ATOM 2846 N N . MET B 1 208 ? 33.76341 6.10210 -45.73847 1.000 85.85702 200 MET B N 1
ATOM 2847 C CA . MET B 1 208 ? 33.64232 5.59288 -47.09717 1.000 84.44344 200 MET B CA 1
ATOM 2848 C C . MET B 1 208 ? 32.33379 5.98679 -47.77044 1.000 88.21957 200 MET B C 1
ATOM 2849 O O . MET B 1 208 ? 32.28463 6.06944 -49.00305 1.000 94.10508 200 MET B O 1
ATOM 2854 N N . THR B 1 209 ? 31.27752 6.24930 -47.00281 1.000 88.75836 201 THR B N 1
ATOM 2855 C CA . THR B 1 209 ? 29.99689 6.59498 -47.60610 1.000 76.80697 201 THR B CA 1
ATOM 2856 C C . THR B 1 209 ? 29.82303 8.09096 -47.83662 1.000 76.78348 201 THR B C 1
ATOM 2857 O O . THR B 1 209 ? 29.03074 8.47707 -48.69547 1.000 83.59843 201 THR B O 1
ATOM 2861 N N . MET B 1 210 ? 30.50729 8.94898 -47.08431 1.000 83.69121 202 MET B N 1
ATOM 2862 C CA . MET B 1 210 ? 30.30976 10.38667 -47.26964 1.000 85.00607 202 MET B CA 1
ATOM 2863 C C . MET B 1 210 ? 30.72697 10.86205 -48.65459 1.000 84.93501 202 MET B C 1
ATOM 2864 O O . MET B 1 210 ? 29.91117 11.52089 -49.32534 1.000 84.26326 202 MET B O 1
ATOM 2869 N N . PRO B 1 211 ? 31.93548 10.56975 -49.15194 1.000 82.15759 203 PRO B N 1
ATOM 2870 C CA . PRO B 1 211 ? 32.29643 11.04060 -50.50015 1.000 88.95136 203 PRO B CA 1
ATOM 2871 C C . PRO B 1 211 ? 31.38260 10.54869 -51.61332 1.000 81.09560 203 PRO B C 1
ATOM 2872 O O . PRO B 1 211 ? 31.34733 11.18767 -52.67427 1.000 83.27742 203 PRO B O 1
ATOM 2876 N N . ILE B 1 212 ? 30.64993 9.44687 -51.41897 1.000 78.16386 204 ILE B N 1
ATOM 2877 C CA . ILE B 1 212 ? 29.74451 8.97753 -52.46232 1.000 85.26455 204 ILE B CA 1
ATOM 2878 C C . ILE B 1 212 ? 28.66874 10.02299 -52.71371 1.000 85.01928 204 ILE B C 1
ATOM 2879 O O . ILE B 1 212 ? 28.10093 10.60001 -51.77641 1.000 87.02744 204 ILE B O 1
ATOM 2884 N N . LEU B 1 213 ? 28.35201 10.23080 -53.98911 1.000 89.56773 205 LEU B N 1
ATOM 2885 C CA . LEU B 1 213 ? 27.48661 11.32913 -54.40007 1.000 87.62546 205 LEU B CA 1
ATOM 2886 C C . LEU B 1 213 ? 26.08507 11.17052 -53.83526 1.000 82.84945 205 LEU B C 1
ATOM 2887 O O . LEU B 1 213 ? 25.46576 10.11296 -53.96534 1.000 84.46054 205 LEU B O 1
ATOM 2892 N N . GLY B 1 214 ? 25.57791 12.23998 -53.23253 1.000 91.00006 206 GLY B N 1
ATOM 2893 C CA . GLY B 1 214 ? 24.22963 12.27737 -52.70973 1.000 92.36648 206 GLY B CA 1
ATOM 2894 C C . GLY B 1 214 ? 24.07291 11.79988 -51.28775 1.000 90.36769 206 GLY B C 1
ATOM 2895 O O . GLY B 1 214 ? 22.95761 11.85381 -50.75550 1.000 91.25544 206 GLY B O 1
ATOM 2896 N N . ARG B 1 215 ? 25.14594 11.32205 -50.65948 1.000 86.35185 207 ARG B N 1
ATOM 2897 C CA . ARG B 1 215 ? 25.03578 10.82931 -49.29617 1.000 85.65816 207 ARG B CA 1
ATOM 2898 C C . ARG B 1 215 ? 24.96515 11.98936 -48.31048 1.000 86.46357 207 ARG B C 1
ATOM 2899 O O . ARG B 1 215 ? 24.12647 11.99363 -47.40324 1.000 88.22659 207 ARG B O 1
ATOM 2907 N N . MET B 1 216 ? 25.84284 12.98261 -48.47453 1.000 83.01747 208 MET B N 1
ATOM 2908 C CA . MET B 1 216 ? 25.81319 14.14678 -47.59579 1.000 82.18487 208 MET B CA 1
ATOM 2909 C C . MET B 1 216 ? 24.46565 14.84752 -47.64189 1.000 83.16876 208 MET B C 1
ATOM 2910 O O . MET B 1 216 ? 24.01340 15.38753 -46.62558 1.000 89.21822 208 MET B O 1
ATOM 2915 N N . GLU B 1 217 ? 23.80922 14.85154 -48.80076 1.000 81.60307 209 GLU B N 1
ATOM 2916 C CA . GLU B 1 217 ? 22.47902 15.43684 -48.87069 1.000 80.71641 209 GLU B CA 1
ATOM 2917 C C . GLU B 1 217 ? 21.49032 14.64853 -48.01892 1.000 88.36209 209 GLU B C 1
ATOM 2918 O O . GLU B 1 217 ? 20.63691 15.23543 -47.34119 1.000 88.81142 209 GLU B O 1
ATOM 2924 N N . GLN B 1 218 ? 21.60897 13.31924 -48.01442 1.000 86.27468 210 GLN B N 1
ATOM 2925 C CA . GLN B 1 218 ? 20.72994 12.50350 -47.18310 1.000 87.16766 210 GLN B CA 1
ATOM 2926 C C . GLN B 1 218 ? 20.94457 12.79199 -45.70150 1.000 90.19782 210 GLN B C 1
ATOM 2927 O O . GLN B 1 218 ? 19.98081 12.88684 -44.93216 1.000 89.28233 210 GLN B O 1
ATOM 2933 N N . VAL B 1 219 ? 22.20354 12.93915 -45.28575 1.000 87.84133 211 VAL B N 1
ATOM 2934 C CA . VAL B 1 219 ? 22.50151 13.31021 -43.90472 1.000 85.28968 211 VAL B CA 1
ATOM 2935 C C . VAL B 1 219 ? 21.85088 14.64713 -43.57056 1.000 83.60721 211 VAL B C 1
ATOM 2936 O O . VAL B 1 219 ? 21.19536 14.80191 -42.53429 1.000 84.49421 211 VAL B O 1
ATOM 2940 N N . LEU B 1 220 ? 21.99509 15.62247 -44.46615 1.000 83.34650 212 LEU B N 1
ATOM 2941 C CA . LEU B 1 220 ? 21.40156 16.93160 -44.23494 1.000 81.99021 212 LEU B CA 1
ATOM 2942 C C . LEU B 1 220 ? 19.89248 16.83012 -44.05180 1.000 83.62613 212 LEU B C 1
ATOM 2943 O O . LEU B 1 220 ? 19.32922 17.46955 -43.15675 1.000 80.74276 212 LEU B O 1
ATOM 2948 N N . ARG B 1 221 ? 19.21776 16.02373 -44.87885 1.000 86.43466 213 ARG B N 1
ATOM 2949 C CA . ARG B 1 221 ? 17.77818 15.85224 -44.70155 1.000 89.65077 213 ARG B CA 1
ATOM 2950 C C . ARG B 1 221 ? 17.47049 15.30272 -43.32405 1.000 85.52450 213 ARG B C 1
ATOM 2951 O O . ARG B 1 221 ? 16.57377 15.79669 -42.63025 1.000 88.28056 213 ARG B O 1
ATOM 2959 N N . GLU B 1 222 ? 18.22754 14.28370 -42.91019 1.000 81.76557 214 GLU B N 1
ATOM 2960 C CA . GLU B 1 222 ? 17.98153 13.62835 -41.63291 1.000 87.60448 214 GLU B CA 1
ATOM 2961 C C . GLU B 1 222 ? 18.24822 14.57310 -40.46801 1.000 82.49784 214 GLU B C 1
ATOM 2962 O O . GLU B 1 222 ? 17.45987 14.62951 -39.51809 1.000 74.90556 214 GLU B O 1
ATOM 2968 N N . HIS B 1 223 ? 19.31600 15.36795 -40.55759 1.000 82.60064 215 HIS B N 1
ATOM 2969 C CA . HIS B 1 223 ? 19.61207 16.34243 -39.51493 1.000 73.70489 215 HIS B CA 1
ATOM 2970 C C . HIS B 1 223 ? 18.52713 17.39829 -39.40790 1.000 82.42132 215 HIS B C 1
ATOM 2971 O O . HIS B 1 223 ? 18.15419 17.80215 -38.30074 1.000 93.48877 215 HIS B O 1
ATOM 2978 N N . HIS B 1 224 ? 18.02180 17.87465 -40.54445 1.000 80.88937 216 HIS B N 1
ATOM 2979 C CA . HIS B 1 224 ? 16.91720 18.82312 -40.50206 1.000 83.96574 216 HIS B CA 1
ATOM 2980 C C . HIS B 1 224 ? 15.71273 18.21526 -39.80121 1.000 87.73738 216 HIS B C 1
ATOM 2981 O O . HIS B 1 224 ? 15.02610 18.89385 -39.02719 1.000 89.24183 216 HIS B O 1
ATOM 2988 N N . ALA B 1 225 ? 15.45484 16.92754 -40.04575 1.000 82.13084 217 ALA B N 1
ATOM 2989 C CA . ALA B 1 225 ? 14.35765 16.25311 -39.36444 1.000 85.89060 217 ALA B CA 1
ATOM 2990 C C . ALA B 1 225 ? 14.56659 16.25886 -37.85321 1.000 94.68418 217 ALA B C 1
ATOM 2991 O O . ALA B 1 225 ? 13.63076 16.52690 -37.08836 1.000 91.56748 217 ALA B O 1
ATOM 2993 N N . ILE B 1 226 ? 15.79750 15.98894 -37.40975 1.000 88.05820 218 ILE B N 1
ATOM 2994 C CA . ILE B 1 226 ? 16.10184 15.95677 -35.98447 1.000 78.96227 218 ILE B CA 1
ATOM 2995 C C . ILE B 1 226 ? 16.01941 17.35485 -35.38405 1.000 88.50239 218 ILE B C 1
ATOM 2996 O O . ILE B 1 226 ? 15.44840 17.54988 -34.30507 1.000 91.89191 218 ILE B O 1
ATOM 3001 N N . ARG B 1 227 ? 16.58260 18.34980 -36.07115 1.000 90.84939 219 ARG B N 1
ATOM 3002 C CA . ARG B 1 227 ? 16.52036 19.72083 -35.57530 1.000 89.93380 219 ARG B CA 1
ATOM 3003 C C . ARG B 1 227 ? 15.08005 20.21493 -35.49113 1.000 92.89425 219 ARG B C 1
ATOM 3004 O O . ARG B 1 227 ? 14.68433 20.83954 -34.50157 1.000 96.88393 219 ARG B O 1
ATOM 3012 N N . ASP B 1 228 ? 14.29234 19.98687 -36.54488 1.000 91.83151 220 ASP B N 1
ATOM 3013 C CA . ASP B 1 228 ? 12.91117 20.46171 -36.54512 1.000 95.72149 220 ASP B CA 1
ATOM 3014 C C . ASP B 1 228 ? 12.11824 19.89332 -35.36871 1.000 101.29969 220 ASP B C 1
ATOM 3015 O O . ASP B 1 228 ? 11.28938 20.59600 -34.77586 1.000 104.25205 220 ASP B O 1
ATOM 3020 N N . ALA B 1 229 ? 12.35823 18.62438 -35.01360 1.000 99.76665 221 ALA B N 1
ATOM 3021 C CA . ALA B 1 229 ? 11.64176 18.01651 -33.89246 1.000 92.27946 221 ALA B CA 1
ATOM 3022 C C . ALA B 1 229 ? 12.07070 18.61475 -32.55731 1.000 101.86946 221 ALA B C 1
ATOM 3023 O O . ALA B 1 229 ? 11.22622 18.91553 -31.70381 1.000 106.24984 221 ALA B O 1
ATOM 3025 N N . ILE B 1 230 ? 13.37643 18.79534 -32.35832 1.000 99.80568 222 ILE B N 1
ATOM 3026 C CA . ILE B 1 230 ? 13.86880 19.39149 -31.11898 1.000 96.52058 222 ILE B CA 1
ATOM 3027 C C . ILE B 1 230 ? 13.31895 20.80090 -30.95421 1.000 100.51329 222 ILE B C 1
ATOM 3028 O O . ILE B 1 230 ? 12.81465 21.17020 -29.88784 1.000 108.32995 222 ILE B O 1
ATOM 3033 N N . SER B 1 231 ? 13.40018 21.60384 -32.01730 1.000 96.17689 223 SER B N 1
ATOM 3034 C CA . SER B 1 231 ? 12.86200 22.95813 -31.97803 1.000 100.38416 223 SER B CA 1
ATOM 3035 C C . SER B 1 231 ? 11.37620 22.94553 -31.64295 1.000 103.55002 223 SER B C 1
ATOM 3036 O O . SER B 1 231 ? 10.88070 23.84008 -30.94708 1.000 107.69295 223 SER B O 1
ATOM 3039 N N . ALA B 1 232 ? 10.64522 21.95251 -32.14789 1.000 101.20594 224 ALA B N 1
ATOM 3040 C CA . ALA B 1 232 ? 9.22940 21.80245 -31.83715 1.000 107.60502 224 ALA B CA 1
ATOM 3041 C C . ALA B 1 232 ? 8.99140 21.23674 -30.44552 1.000 112.68354 224 ALA B C 1
ATOM 3042 O O . ALA B 1 232 ? 7.83031 21.12668 -30.03387 1.000 115.06917 224 ALA B O 1
ATOM 3044 N N . ARG B 1 233 ? 10.05717 20.87276 -29.72505 1.000 106.93688 225 ARG B N 1
ATOM 3045 C CA . ARG B 1 233 ? 9.95995 20.22226 -28.41951 1.000 103.18590 225 ARG B CA 1
ATOM 3046 C C . ARG B 1 233 ? 9.16764 18.92436 -28.50505 1.000 112.76655 225 ARG B C 1
ATOM 3047 O O . ARG B 1 233 ? 8.56019 18.49049 -27.52221 1.000 118.72883 225 ARG B O 1
ATOM 3055 N N . ASP B 1 234 ? 9.16272 18.29520 -29.67833 1.000 110.31622 226 ASP B N 1
ATOM 3056 C CA . ASP B 1 234 ? 8.45083 17.03629 -29.87383 1.000 105.00278 226 ASP B CA 1
ATOM 3057 C C . ASP B 1 234 ? 9.38893 15.91564 -29.45421 1.000 105.01129 226 ASP B C 1
ATOM 3058 O O . ASP B 1 234 ? 10.25916 15.49822 -30.22225 1.000 105.54524 226 ASP B O 1
ATOM 3063 N N . VAL B 1 235 ? 9.22740 15.44404 -28.21622 1.000 111.28370 227 VAL B N 1
ATOM 3064 C CA . VAL B 1 235 ? 10.15632 14.45667 -27.67579 1.000 110.02374 227 VAL B CA 1
ATOM 3065 C C . VAL B 1 235 ? 10.04892 13.13799 -28.43285 1.000 107.99355 227 VAL B C 1
ATOM 3066 O O . VAL B 1 235 ? 11.05762 12.46510 -28.67449 1.000 109.71938 227 VAL B O 1
ATOM 3070 N N . HIS B 1 236 ? 8.83622 12.74043 -28.81944 1.000 100.24341 228 HIS B N 1
ATOM 3071 C CA . HIS B 1 236 ? 8.70388 11.50670 -29.58358 1.000 101.38764 228 HIS B CA 1
ATOM 3072 C C . HIS B 1 236 ? 9.32852 11.66579 -30.96453 1.000 105.40717 228 HIS B C 1
ATOM 3073 O O . HIS B 1 236 ? 10.19250 10.87392 -31.36022 1.000 107.24132 228 HIS B O 1
ATOM 3075 N N . ALA B 1 237 ? 8.92457 12.70689 -31.70028 1.000 100.91378 229 ALA B N 1
ATOM 3076 C CA . ALA B 1 237 ? 9.46309 12.92758 -33.03845 1.000 101.26952 229 ALA B CA 1
ATOM 3077 C C . ALA B 1 237 ? 10.98097 13.04220 -33.02636 1.000 100.86143 229 ALA B C 1
ATOM 3078 O O . ALA B 1 237 ? 11.64409 12.60164 -33.97161 1.000 99.70399 229 ALA B O 1
ATOM 3080 N N . ALA B 1 238 ? 11.54891 13.62473 -31.97016 1.000 101.65842 230 ALA B N 1
ATOM 3081 C CA . ALA B 1 238 ? 13.00052 13.73487 -31.88074 1.000 97.03552 230 ALA B CA 1
ATOM 3082 C C . ALA B 1 238 ? 13.64821 12.36119 -31.74880 1.000 93.91381 230 ALA B C 1
ATOM 3083 O O . ALA B 1 238 ? 14.64247 12.06796 -32.42084 1.000 88.45894 230 ALA B O 1
ATOM 3085 N N . ARG B 1 239 ? 13.10634 11.50703 -30.87628 1.000 94.74820 231 ARG B N 1
ATOM 3086 C CA . ARG B 1 239 ? 13.69139 10.18350 -30.69821 1.000 89.97541 231 ARG B CA 1
ATOM 3087 C C . ARG B 1 239 ? 13.64424 9.39572 -31.99475 1.000 91.44485 231 ARG B C 1
ATOM 3088 O O . ARG B 1 239 ? 14.63943 8.77859 -32.39279 1.000 90.77010 231 ARG B O 1
ATOM 3096 N N . GLU B 1 240 ? 12.50178 9.43173 -32.68352 1.000 95.53088 232 GLU B N 1
ATOM 3097 C CA . GLU B 1 240 ? 12.33318 8.61574 -33.87986 1.000 94.08709 232 GLU B CA 1
ATOM 3098 C C . GLU B 1 240 ? 13.14432 9.15838 -35.04900 1.000 89.45868 232 GLU B C 1
ATOM 3099 O O . GLU B 1 240 ? 13.72289 8.38045 -35.81263 1.000 92.51654 232 GLU B O 1
ATOM 3105 N N . ALA B 1 241 ? 13.22169 10.48215 -35.19882 1.000 77.83353 233 ALA B N 1
ATOM 3106 C CA . ALA B 1 241 ? 14.08698 11.03607 -36.23458 1.000 76.66825 233 ALA B CA 1
ATOM 3107 C C . ALA B 1 241 ? 15.54122 10.65732 -35.99009 1.000 88.09136 233 ALA B C 1
ATOM 3108 O O . ALA B 1 241 ? 16.28162 10.36470 -36.93546 1.000 95.23259 233 ALA B O 1
ATOM 3110 N N . MET B 1 242 ? 15.97382 10.66340 -34.72801 1.000 86.85565 234 MET B N 1
ATOM 3111 C CA . MET B 1 242 ? 17.34495 10.26752 -34.42129 1.000 85.37838 234 MET B CA 1
ATOM 3112 C C . MET B 1 242 ? 17.54862 8.77606 -34.65678 1.000 87.72477 234 MET B C 1
ATOM 3113 O O . MET B 1 242 ? 18.54136 8.36601 -35.26964 1.000 85.59747 234 MET B O 1
ATOM 3118 N N . LYS B 1 243 ? 16.61129 7.94764 -34.18190 1.000 89.75103 235 LYS B N 1
ATOM 3119 C CA . LYS B 1 243 ? 16.74290 6.50566 -34.36214 1.000 86.92899 235 LYS B CA 1
ATOM 3120 C C . LYS B 1 243 ? 16.72252 6.11568 -35.82986 1.000 88.61757 235 LYS B C 1
ATOM 3121 O O . LYS B 1 243 ? 17.44076 5.19552 -36.23517 1.000 91.24537 235 LYS B O 1
ATOM 3127 N N . HIS B 1 244 ? 15.93857 6.81789 -36.64529 1.000 88.42724 236 HIS B N 1
ATOM 3128 C CA . HIS B 1 244 ? 15.92787 6.53685 -38.07521 1.000 88.14750 236 HIS B CA 1
ATOM 3129 C C . HIS B 1 244 ? 17.27765 6.86233 -38.69559 1.000 90.44996 236 HIS B C 1
ATOM 3130 O O . HIS B 1 244 ? 17.95827 5.98339 -39.23676 1.000 95.86533 236 HIS B O 1
ATOM 3137 N N . HIS B 1 245 ? 17.67951 8.12515 -38.60918 1.000 85.43050 237 HIS B N 1
ATOM 3138 C CA . HIS B 1 245 ? 18.97780 8.61284 -39.05027 1.000 79.20634 237 HIS B CA 1
ATOM 3139 C C . HIS B 1 245 ? 20.12773 7.66229 -38.72033 1.000 82.12408 237 HIS B C 1
ATOM 3140 O O . HIS B 1 245 ? 21.02023 7.45681 -39.54703 1.000 84.13677 237 HIS B O 1
ATOM 3147 N N . LEU B 1 246 ? 20.12996 7.08199 -37.51712 1.000 88.16453 238 LEU B N 1
ATOM 3148 C CA . LEU B 1 246 ? 21.25629 6.25206 -37.10012 1.000 85.11187 238 LEU B CA 1
ATOM 3149 C C . LEU B 1 246 ? 21.25225 4.87243 -37.73176 1.000 86.01339 238 LEU B C 1
ATOM 3150 O O . LEU B 1 246 ? 22.31005 4.23723 -37.80224 1.000 89.74478 238 LEU B O 1
ATOM 3155 N N . SER B 1 247 ? 20.09829 4.39607 -38.18517 1.000 86.64382 239 SER B N 1
ATOM 3156 C CA . SER B 1 247 ? 20.01328 3.09074 -38.82151 1.000 86.84795 239 SER B CA 1
ATOM 3157 C C . SER B 1 247 ? 20.49737 3.09942 -40.26721 1.000 89.88556 239 SER B C 1
ATOM 3158 O O . SER B 1 247 ? 20.69631 2.02147 -40.83736 1.000 92.21175 239 SER B O 1
ATOM 3161 N N . ALA B 1 248 ? 20.69446 4.28155 -40.86402 1.000 94.92338 240 ALA B N 1
ATOM 3162 C CA . ALA B 1 248 ? 21.10999 4.37840 -42.26176 1.000 90.70128 240 ALA B CA 1
ATOM 3163 C C . ALA B 1 248 ? 22.45555 3.71403 -42.52816 1.000 94.28518 240 ALA B C 1
ATOM 3164 O O . ALA B 1 248 ? 22.74383 3.36908 -43.67713 1.000 103.56731 240 ALA B O 1
ATOM 3166 N N . VAL B 1 249 ? 23.29476 3.53492 -41.50772 1.000 100.98576 241 VAL B N 1
ATOM 3167 C CA . VAL B 1 249 ? 24.58195 2.89212 -41.74037 1.000 104.73937 241 VAL B CA 1
ATOM 3168 C C . VAL B 1 249 ? 24.40695 1.43016 -42.12744 1.000 102.86402 241 VAL B C 1
ATOM 3169 O O . VAL B 1 249 ? 25.28613 0.84875 -42.77297 1.000 102.46058 241 VAL B O 1
ATOM 3173 N N . LEU B 1 250 ? 23.28960 0.81479 -41.73676 1.000 101.39709 242 LEU B N 1
ATOM 3174 C CA . LEU B 1 250 ? 23.15204 -0.62886 -41.91753 1.000 101.69492 242 LEU B CA 1
ATOM 3175 C C . LEU B 1 250 ? 23.03773 -1.01693 -43.38726 1.000 112.24989 242 LEU B C 1
ATOM 3176 O O . LEU B 1 250 ? 23.77565 -1.92067 -43.82331 1.000 115.19237 242 LEU B O 1
ATOM 3181 N N . PRO B 1 251 ? 22.15660 -0.41363 -44.19837 1.000 111.32123 243 PRO B N 1
ATOM 3182 C CA . PRO B 1 251 ? 22.15892 -0.75338 -45.62843 1.000 97.05555 243 PRO B CA 1
ATOM 3183 C C . PRO B 1 251 ? 23.44348 -0.34425 -46.32095 1.000 103.44292 243 PRO B C 1
ATOM 3184 O O . PRO B 1 251 ? 23.87265 -1.02477 -47.26100 1.000 118.33251 243 PRO B O 1
ATOM 3188 N N . ASP B 1 252 ? 24.06891 0.75344 -45.88059 1.000 94.27778 244 ASP B N 1
ATOM 3189 C CA . ASP B 1 252 ? 25.31532 1.20260 -46.49332 1.000 99.03673 244 ASP B CA 1
ATOM 3190 C C . ASP B 1 252 ? 26.38267 0.11917 -46.42880 1.000 103.55964 244 ASP B C 1
ATOM 3191 O O . ASP B 1 252 ? 27.12376 -0.09578 -47.39431 1.000 108.53582 244 ASP B O 1
ATOM 3196 N N . ILE B 1 253 ? 26.47190 -0.58029 -45.30061 1.000 106.70798 245 ILE B N 1
ATOM 3197 C CA . ILE B 1 253 ? 27.51023 -1.58936 -45.15408 1.000 108.35910 245 ILE B CA 1
ATOM 3198 C C . ILE B 1 253 ? 27.17825 -2.81402 -45.99065 1.000 110.64837 245 ILE B C 1
ATOM 3199 O O . ILE B 1 253 ? 28.07999 -3.46513 -46.53497 1.000 113.29769 245 ILE B O 1
ATOM 3204 N N . ASP B 1 254 ? 25.89152 -3.14198 -46.12540 1.000 116.57743 246 ASP B N 1
ATOM 3205 C CA . ASP B 1 254 ? 25.50097 -4.18924 -47.06218 1.000 120.16910 246 ASP B CA 1
ATOM 3206 C C . ASP B 1 254 ? 26.04455 -3.89090 -48.45144 1.000 121.89452 246 ASP B C 1
ATOM 3207 O O . ASP B 1 254 ? 26.62876 -4.76082 -49.10623 1.000 126.74106 246 ASP B O 1
ATOM 3212 N N . GLU B 1 255 ? 25.88857 -2.64257 -48.90122 1.000 117.80038 247 GLU B N 1
ATOM 3213 C CA . GLU B 1 255 ? 26.36006 -2.25764 -50.22849 1.000 119.55847 247 GLU B CA 1
ATOM 3214 C C . GLU B 1 255 ? 27.88385 -2.22620 -50.29570 1.000 118.34556 247 GLU B C 1
ATOM 3215 O O . GLU B 1 255 ? 28.48177 -2.74105 -51.24787 1.000 115.12164 247 GLU B O 1
ATOM 3221 N N . LEU B 1 256 ? 28.52708 -1.59832 -49.30443 1.000 122.02981 248 LEU B N 1
ATOM 3222 C CA . LEU B 1 256 ? 29.98511 -1.49894 -49.29857 1.000 114.78444 248 LEU B CA 1
ATOM 3223 C C . LEU B 1 256 ? 30.63338 -2.87347 -49.33173 1.000 118.42791 248 LEU B C 1
ATOM 3224 O O . LEU B 1 256 ? 31.68348 -3.05438 -49.96184 1.000 117.86446 248 LEU B O 1
ATOM 3229 N N . ARG B 1 257 ? 30.03388 -3.84938 -48.64071 1.000 117.41933 249 ARG B N 1
ATOM 3230 C CA . ARG B 1 257 ? 30.57344 -5.20324 -48.66713 1.000 113.69065 249 ARG B CA 1
ATOM 3231 C C . ARG B 1 257 ? 30.68853 -5.70732 -50.09839 1.000 117.50010 249 ARG B C 1
ATOM 3232 O O . ARG B 1 257 ? 31.70935 -6.29079 -50.47604 1.000 121.59389 249 ARG B O 1
ATOM 3234 N N . LYS B 1 258 ? 29.65588 -5.47137 -50.91478 1.000 126.63939 250 LYS B N 1
ATOM 3235 C CA . LYS B 1 258 ? 29.72745 -5.79226 -52.33878 1.000 120.08761 250 LYS B CA 1
ATOM 3236 C C . LYS B 1 258 ? 30.75796 -4.91837 -53.05861 1.000 126.52800 250 LYS B C 1
ATOM 3237 O O . LYS B 1 258 ? 31.60484 -5.42901 -53.80280 1.000 116.46863 250 LYS B O 1
ATOM 3239 N N . SER B 1 259 ? 30.68364 -3.59474 -52.86969 1.000 129.12179 251 SER B N 1
ATOM 3240 C CA . SER B 1 259 ? 31.58269 -2.66991 -53.56366 1.000 121.86296 251 SER B CA 1
ATOM 3241 C C . SER B 1 259 ? 33.04892 -2.95068 -53.23752 1.000 123.35810 251 SER B C 1
ATOM 3242 O O . SER B 1 259 ? 33.83486 -3.32099 -54.11692 1.000 119.75061 251 SER B O 1
ATOM 3245 N N . ARG B 1 260 ? 33.43830 -2.77470 -51.96788 1.000 126.71444 252 ARG B N 1
ATOM 3246 C CA . ARG B 1 260 ? 34.83216 -2.87374 -51.53129 1.000 128.06884 252 ARG B CA 1
ATOM 3247 C C . ARG B 1 260 ? 34.94601 -3.96207 -50.47034 1.000 124.82183 252 ARG B C 1
ATOM 3248 O O . ARG B 1 260 ? 35.05751 -3.66307 -49.27196 1.000 121.11773 252 ARG B O 1
ATOM 3250 N N . PRO B 1 261 ? 34.94275 -5.23731 -50.87547 1.000 134.05373 253 PRO B N 1
ATOM 3251 C CA . PRO B 1 261 ? 34.94559 -6.33236 -49.89010 1.000 125.72791 253 PRO B CA 1
ATOM 3252 C C . PRO B 1 261 ? 36.27879 -6.54377 -49.19296 1.000 127.75283 253 PRO B C 1
ATOM 3253 O O . PRO B 1 261 ? 36.32014 -7.25481 -48.17915 1.000 119.44965 253 PRO B O 1
ATOM 3257 N N . ASP B 1 262 ? 37.36333 -5.95136 -49.68754 1.000 143.17811 254 ASP B N 1
ATOM 3258 C CA . ASP B 1 262 ? 38.65781 -6.14391 -49.05345 1.000 141.21634 254 ASP B CA 1
ATOM 3259 C C . ASP B 1 262 ? 38.77998 -5.38788 -47.73627 1.000 136.45101 254 ASP B C 1
ATOM 3260 O O . ASP B 1 262 ? 39.75378 -5.60398 -47.00671 1.000 134.65464 254 ASP B O 1
ATOM 3265 N N . TYR B 1 263 ? 37.80916 -4.53608 -47.40437 1.000 122.29404 255 TYR B N 1
ATOM 3266 C CA . TYR B 1 263 ? 37.82782 -3.74268 -46.18298 1.000 113.54930 255 TYR B CA 1
ATOM 3267 C C . TYR B 1 263 ? 36.97360 -4.32705 -45.06553 1.000 112.89161 255 TYR B C 1
ATOM 3268 O O . TYR B 1 263 ? 36.93767 -3.75190 -43.97396 1.000 112.47651 255 TYR B O 1
ATOM 3277 N N . PHE B 1 264 ? 36.27024 -5.42988 -45.30325 1.000 111.48874 256 PHE B N 1
ATOM 3278 C CA . PHE B 1 264 ? 35.33212 -5.96551 -44.32676 1.000 104.60462 256 PHE B CA 1
ATOM 3279 C C . PHE B 1 264 ? 35.63524 -7.42890 -44.05453 1.000 109.69457 256 PHE B C 1
ATOM 3280 O O . PHE B 1 264 ? 36.15716 -8.14343 -44.91512 1.000 123.54899 256 PHE B O 1
ATOM 3288 N N . ALA B 1 265 ? 35.28608 -7.86801 -42.84917 1.000 104.41024 257 ALA B N 1
ATOM 3289 C CA . ALA B 1 265 ? 35.52573 -9.24220 -42.42827 1.000 105.68901 257 ALA B CA 1
ATOM 3290 C C . ALA B 1 265 ? 34.50941 -9.67947 -41.37568 1.000 108.55994 257 ALA B C 1
ATOM 3291 O O . ALA B 1 265 ? 34.87060 -10.05681 -40.26343 1.000 123.02529 257 ALA B O 1
#

Radius of gyration: 23.53 Å; Cα contacts (8 Å, |Δi|>4): 576; chains: 2; bounding box: 59×51×61 Å

Secondary structure (DSSP, 8-state):
---HHHHHHHHHHHHHHTTSS-TT-EE-HHHHHHHHTS-SHHHHHHHHHHHHTTSEEEETTTEEEEPPB-STTHHHHHHHHHHHHHHHHHHHHHT--HHHHHHHHHHHHHHHHHHHTT-HHHHHHHHHHHHHHHHHHHT-HHHHHHHTTTTHHHHHHHHHHTTSTTHHHHHHHHHHHHHHHHHTT-HHHHHHHHHHHHHTHHHHHHHHHHH-GGGB-/-HHHHHHHHHHHHHHTTSS-TT-EE-HHHHHHHHTS-SHHHHHHHHHHHHTT-EEEETTTEEEEPPB-STTHHHHHHHHHHHHHHHHHHHHHT--HHHHHHHHHHHHHHHHHHHTT-HHHHHHHHHHHHHHHHHHHT-HHHHHHHTTTTHHHHHHHHHHSSSTTHHHHHHHHHHHHHHHHHTT-HHHHHHHHHHHHHTHHHHHHHHHHH-GGGB-

InterPro domains:
  IPR000524 Transcription regulator HTH, GntR [PF00392] (46-106)
  IPR000524 Transcription regulator HTH, GntR [PS50949] (42-109)
  IPR000524 Transcription regulator HTH, GntR [SM00345] (48-106)
  IPR000524 Transcription regulator HTH, GntR [cd07377] (48-107)
  IPR008920 Transcription regulator FadR/GntR, C-terminal [G3DSA:1.20.120.530] (112-251)
  IPR008920 Transcription regulator FadR/GntR, C-terminal [SSF48008] (113-242)
  IPR011711 GntR, C-terminal [PF07729] (118-239)
  IPR011711 GntR, C-terminal [SM00895] (116-240)
  IPR036388 Winged helix-like DNA-binding domain superfamily [G3DSA:1.10.10.10] (40-107)
  IPR036390 Winged helix DNA-binding domain superfamily [SSF46785] (40-110)

Organism: Brucella melitensis biotype 2 (strain ATCC 23457) (NCBI:txid546272)

Solvent-accessible surface area: 19891 Å² total; per-residue (Å²): 147,114,75,62,18,37,105,6,27,96,81,3,18,81,40,0,14,77,20,90,35,78,19,39,45,88,18,90,49,60,53,15,29,139,128,49,67,61,62,38,83,10,0,146,87,2,14,105,76,0,38,122,40,47,0,6,67,70,37,144,108,89,32,33,58,4,5,101,0,31,35,126,51,5,54,52,12,3,9,4,6,24,0,0,3,0,6,2,0,40,71,0,0,69,74,32,84,88,81,17,14,58,86,0,51,102,10,10,133,69,0,32,98,42,24,192,47,102,94,46,19,51,0,10,94,10,4,38,32,0,2,60,9,0,2,99,22,5,47,52,67,20,0,12,90,38,1,98,78,22,14,22,21,2,9,0,0,12,51,33,2,11,80,83,172,44,63,17,106,64,9,17,140,19,0,80,50,0,52,74,9,0,51,74,56,65,75,125,36,0,16,75,21,0,42,121,4,3,34,32,4,64,85,23,6,103,54,18,104,85,88,26,81,90,49,7,77,141,75,20,49,66,24,30,104,57,26,26,86,65,0,18,76,21,90,36,76,16,46,44,90,40,110,50,76,65,35,36,85,93,54,68,53,63,64,109,20,5,62,57,3,22,109,73,0,41,116,43,52,0,7,61,69,36,145,106,88,31,34,53,4,4,104,0,31,52,127,51,4,51,54,12,3,7,4,7,22,0,0,3,0,4,2,0,47,69,0,0,58,76,5,80,83,72,15,14,117,40,0,32,114,19,3,125,69,0,61,104,43,24,210,115,95,83,40,21,49,0,5,94,9,6,30,33,0,2,57,20,0,2,96,25,3,50,54,65,19,1,10,89,39,0,92,80,23,13,25,20,1,7,0,0,13,47,30,6,4,63,95,171,51,26,16,97,49,4,11,148,15,0,76,48,0,52,78,9,0,51,71,141,65,69,66,40,0,18,95,18,0,47,117,16,5,32,14,12,61,81,30,5,104,115,11,40,80,78,27,80,97,50,18,95

B-factor: mean 104.37, std 22.58, range [64.22, 200.98]

Nearest PDB structures (foldseek):
  7u5q-assembly2_B  TM=1.005E+00  e=1.988E-33  Brucella melitensis ATCC 23457
  7xp0-assembly1_A-2  TM=8.254E-01  e=5.236E-11  Pseudomonas aeruginosa PAO1
  7xp1-assembly1_A-2  TM=8.283E-01  e=1.091E-10  Pseudomonas aeruginosa PAO1
  4p9f-assembly1_A  TM=7.806E-01  e=3.135E-09  Escherichia coli UMEA 3718-1
  3c7j-assembly1_A-2  TM=5.741E-01  e=1.877E-07  Pseudomonas syringae pv. tomato str. DC3000

Sequence (432 aa):
RVTTAKLIYHHELQQQIIRMELLPGTPLNEKALTEKYGVSRTPVREALIRLAEDRLVDVFPQSGTFVARIPVDAIPEAVVIRQALEGETAERAAANSTAAAIEKLDELIHLQTFYARKDKPGPFHETDDAFHETIAEIAGYPGIWQHLKPVKMQIDRARRMTMPILGRMEQVLREHHAIRDAISARDVHAAREAMKHHLSAVLPDIDELRKSRPDYFATTAKLIYHELQQQIIRMELLPGTPLNEKALTEKYGVSRTPVREALIRLAEDRLVDVFPQSGTFVARIPVDAIPEAVVIRQALEGETAERAAANSTAAAIEKLDELIHLQTFYARKDKPGPFHETDDAFHETIAEIAGYPGIWQHLKPVKMQIDRARRMTMPILGRMEQVLREHHAIRDAISARDVHAAREAMKHHLSAVLPDIDELRKSRPDYFA